Protein AF-A0A9X2CGX6-F1 (afdb_monomer_lite)

Foldseek 3Di:
DDQLAAFAEDVVLPPQAAQQLLLLLLQEDAFQAQNPLQHWYWATGVAWIFTDDLNHGAWTWGADPVSWIKIKGQLVLFDVPDDDRDIWMDTGHAQWIARPVDRPDIDGDPPNVSSSSSSVSRCVPHDPQSVLLSLLRNRDLFWLDQWDDDRPPRDTFGTWGFDDDPQATETATEHEDELPDQQLDDDPDHRVVLVSQVVLLVQCVPPSSQVSVQVNLLNSLLVVQSSQVVSVHGGDPSSVCSVVVVHHYGYDSAHAYEYEYEPVPCLAADSLVSVVSCVVVVHQYDYDYPPGRSYDDDPVVSVVVSVVSVVVQVVQFWWKFFQDFLQAFFQGWIWIGTRLAIEIEFGAFGQADSVRHGDDPVCLLPPDVVSVRDDPQDPPDSRRYLAYEFQAQDRSGHVCVLVDDLPHAYEAAPFRLLVLVLCQLAPDPNRHRPSSVVYHHDYAPDWDDRHQWIKHWFDAAFQTTRGTWIWIAGPNATEIEGGFHALQFPPVCSLVVVLVPFAAGQEYADEDACVPVLFDCPPVHLVSLLVVLLVVLQVDQAEEEEEDDLRRQRNVVSNLVSLQVSVAAEEEEPSSVSSQVSCCVVVVPGDDDPPGRYAYEYPPSSVVSCCVVPNCVSCVCVVRYDDLVPDDTHRYYYHYPLVCVVVSQVSCVVVVTHYAYEYEYRVVVVVVDCSQVVVCVVRVYDYDYRYHDSGYDLVRSLVSCVSSVYCAYEYGSYNCLVVCVVRHPRYDRDDNRGMDTD

Secondary structure (DSSP, 8-state):
---SS--B--GGGGSS--HHHHHHHHTB--TTS--TTT-BEEEE-BSEEEEEETTEEEEEEEE-TTS-EEEEEEHHHH-TT--SS-EEEEETTB-EEE-SS-TT-EEE--SHHHHHHHHHHHGGG--HHHHHHHHHHHH-TTEEES-EEPTTT--EESEEEEEEETTEEEEEEEEEEETT-GGG--SSS--HHHHHHHHHHHHHHSHHHHHHHHHHHHHHHHHHHHHHHHTT----HHHHHHHTTSS-EEE--S-EEEEEE-GGG-SS--SHHHHHHHHHTT--EEEEETTS--PPPPHHHHHHHHHHHHHHHHT--EEEEEEE-SSSSB--EEEEEETTEEEEE--PPB-B-TTSPBPPHHHHHS--TTTTSS--SSSS-SS--SEEE-S-SSHHHHTTGGGS-TT--EEEEHHHHHHHHHHHHHS-GGG--TTGGGSEEE-TT-EEEETTEEEEEEE---SSTT-EEEEEEETTEEEEE--S--SSSTTTTHHHHHHHH--S-SEEEEE-TTTTS-S--SS-SHHHHHHHHHHHHHH--S-EEEE--SS-HHHHHHHHHHHHHTTPEEEE-HHHHHHHHHHTTT-TTSSP-TT-SEEE---HHHHHHHHHHHTTGGGGGGGGB--GGG--SS-EEEE--TTTHHHHHHHHHTTT---EEEE-S-HHHHHT-HHHHHHHHHHT--EEE----SS--HHHHHHHHHHH--SSEEEES-S-GGGGTTT-SSB----TT-EEE-

InterPro domains:
  IPR001279 Metallo-beta-lactamase [PF12706] (380-520)
  IPR001279 Metallo-beta-lactamase [SM00849] (330-526)
  IPR036866 Ribonuclease Z/Hydroxyacylglutathione hydrolase-like [G3DSA:3.60.15.10] (318-725)
  IPR036866 Ribonuclease Z/Hydroxyacylglutathione hydrolase-like [SSF56281] (320-730)
  IPR042173 Ribonuclease J, domain 2 [G3DSA:3.40.50.10710] (520-694)

Radius of gyration: 38.52 Å; chains: 1; bounding box: 76×58×115 Å

Sequence (742 aa):
MTTKFARKFATEKLQQAPAWWEELLIRLKPSGEELGGTGLRLAVRDGYLNFYHQGQAIAKVGVTQNNLLRSEQHVKYVFESATSQKYTKLIGDDNCIKNPENDEEFARYLGSETLDLWIARSKKHKGEEKTFVEQVVAANENIIDMEMGLPGSGYRIDLVTIEEDQGQANVVLWEAKLTSDTRCRSSIDQPEVIYQISKYREFLTEEKNQLEVINAYITACKVQTYICQLAGKQVSKTIEAVANGTLQLGLDTEPRLLFLHNPKNTQKDSWLPHQQKLIDNQIKLQVMTTDSHRTLLSAAELEQYQANQQLINTQVHTSVTILRGADTIGGSCIKINHGNDAIVLDYGAPIMDNAGASIDPEYIAEPSISNGILLDIQQQDPNPPLAYILSHAHPDHYGLLDTLPDDANIYLSNGSYSMMHIGNVFYPQALRFNQLERCSQYSPGKPFQIGPFKITAYMMDHSAFGACGLLVEVNNKQIFYSGDFRGHGRKAKVNDYLYANVNQPDVMLLEGTTLDDRHSQQFPTESSVEEEFIRLLSQEKRPAFVSASGSNIDRLVSLYNATKRTGKKLIIDLYQLYLLVELKKHAPGLPPHKGDHLKVIFPHSQSQAIEQRFGTDFFKYSHRHVNIDKLTGCDYVFRISTSQMPKFIDHFIKQDIQPQLIYSMWLGYKENQPSFNLMEEKYQLKWQYAHTSGHAYYAHLQKFANSINAKCLVPVHTLHPEKFTDHFANVKILNNNQKLDI

pLDDT: mean 89.81, std 8.88, range [44.06, 98.69]

Organism: NCBI:txid314092

Structure (mmCIF, N/CA/C/O backbone):
data_AF-A0A9X2CGX6-F1
#
_entry.id   AF-A0A9X2CGX6-F1
#
loop_
_atom_site.group_PDB
_atom_site.id
_atom_site.type_symbol
_atom_site.label_atom_id
_atom_site.label_alt_id
_atom_site.label_comp_id
_atom_site.label_asym_id
_atom_site.label_entity_id
_atom_site.label_seq_id
_atom_site.pdbx_PDB_ins_code
_atom_site.Cartn_x
_atom_site.Cartn_y
_atom_site.Cartn_z
_atom_site.occupancy
_atom_site.B_iso_or_equiv
_atom_site.auth_seq_id
_atom_site.auth_comp_id
_atom_site.auth_asym_id
_atom_site.auth_atom_id
_atom_site.pdbx_PDB_model_num
ATOM 1 N N . MET A 1 1 ? 8.891 -10.772 -60.358 1.00 44.06 1 MET 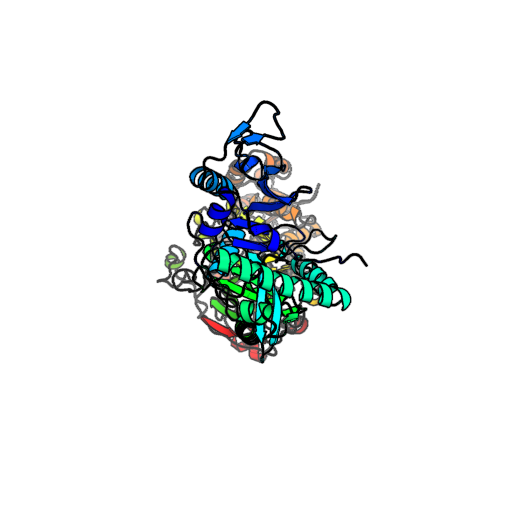A N 1
ATOM 2 C CA . MET A 1 1 ? 8.172 -10.602 -59.077 1.00 44.06 1 MET A CA 1
ATOM 3 C C . MET A 1 1 ? 8.596 -9.267 -58.490 1.00 44.06 1 MET A C 1
ATOM 5 O O . MET A 1 1 ? 9.789 -9.002 -58.472 1.00 44.06 1 MET A O 1
ATOM 9 N N . THR A 1 2 ? 7.664 -8.407 -58.093 1.00 54.38 2 THR A N 1
ATOM 10 C CA . THR A 1 2 ? 7.971 -7.147 -57.396 1.00 54.38 2 THR A CA 1
ATOM 11 C C . THR A 1 2 ? 8.478 -7.459 -55.987 1.00 54.38 2 THR A C 1
ATOM 13 O O . THR A 1 2 ? 7.745 -8.058 -55.199 1.00 54.38 2 THR A O 1
ATOM 16 N N . THR A 1 3 ? 9.733 -7.106 -55.698 1.00 61.47 3 THR A N 1
ATOM 17 C CA . THR A 1 3 ? 10.342 -7.176 -54.357 1.00 61.47 3 THR A CA 1
ATOM 18 C C . THR A 1 3 ? 9.576 -6.262 -53.404 1.00 61.47 3 THR A C 1
ATOM 20 O O . THR A 1 3 ? 9.319 -5.109 -53.760 1.00 61.47 3 THR A O 1
ATOM 23 N N . LYS A 1 4 ? 9.192 -6.754 -52.222 1.00 75.62 4 LYS A N 1
ATOM 24 C CA . LYS A 1 4 ? 8.447 -5.967 -51.223 1.00 75.62 4 LYS A CA 1
ATOM 25 C C . LYS A 1 4 ? 9.380 -5.113 -50.360 1.00 75.62 4 LYS A C 1
ATOM 27 O O . LYS A 1 4 ? 8.940 -4.076 -49.867 1.00 75.62 4 LYS A O 1
ATOM 32 N N . PHE A 1 5 ? 10.647 -5.506 -50.217 1.00 87.88 5 PHE A N 1
ATOM 33 C CA . PHE A 1 5 ? 11.671 -4.758 -49.487 1.00 87.88 5 PHE A CA 1
ATOM 34 C C . PHE A 1 5 ? 12.947 -4.577 -50.327 1.00 87.88 5 PHE A C 1
ATOM 36 O O . PHE A 1 5 ? 13.509 -5.539 -50.842 1.00 87.88 5 PHE A O 1
ATOM 43 N N . ALA A 1 6 ? 13.407 -3.332 -50.479 1.00 90.38 6 ALA A N 1
ATOM 44 C CA . ALA A 1 6 ? 14.617 -3.004 -51.230 1.00 90.38 6 ALA A CA 1
ATOM 45 C C . ALA A 1 6 ? 15.344 -1.779 -50.651 1.00 90.38 6 ALA A C 1
ATOM 47 O O . ALA A 1 6 ? 14.755 -0.886 -50.029 1.00 90.38 6 ALA A O 1
ATOM 48 N N . ARG A 1 7 ? 16.658 -1.744 -50.879 1.00 93.06 7 ARG A N 1
ATOM 49 C CA . ARG A 1 7 ? 17.580 -0.667 -50.504 1.00 93.06 7 ARG A CA 1
ATOM 50 C C . ARG A 1 7 ? 18.557 -0.496 -51.665 1.00 93.06 7 ARG A C 1
ATOM 52 O O . ARG A 1 7 ? 19.536 -1.224 -51.751 1.00 93.06 7 ARG A O 1
ATOM 59 N N . LYS A 1 8 ? 18.251 0.386 -52.615 1.00 92.06 8 LYS A N 1
ATOM 60 C CA . LYS A 1 8 ? 19.046 0.536 -53.842 1.00 92.06 8 LYS A CA 1
ATOM 61 C C . LYS A 1 8 ? 19.102 1.983 -54.293 1.00 92.06 8 LYS A C 1
ATOM 63 O O . LYS A 1 8 ? 18.108 2.702 -54.250 1.00 92.06 8 LYS A O 1
ATOM 68 N N . PHE A 1 9 ? 20.263 2.381 -54.785 1.00 93.75 9 PHE A N 1
ATOM 69 C CA . PHE A 1 9 ? 20.485 3.691 -55.369 1.00 93.75 9 PHE A CA 1
ATOM 70 C C . PHE A 1 9 ? 21.487 3.561 -56.517 1.00 93.75 9 PHE A C 1
ATOM 72 O O . PHE A 1 9 ? 22.463 2.826 -56.395 1.00 93.75 9 PHE A O 1
ATOM 79 N N . ALA A 1 10 ? 21.224 4.248 -57.627 1.00 87.88 10 ALA A N 1
ATOM 80 C CA . ALA A 1 10 ? 22.063 4.229 -58.822 1.00 87.88 10 ALA A CA 1
ATOM 81 C C . ALA A 1 10 ? 23.292 5.130 -58.612 1.00 87.88 10 ALA A C 1
ATOM 83 O O . ALA A 1 10 ? 23.247 6.332 -58.887 1.00 87.88 10 ALA A O 1
ATOM 84 N N . THR A 1 11 ? 24.373 4.574 -58.062 1.00 86.81 11 THR A N 1
ATOM 85 C CA . THR A 1 11 ? 25.586 5.325 -57.699 1.00 86.81 11 THR A CA 1
ATOM 86 C C . THR A 1 11 ? 26.326 5.882 -58.913 1.00 86.81 11 THR A C 1
ATOM 88 O O . THR A 1 11 ? 26.943 6.940 -58.817 1.00 86.81 11 THR A O 1
ATOM 91 N N . GLU A 1 12 ? 26.190 5.260 -60.084 1.00 81.81 12 GLU A N 1
ATOM 92 C CA . GLU A 1 12 ? 26.743 5.740 -61.352 1.00 81.81 12 GLU A CA 1
ATOM 93 C C . GLU A 1 12 ? 26.220 7.129 -61.758 1.00 81.81 12 GLU A C 1
ATOM 95 O O . GLU A 1 12 ? 26.853 7.830 -62.545 1.00 81.81 12 GLU A O 1
ATOM 100 N N . LYS A 1 13 ? 25.082 7.561 -61.199 1.00 76.94 13 LYS A N 1
ATOM 101 C CA . LYS A 1 13 ? 24.470 8.873 -61.462 1.00 76.94 13 LYS A CA 1
ATOM 102 C C . LYS A 1 13 ? 25.087 10.015 -60.649 1.00 76.94 13 LYS A C 1
ATOM 104 O O . LYS A 1 13 ? 24.672 11.155 -60.817 1.00 76.94 13 LYS A O 1
ATOM 109 N N . LEU A 1 14 ? 26.071 9.731 -59.795 1.00 82.00 14 LEU A N 1
ATOM 110 C CA . LEU A 1 14 ? 26.731 10.718 -58.931 1.00 82.00 14 LEU A CA 1
ATOM 111 C C . LEU A 1 14 ? 27.971 11.374 -59.564 1.00 82.00 14 LEU A C 1
ATOM 113 O O . LEU A 1 14 ? 28.607 12.205 -58.928 1.00 82.00 14 LEU A O 1
ATOM 117 N N . GLN A 1 15 ? 28.316 11.028 -60.810 1.00 67.44 15 GLN A N 1
ATOM 118 C CA . GLN A 1 15 ? 29.516 11.532 -61.501 1.00 67.44 15 GLN A CA 1
ATOM 119 C C . GLN A 1 15 ? 29.410 12.996 -61.977 1.00 67.44 15 GLN A C 1
ATOM 121 O O . GLN A 1 15 ? 30.431 13.624 -62.234 1.00 67.44 15 GLN A O 1
ATOM 126 N N . GLN A 1 16 ? 28.194 13.538 -62.105 1.00 69.19 16 GLN A N 1
ATOM 127 C CA . GLN A 1 16 ? 27.926 14.950 -62.412 1.00 69.19 16 GLN A CA 1
ATOM 128 C C . GLN A 1 16 ? 26.969 15.489 -61.352 1.00 69.19 16 GLN A C 1
ATOM 130 O O . GLN A 1 16 ? 25.748 15.410 -61.506 1.00 69.19 16 GLN A O 1
ATOM 135 N N . ALA A 1 17 ? 27.530 15.942 -60.232 1.00 81.19 17 ALA A N 1
ATOM 136 C CA . ALA A 1 17 ? 26.755 16.332 -59.070 1.00 81.19 17 ALA A CA 1
ATOM 137 C C . ALA A 1 17 ? 26.710 17.859 -58.888 1.00 81.19 17 ALA A C 1
ATOM 139 O O . ALA A 1 17 ? 27.726 18.523 -59.077 1.00 81.19 17 ALA A O 1
ATOM 140 N N . PRO A 1 18 ? 25.548 18.418 -58.515 1.00 86.56 18 PRO A N 1
ATOM 141 C CA . PRO A 1 18 ? 25.403 19.842 -58.235 1.00 86.56 18 PRO A CA 1
ATOM 142 C C . PRO A 1 18 ? 26.071 20.221 -56.908 1.00 86.56 18 PRO A C 1
ATOM 144 O O . PRO A 1 18 ? 26.219 19.383 -56.021 1.00 86.56 18 PRO A O 1
ATOM 147 N N . ALA A 1 19 ? 26.393 21.501 -56.717 1.00 86.88 19 ALA A N 1
ATOM 148 C CA . ALA A 1 19 ? 27.124 21.980 -55.534 1.00 86.88 19 ALA A CA 1
ATOM 149 C C . ALA A 1 19 ? 26.471 21.596 -54.186 1.00 86.88 19 ALA A C 1
ATOM 151 O O . ALA A 1 19 ? 27.157 21.301 -53.210 1.00 86.88 19 ALA A O 1
ATOM 152 N N . TRP A 1 20 ? 25.135 21.535 -54.116 1.00 91.12 20 TRP A N 1
ATOM 153 C CA . TRP A 1 20 ? 24.435 21.128 -52.891 1.00 91.12 20 TRP A CA 1
ATOM 154 C C . TRP A 1 20 ? 24.688 19.664 -52.495 1.00 91.12 20 TRP A C 1
ATOM 156 O O . TRP A 1 20 ? 24.500 19.313 -51.332 1.00 91.12 20 TRP A O 1
ATOM 166 N N . TRP A 1 21 ? 25.103 18.800 -53.426 1.00 93.12 21 TRP A N 1
ATOM 167 C CA . TRP A 1 21 ? 25.468 17.413 -53.129 1.00 93.12 21 TRP A CA 1
ATOM 168 C C . TRP A 1 21 ? 26.777 17.336 -52.343 1.00 93.12 21 TRP A C 1
ATOM 170 O O . TRP A 1 21 ? 26.850 16.621 -51.344 1.00 93.12 21 TRP A O 1
ATOM 180 N N . GLU A 1 22 ? 27.785 18.111 -52.746 1.00 90.94 22 GLU A N 1
ATOM 181 C CA . GLU A 1 22 ? 29.075 18.175 -52.051 1.00 90.94 22 GLU A CA 1
ATOM 182 C C . GLU A 1 22 ? 28.898 18.653 -50.602 1.00 90.94 22 GLU A C 1
ATOM 184 O O . GLU A 1 22 ? 29.473 18.081 -49.678 1.00 90.94 22 GLU A O 1
ATOM 189 N N . GLU A 1 23 ? 28.003 19.617 -50.372 1.00 92.56 23 GLU A N 1
ATOM 190 C CA . GLU A 1 23 ? 27.659 20.117 -49.032 1.00 92.56 23 GLU A CA 1
ATOM 191 C C . GLU A 1 23 ? 27.033 19.052 -48.114 1.00 92.56 23 GLU A C 1
ATOM 193 O O . GLU A 1 23 ? 27.260 19.068 -46.896 1.00 92.56 23 GLU A O 1
ATOM 198 N N . LEU A 1 24 ? 26.253 18.119 -48.679 1.00 95.25 24 LEU A N 1
ATOM 199 C CA . LEU A 1 24 ? 25.714 16.969 -47.945 1.00 95.25 24 LEU A CA 1
ATOM 200 C C . LEU A 1 24 ? 26.820 15.964 -47.602 1.00 95.25 24 LEU A C 1
ATOM 202 O O . LEU A 1 24 ? 26.827 15.436 -46.489 1.00 95.25 24 LEU A O 1
ATOM 206 N N . LEU A 1 25 ? 27.763 15.727 -48.521 1.00 94.88 25 LEU A N 1
ATOM 207 C CA . LEU A 1 25 ? 28.907 14.838 -48.292 1.00 94.88 25 LEU A CA 1
ATOM 208 C C . LEU A 1 25 ? 29.854 15.379 -47.217 1.00 94.88 25 LEU A C 1
ATOM 210 O O . LEU A 1 25 ? 30.259 14.624 -46.340 1.00 94.88 25 LEU A O 1
ATOM 214 N N . ILE A 1 26 ? 30.147 16.682 -47.220 1.00 94.56 26 ILE A N 1
ATOM 215 C CA . ILE A 1 26 ? 30.994 17.329 -46.199 1.00 94.56 26 ILE A CA 1
ATOM 216 C C . ILE A 1 26 ? 30.419 17.134 -44.788 1.00 94.56 26 ILE A C 1
ATOM 218 O O . ILE A 1 26 ? 31.158 16.970 -43.814 1.00 94.56 26 ILE A O 1
ATOM 222 N N . ARG A 1 27 ? 29.088 17.133 -44.667 1.00 96.00 27 ARG A N 1
ATOM 223 C CA . ARG A 1 27 ? 28.381 16.934 -43.396 1.00 96.00 27 ARG A CA 1
ATOM 224 C C . ARG A 1 27 ? 28.169 15.470 -43.043 1.00 96.00 27 ARG A C 1
ATOM 226 O O . ARG A 1 27 ? 27.726 15.202 -41.928 1.00 96.00 27 ARG A O 1
ATOM 233 N N . LEU A 1 28 ? 28.464 14.533 -43.940 1.00 97.25 28 LEU A N 1
ATOM 234 C CA . LEU A 1 28 ? 28.264 13.116 -43.683 1.00 97.25 28 LEU A CA 1
ATOM 235 C C . LEU A 1 28 ? 29.138 12.654 -42.511 1.00 97.25 28 LEU A C 1
ATOM 237 O O . LEU A 1 28 ? 30.364 12.779 -42.517 1.00 97.25 28 LEU A O 1
ATOM 241 N N . LYS A 1 29 ? 28.476 12.087 -41.508 1.00 97.56 29 LYS A N 1
ATOM 242 C CA . LYS A 1 29 ? 29.072 11.438 -40.347 1.00 97.56 29 LYS A CA 1
ATOM 243 C C . LYS A 1 29 ? 28.683 9.961 -40.371 1.00 97.56 29 LYS A C 1
ATOM 245 O O . LYS A 1 29 ? 27.537 9.646 -40.035 1.00 97.56 29 LYS A O 1
ATOM 250 N N . PRO A 1 30 ? 29.587 9.050 -40.770 1.00 96.12 30 PRO A N 1
ATOM 251 C CA . PRO A 1 30 ? 29.362 7.614 -40.620 1.00 96.12 30 PRO A CA 1
ATOM 252 C C . PRO A 1 30 ? 29.079 7.252 -39.156 1.00 96.12 30 PRO A C 1
ATOM 254 O O . PRO A 1 30 ? 29.520 7.959 -38.246 1.00 96.12 30 PRO A O 1
ATOM 257 N N . SER A 1 31 ? 28.327 6.178 -38.923 1.00 96.69 31 SER A N 1
ATOM 258 C CA . SER A 1 31 ? 28.110 5.633 -37.576 1.00 96.69 31 SER A CA 1
ATOM 259 C C . SER A 1 31 ? 29.453 5.399 -36.868 1.00 96.69 31 SER A C 1
ATOM 261 O O . SER A 1 31 ? 30.448 5.094 -37.523 1.00 96.69 31 SER A O 1
ATOM 263 N N . GLY A 1 32 ? 29.507 5.582 -35.548 1.00 95.94 32 GLY A N 1
ATOM 264 C CA . GLY A 1 32 ? 30.767 5.583 -34.786 1.00 95.94 32 GLY A CA 1
ATOM 265 C C . GLY A 1 32 ? 31.494 6.939 -34.719 1.00 95.94 32 GLY A C 1
ATOM 266 O O . GLY A 1 32 ? 32.434 7.090 -33.944 1.00 95.94 32 GLY A O 1
ATOM 267 N N . GLU A 1 33 ? 31.068 7.950 -35.489 1.00 96.00 33 GLU A N 1
ATOM 268 C CA . GLU A 1 33 ? 31.514 9.342 -35.313 1.00 96.00 33 GLU A CA 1
ATOM 269 C C . GLU A 1 33 ? 30.466 10.172 -34.556 1.00 96.00 33 GLU A C 1
ATOM 271 O O . GLU A 1 33 ? 29.266 10.026 -34.787 1.00 96.00 33 GLU A O 1
ATOM 276 N N . GLU A 1 34 ? 30.902 11.129 -33.736 1.00 95.06 34 GLU A N 1
ATOM 277 C CA . GLU A 1 34 ? 30.032 12.170 -33.173 1.00 95.06 34 GLU A CA 1
ATOM 278 C C . GLU A 1 34 ? 29.350 12.999 -34.279 1.00 95.06 34 GLU A C 1
ATOM 280 O O . GLU A 1 34 ? 30.002 13.495 -35.205 1.00 95.06 34 GLU A O 1
ATOM 285 N N . LEU A 1 35 ? 28.028 13.197 -34.174 1.00 94.50 35 LEU A N 1
ATOM 286 C CA . LEU A 1 35 ? 27.258 13.918 -35.199 1.00 94.50 35 LEU A CA 1
ATOM 287 C C . LEU A 1 35 ? 27.600 15.417 -35.240 1.00 94.50 35 LEU A C 1
ATOM 289 O O . LEU A 1 35 ? 27.631 16.036 -36.303 1.00 94.50 35 LEU A O 1
ATOM 293 N N . GLY A 1 36 ? 27.845 16.021 -34.075 1.00 91.81 36 GLY A N 1
ATOM 294 C CA . GLY A 1 36 ? 28.048 17.463 -33.948 1.00 91.81 36 GLY A CA 1
ATOM 295 C C . GLY A 1 36 ? 26.803 18.301 -34.282 1.00 91.81 36 GLY A C 1
ATOM 296 O O . GLY A 1 36 ? 25.677 17.811 -34.372 1.00 91.81 36 GLY A O 1
ATOM 297 N N . GLY A 1 37 ? 27.000 19.615 -34.434 1.00 90.62 37 GLY A N 1
ATOM 298 C CA . GLY A 1 37 ? 25.902 20.581 -34.576 1.00 90.62 37 GLY A CA 1
ATOM 299 C C . GLY A 1 37 ? 25.185 20.575 -35.931 1.00 90.62 37 GLY A C 1
ATOM 300 O O . GLY A 1 37 ? 24.009 20.950 -35.973 1.00 90.62 37 GLY A O 1
ATOM 301 N N . THR A 1 38 ? 25.876 20.159 -36.997 1.00 93.62 38 THR A N 1
ATOM 302 C CA . THR A 1 38 ? 25.435 20.232 -38.407 1.00 93.62 38 THR A CA 1
ATOM 303 C C . THR A 1 38 ? 25.689 18.941 -39.195 1.00 93.62 38 THR A C 1
ATOM 305 O O . THR A 1 38 ? 25.428 18.898 -40.396 1.00 93.62 38 THR A O 1
ATOM 308 N N . GLY A 1 39 ? 26.193 17.882 -38.552 1.00 96.00 39 GLY A N 1
ATOM 309 C CA . GLY A 1 39 ? 26.450 16.613 -39.231 1.00 96.00 39 GLY A CA 1
ATOM 310 C C . GLY A 1 39 ? 25.171 15.889 -39.640 1.00 96.00 39 GLY A C 1
ATOM 311 O O . GLY A 1 39 ? 24.089 16.140 -39.101 1.00 96.00 39 GLY A O 1
ATOM 312 N N . LEU A 1 40 ? 25.306 14.975 -40.594 1.00 96.88 40 LEU A N 1
ATOM 313 C CA . LEU A 1 40 ? 24.223 14.198 -41.178 1.00 96.88 40 LEU A CA 1
ATOM 314 C C . LEU A 1 40 ? 24.572 12.712 -41.194 1.00 96.88 40 LEU A C 1
ATOM 316 O O . LEU A 1 40 ? 25.690 12.327 -41.524 1.00 96.88 40 LEU A O 1
ATOM 320 N N . ARG A 1 41 ? 23.588 11.871 -40.897 1.00 96.69 41 ARG A N 1
ATOM 321 C CA . ARG A 1 41 ? 23.649 10.417 -41.071 1.00 96.69 41 ARG A CA 1
ATOM 322 C C . ARG A 1 41 ? 23.023 10.028 -42.397 1.00 96.69 41 ARG A C 1
ATOM 324 O O . ARG A 1 41 ? 22.093 10.691 -42.846 1.00 96.69 41 ARG A O 1
ATOM 331 N N . LEU A 1 42 ? 23.477 8.934 -42.987 1.00 96.38 42 LEU A N 1
ATOM 332 C CA . LEU A 1 42 ? 22.970 8.440 -44.262 1.00 96.38 42 LEU A CA 1
ATOM 333 C C . LEU A 1 42 ? 22.196 7.141 -44.064 1.00 96.38 42 LEU A C 1
ATOM 335 O O . LEU A 1 42 ? 22.666 6.234 -43.389 1.00 96.38 42 LEU A O 1
ATOM 339 N N . ALA A 1 43 ? 21.051 7.023 -44.729 1.00 95.12 43 ALA A N 1
ATOM 340 C CA . ALA A 1 43 ? 20.400 5.741 -44.936 1.00 95.12 43 ALA A CA 1
ATOM 341 C C . ALA A 1 43 ? 20.018 5.557 -46.405 1.00 95.12 43 ALA A C 1
ATOM 343 O O . ALA A 1 43 ? 19.615 6.495 -47.097 1.00 95.12 43 ALA A O 1
ATOM 344 N N . VAL A 1 44 ? 20.114 4.321 -46.882 1.00 95.75 44 VAL A N 1
ATOM 345 C CA . VAL A 1 44 ? 19.726 3.953 -48.247 1.00 95.75 44 VAL A CA 1
ATOM 346 C C . VAL A 1 44 ? 18.248 3.575 -48.235 1.00 95.75 44 VAL A C 1
ATOM 348 O O . VAL A 1 44 ? 17.767 2.945 -47.294 1.00 95.75 44 VAL A O 1
ATOM 351 N N . ARG A 1 45 ? 17.486 3.975 -49.246 1.00 94.06 45 ARG A N 1
ATOM 352 C CA . ARG A 1 45 ? 16.080 3.586 -49.435 1.00 94.06 45 ARG A CA 1
ATOM 353 C C . ARG A 1 45 ? 15.912 3.024 -50.844 1.00 94.06 45 ARG A C 1
ATOM 355 O O . ARG A 1 45 ? 16.892 2.870 -51.568 1.00 94.06 45 ARG A O 1
ATOM 362 N N . ASP A 1 46 ? 14.699 2.643 -51.228 1.00 92.56 46 ASP A N 1
ATOM 363 C CA . ASP A 1 46 ? 14.447 2.207 -52.602 1.00 92.56 46 ASP A CA 1
ATOM 364 C C . ASP A 1 46 ? 14.357 3.428 -53.533 1.00 92.56 46 ASP A C 1
ATOM 366 O O . ASP A 1 46 ? 13.363 4.154 -53.539 1.00 92.56 46 ASP A O 1
ATOM 370 N N . GLY A 1 47 ? 15.432 3.694 -54.278 1.00 92.12 47 GLY A N 1
ATOM 371 C CA . GLY A 1 47 ? 15.502 4.753 -55.287 1.00 92.12 47 GLY A CA 1
ATOM 372 C C . GLY A 1 47 ? 15.938 6.130 -54.778 1.00 92.12 47 GLY A C 1
ATOM 373 O O . GLY A 1 47 ? 16.014 7.067 -55.576 1.00 92.12 47 GLY A O 1
ATOM 374 N N . TYR A 1 48 ? 16.246 6.276 -53.487 1.00 94.56 48 TYR A N 1
ATOM 375 C CA . TYR A 1 48 ? 16.769 7.521 -52.921 1.00 94.56 48 TYR A CA 1
ATOM 376 C C . TYR A 1 48 ? 17.682 7.281 -51.709 1.00 94.56 48 TYR A C 1
ATOM 378 O O . TYR A 1 48 ? 17.584 6.266 -51.019 1.00 94.56 48 TYR A O 1
ATOM 386 N N . LEU A 1 49 ? 18.572 8.233 -51.452 1.00 96.50 49 LEU A N 1
ATOM 387 C CA . LEU A 1 49 ? 19.375 8.353 -50.238 1.00 96.50 49 LEU A CA 1
ATOM 388 C C . LEU A 1 49 ? 18.665 9.298 -49.273 1.00 96.50 49 LEU A C 1
ATOM 390 O O . LEU A 1 49 ? 18.086 10.289 -49.708 1.00 96.50 49 LEU A O 1
ATOM 394 N N . ASN A 1 50 ? 18.707 9.030 -47.975 1.00 96.12 50 ASN A N 1
ATOM 395 C CA . ASN A 1 50 ? 18.093 9.899 -46.980 1.00 96.12 50 ASN A CA 1
ATOM 396 C C . ASN A 1 50 ? 19.132 10.362 -45.961 1.00 96.12 50 ASN A C 1
ATOM 398 O O . ASN A 1 50 ? 19.769 9.534 -45.310 1.00 96.12 50 ASN A O 1
ATOM 402 N N . PHE A 1 51 ? 19.285 11.677 -45.839 1.00 96.75 51 PHE A N 1
ATOM 403 C CA . PHE A 1 51 ? 20.192 12.320 -44.902 1.00 96.75 51 PHE A CA 1
ATOM 404 C C . PHE A 1 51 ? 19.423 12.798 -43.677 1.00 96.75 51 PHE A C 1
ATOM 406 O O . PHE A 1 51 ? 18.472 13.575 -43.797 1.00 96.75 51 PHE A O 1
ATOM 413 N N . TYR A 1 52 ? 19.850 12.355 -42.501 1.00 93.88 52 TYR A N 1
ATOM 414 C CA . TYR A 1 52 ? 19.175 12.602 -41.235 1.00 93.88 52 TYR A CA 1
ATOM 415 C C . TYR A 1 52 ? 20.019 13.445 -40.285 1.00 93.88 52 TYR A C 1
ATOM 417 O O . TYR A 1 52 ? 21.226 13.256 -40.189 1.00 93.88 52 TYR A O 1
ATOM 425 N N . HIS A 1 53 ? 19.363 14.300 -39.505 1.00 93.25 53 HIS A N 1
ATOM 426 C CA . HIS A 1 53 ? 19.945 14.933 -38.325 1.00 93.25 53 HIS A CA 1
ATOM 427 C C . HIS A 1 53 ? 19.078 14.600 -37.109 1.00 93.25 53 HIS A C 1
ATOM 429 O O . HIS A 1 53 ? 17.925 15.028 -37.044 1.00 93.25 53 HIS A O 1
ATOM 435 N N . GLN A 1 54 ? 19.602 13.816 -36.159 1.00 89.25 54 GLN A N 1
ATOM 436 C CA . GLN A 1 54 ? 18.908 13.459 -34.908 1.00 89.25 54 GLN A CA 1
ATOM 437 C C . GLN A 1 54 ? 17.482 12.912 -35.134 1.00 89.25 54 GLN A C 1
ATOM 439 O O . GLN A 1 54 ? 16.512 13.345 -34.507 1.00 89.25 54 GLN A O 1
ATOM 444 N N . GLY A 1 55 ? 17.346 11.987 -36.090 1.00 87.12 55 GLY A N 1
ATOM 445 C CA . GLY A 1 55 ? 16.074 11.355 -36.459 1.00 87.12 55 GLY A CA 1
ATOM 446 C C . GLY A 1 55 ? 15.167 12.174 -37.389 1.00 87.12 55 GLY A C 1
ATOM 447 O O . GLY A 1 55 ? 14.088 11.705 -37.739 1.00 87.12 55 GLY A O 1
ATOM 448 N N . GLN A 1 56 ? 15.570 13.375 -37.815 1.00 89.88 56 GLN A N 1
ATOM 449 C CA . GLN A 1 56 ? 14.815 14.196 -38.770 1.00 89.88 56 GLN A CA 1
ATOM 450 C C . GLN A 1 56 ? 15.410 14.080 -40.177 1.00 89.88 56 GLN A C 1
ATOM 452 O O . GLN A 1 56 ? 16.602 14.307 -40.353 1.00 89.88 56 GLN A O 1
ATOM 457 N N . ALA A 1 57 ? 14.591 13.754 -41.183 1.00 92.12 57 ALA A N 1
ATOM 458 C CA . ALA A 1 57 ? 15.022 13.663 -42.582 1.00 92.12 57 ALA A CA 1
ATOM 459 C C . ALA A 1 57 ? 15.237 15.064 -43.185 1.00 92.12 57 ALA A C 1
ATOM 461 O O . ALA A 1 57 ? 14.271 15.750 -43.522 1.00 92.12 57 ALA A O 1
ATOM 462 N N . ILE A 1 58 ? 16.498 15.475 -43.321 1.00 94.62 58 ILE A N 1
ATOM 463 C CA . ILE A 1 58 ? 16.908 16.793 -43.821 1.00 94.62 58 ILE A CA 1
ATOM 464 C C . ILE A 1 58 ? 16.862 16.846 -45.349 1.00 94.62 58 ILE A C 1
ATOM 466 O O . ILE A 1 58 ? 16.360 17.817 -45.916 1.00 94.62 58 ILE A O 1
ATOM 470 N N . ALA A 1 59 ? 17.352 15.802 -46.019 1.00 95.38 59 ALA A N 1
ATOM 471 C CA . ALA A 1 59 ? 17.400 15.748 -47.476 1.00 95.38 59 ALA A CA 1
ATOM 472 C C . ALA A 1 59 ? 17.196 14.322 -47.993 1.00 95.38 59 ALA A C 1
ATOM 474 O O . ALA A 1 59 ? 17.938 13.411 -47.625 1.00 95.38 59 ALA A O 1
ATOM 475 N N . LYS A 1 60 ? 16.224 14.136 -48.892 1.00 96.25 60 LYS A N 1
ATOM 476 C CA . LYS A 1 60 ? 16.060 12.890 -49.655 1.00 96.25 60 LYS A CA 1
ATOM 477 C C . LYS A 1 60 ? 16.620 13.082 -51.059 1.00 96.25 60 LYS A C 1
ATOM 479 O O . LYS A 1 60 ? 16.033 13.799 -51.865 1.00 96.25 60 LYS A O 1
ATOM 484 N N . VAL A 1 61 ? 17.746 12.449 -51.356 1.00 95.69 61 VAL A N 1
ATOM 485 C CA . VAL A 1 61 ? 18.441 12.582 -52.637 1.00 95.69 61 VAL A CA 1
ATOM 486 C C . VAL A 1 61 ? 18.025 11.462 -53.581 1.00 95.69 61 VAL A C 1
ATOM 488 O O . VAL A 1 61 ? 18.263 10.290 -53.309 1.00 95.69 61 VAL A O 1
ATOM 491 N N . GLY A 1 62 ? 17.401 11.818 -54.699 1.00 94.31 62 GLY A N 1
ATOM 492 C CA . GLY A 1 62 ? 16.932 10.890 -55.729 1.00 94.31 62 GLY A CA 1
ATOM 493 C C . GLY A 1 62 ? 17.379 11.309 -57.127 1.00 94.31 62 GLY A C 1
ATOM 494 O O . GLY A 1 62 ? 18.035 12.331 -57.305 1.00 94.31 62 GLY A O 1
ATOM 495 N N . VAL A 1 63 ? 16.963 10.552 -58.144 1.00 91.25 63 VAL A N 1
ATOM 496 C CA . VAL A 1 63 ? 17.247 10.859 -59.559 1.00 91.25 63 VAL A CA 1
ATOM 497 C C . VAL A 1 63 ? 15.941 11.052 -60.327 1.00 91.25 63 VAL A C 1
ATOM 499 O O . VAL A 1 63 ? 15.023 10.235 -60.221 1.00 91.25 63 VAL A O 1
ATOM 502 N N . THR A 1 64 ? 15.803 12.175 -61.030 1.00 89.19 64 THR A N 1
ATOM 503 C CA . THR A 1 64 ? 14.632 12.490 -61.869 1.00 89.19 64 THR A CA 1
ATOM 504 C C . THR A 1 64 ? 14.569 11.595 -63.112 1.00 89.19 64 THR A C 1
ATOM 506 O O . THR A 1 64 ? 15.544 10.937 -63.465 1.00 89.19 64 THR A O 1
ATOM 509 N N . GLN A 1 65 ? 13.437 11.602 -63.826 1.00 85.44 65 GLN A N 1
ATOM 510 C CA . GLN A 1 65 ? 13.291 10.866 -65.094 1.00 85.44 65 GLN A CA 1
ATOM 511 C C . GLN A 1 65 ? 14.330 11.283 -66.151 1.00 85.44 65 GLN A C 1
ATOM 513 O O . GLN A 1 65 ? 14.766 10.454 -66.943 1.00 85.44 65 GLN A O 1
ATOM 518 N N . ASN A 1 66 ? 14.789 12.539 -66.107 1.00 84.50 66 ASN A N 1
ATOM 519 C CA . ASN A 1 66 ? 15.802 13.083 -67.013 1.00 84.50 66 ASN A CA 1
ATOM 520 C C . ASN A 1 66 ? 17.241 12.844 -66.520 1.00 84.50 66 ASN A C 1
ATOM 522 O O . ASN A 1 66 ? 18.160 13.513 -66.975 1.00 84.50 66 ASN A O 1
ATOM 526 N N . ASN A 1 67 ? 17.450 11.915 -65.581 1.00 85.38 67 ASN A N 1
ATOM 527 C CA . ASN A 1 67 ? 18.750 11.593 -64.982 1.00 85.38 67 ASN A CA 1
ATOM 528 C C . ASN A 1 67 ? 19.434 12.737 -64.203 1.00 85.38 67 ASN A C 1
ATOM 530 O O . ASN A 1 67 ? 20.614 12.624 -63.892 1.00 85.38 67 ASN A O 1
ATOM 534 N N . LEU A 1 68 ? 18.713 13.801 -63.831 1.00 88.75 68 LEU A N 1
ATOM 535 C CA . LEU A 1 68 ? 19.244 14.843 -62.940 1.00 88.75 68 LEU A CA 1
ATOM 536 C C . LEU A 1 68 ? 19.061 14.452 -61.474 1.00 88.75 68 LEU A C 1
ATOM 538 O O . LEU A 1 68 ? 17.992 13.943 -61.109 1.00 88.75 68 LEU A O 1
ATOM 542 N N . LEU A 1 69 ? 20.054 14.748 -60.634 1.00 92.12 69 LEU A N 1
ATOM 543 C CA . LEU A 1 69 ? 19.914 14.632 -59.185 1.00 92.12 69 LEU A CA 1
ATOM 544 C C . LEU A 1 69 ? 18.851 15.600 -58.669 1.00 92.12 69 LEU A C 1
ATOM 546 O O . LEU A 1 69 ? 18.741 16.738 -59.126 1.00 92.12 69 LEU A O 1
ATOM 550 N N . ARG A 1 70 ? 18.068 15.136 -57.699 1.00 93.00 70 ARG A N 1
ATOM 551 C CA . ARG A 1 70 ? 17.149 15.967 -56.928 1.00 93.00 70 ARG A CA 1
ATOM 552 C C . ARG A 1 70 ? 17.385 15.781 -55.443 1.00 93.00 70 ARG A C 1
ATOM 554 O O . ARG A 1 70 ? 17.719 14.678 -55.020 1.00 93.00 70 ARG A O 1
ATOM 561 N N . SER A 1 71 ? 17.122 16.821 -54.672 1.00 93.88 71 SER A N 1
ATOM 562 C CA . SER A 1 71 ? 17.097 16.775 -53.214 1.00 93.88 71 SER A CA 1
ATOM 563 C C . SER A 1 71 ? 15.722 17.222 -52.749 1.00 93.88 71 SER A C 1
ATOM 565 O O . SER A 1 71 ? 15.300 18.306 -53.127 1.00 93.88 71 SER A O 1
ATOM 567 N N . GLU A 1 72 ? 15.004 16.402 -51.986 1.00 95.06 72 GLU A N 1
ATOM 568 C CA . GLU A 1 72 ? 13.699 16.761 -51.427 1.00 95.06 72 GLU A CA 1
ATOM 569 C C . GLU A 1 72 ? 13.833 17.149 -49.951 1.00 95.06 72 GLU A C 1
ATOM 571 O O . GLU A 1 72 ? 14.386 16.398 -49.142 1.00 95.06 72 GLU A O 1
ATOM 576 N N . GLN A 1 73 ? 13.273 18.304 -49.598 1.00 94.00 73 GLN A N 1
ATOM 577 C CA . GLN A 1 73 ? 13.258 18.872 -48.253 1.00 94.00 73 GLN A CA 1
ATOM 578 C C . GLN A 1 73 ? 11.833 18.962 -47.745 1.00 94.00 73 GLN A C 1
ATOM 580 O O . GLN A 1 73 ? 10.915 19.310 -48.490 1.00 94.00 73 GLN A O 1
ATOM 585 N N . HIS A 1 74 ? 11.642 18.725 -46.453 1.00 93.12 74 HIS A N 1
ATOM 586 C CA . HIS A 1 74 ? 10.359 19.022 -45.839 1.00 93.12 74 HIS A CA 1
ATOM 587 C C . HIS A 1 74 ? 10.131 20.543 -45.827 1.00 93.12 74 HIS A C 1
ATOM 589 O O . HIS A 1 74 ? 10.989 21.303 -45.375 1.00 93.12 74 HIS A O 1
ATOM 595 N N . VAL A 1 75 ? 8.956 20.994 -46.272 1.00 91.69 75 VAL A N 1
ATOM 596 C CA . VAL A 1 75 ? 8.639 22.425 -46.466 1.00 91.69 75 VAL A CA 1
ATOM 597 C C . VAL A 1 75 ? 8.843 23.279 -45.215 1.00 91.69 75 VAL A C 1
ATOM 599 O O . VAL A 1 75 ? 9.433 24.346 -45.317 1.00 91.69 75 VAL A O 1
ATOM 602 N N . LYS A 1 76 ? 8.481 22.768 -44.028 1.00 90.62 76 LYS A N 1
ATOM 603 C CA . LYS A 1 76 ? 8.711 23.418 -42.719 1.00 90.62 76 LYS A CA 1
ATOM 604 C C . LYS A 1 76 ? 10.169 23.783 -42.403 1.00 90.62 76 LYS A C 1
ATOM 606 O O . LYS A 1 76 ? 10.422 24.605 -41.529 1.00 90.62 76 LYS A O 1
ATOM 611 N N . TYR A 1 77 ? 11.144 23.137 -43.048 1.00 91.81 77 TYR A N 1
ATOM 612 C CA . TYR A 1 77 ? 12.553 23.502 -42.882 1.00 91.81 77 TYR A CA 1
ATOM 613 C C . TYR A 1 77 ? 12.934 24.657 -43.806 1.00 91.81 77 TYR A C 1
ATOM 615 O O . TYR A 1 77 ? 13.791 25.461 -43.451 1.00 91.81 77 TYR A O 1
ATOM 623 N N . VAL A 1 78 ? 12.267 24.785 -44.951 1.00 90.81 78 VAL A N 1
ATOM 624 C CA . VAL A 1 78 ? 12.562 25.791 -45.975 1.00 90.81 78 VAL A CA 1
ATOM 625 C C . VAL A 1 78 ? 11.787 27.090 -45.731 1.00 90.81 78 VAL A C 1
ATOM 627 O O . VAL A 1 78 ? 12.384 28.165 -45.763 1.00 90.81 78 VAL A O 1
ATOM 630 N N . PHE A 1 79 ? 10.500 26.994 -45.395 1.00 90.12 79 PHE A N 1
ATOM 631 C CA . PHE A 1 79 ? 9.582 28.122 -45.225 1.00 90.12 79 PHE A CA 1
ATOM 632 C C . PHE A 1 79 ? 9.009 28.147 -43.805 1.00 90.12 79 PHE A C 1
ATOM 634 O O . PHE A 1 79 ? 8.518 27.131 -43.315 1.00 90.12 79 PHE A O 1
ATOM 641 N N . GLU A 1 80 ? 9.051 29.304 -43.141 1.00 84.12 80 GLU A N 1
ATOM 642 C CA . GLU A 1 80 ? 8.510 29.459 -41.775 1.00 84.12 80 GLU A CA 1
ATOM 643 C C . GLU A 1 80 ? 6.981 29.511 -41.746 1.00 84.12 80 GLU A C 1
ATOM 645 O O . GLU A 1 80 ? 6.369 29.160 -40.742 1.00 84.12 80 GLU A O 1
ATOM 650 N N . SER A 1 81 ? 6.379 29.921 -42.863 1.00 81.12 81 SER A N 1
ATOM 651 C CA . SER A 1 81 ? 4.935 29.966 -43.104 1.00 81.12 81 SER A CA 1
ATOM 652 C C . SER A 1 81 ? 4.305 28.577 -43.266 1.00 81.12 81 SER A C 1
ATOM 654 O O . SER A 1 81 ? 3.085 28.444 -43.165 1.00 81.12 81 SER A O 1
ATOM 656 N N . ALA A 1 82 ? 5.112 27.545 -43.542 1.00 83.12 82 ALA A N 1
ATOM 657 C CA . ALA A 1 82 ? 4.608 26.237 -43.931 1.00 83.12 82 ALA A CA 1
ATOM 658 C C . ALA A 1 82 ? 4.039 25.459 -42.742 1.00 83.12 82 ALA A C 1
ATOM 660 O O . ALA A 1 82 ? 4.666 25.332 -41.686 1.00 83.12 82 ALA A O 1
ATOM 661 N N . THR A 1 83 ? 2.862 24.870 -42.946 1.00 78.62 83 THR A N 1
ATOM 662 C CA . THR A 1 83 ? 2.136 24.129 -41.898 1.00 78.62 83 THR A CA 1
ATOM 663 C C . THR A 1 83 ? 1.862 22.672 -42.267 1.00 78.62 83 THR A C 1
ATOM 665 O O . THR A 1 83 ? 1.461 21.889 -41.402 1.00 78.62 83 THR A O 1
ATOM 668 N N . SER A 1 84 ? 2.102 22.265 -43.520 1.00 83.56 84 SER A N 1
ATOM 669 C CA . SER A 1 84 ? 1.816 20.903 -43.980 1.00 83.56 84 SER A CA 1
ATOM 670 C C . SER A 1 84 ? 3.017 19.952 -43.880 1.00 83.56 84 SER A C 1
ATOM 672 O O . SER A 1 84 ? 4.139 20.341 -43.563 1.00 83.56 84 SER A O 1
ATOM 674 N N . GLN A 1 85 ? 2.772 18.673 -44.191 1.00 82.88 85 GLN A N 1
ATOM 675 C CA . GLN A 1 85 ? 3.786 17.612 -44.293 1.00 82.88 85 GLN A CA 1
ATOM 676 C C . GLN A 1 85 ? 4.347 17.447 -45.724 1.00 82.88 85 GLN A C 1
ATOM 678 O O . GLN A 1 85 ? 4.881 16.391 -46.074 1.00 82.88 85 GLN A O 1
ATOM 683 N N . LYS A 1 86 ? 4.167 18.448 -46.599 1.00 89.50 86 LYS A N 1
ATOM 684 C CA . LYS A 1 86 ? 4.639 18.399 -47.991 1.00 89.50 86 LYS A CA 1
ATOM 685 C C . LYS A 1 86 ? 6.169 18.476 -48.080 1.00 89.50 86 LYS A C 1
ATOM 687 O O . LYS A 1 86 ? 6.867 18.905 -47.162 1.00 89.50 86 LYS A O 1
ATOM 692 N N . TYR A 1 87 ? 6.686 18.088 -49.241 1.00 91.94 87 TYR A N 1
ATOM 693 C CA . TYR A 1 87 ? 8.094 18.230 -49.594 1.00 91.94 87 TYR A CA 1
ATOM 694 C C . TYR A 1 87 ? 8.247 19.192 -50.774 1.00 91.94 87 TYR A C 1
ATOM 696 O O . TYR A 1 87 ? 7.402 19.231 -51.669 1.00 91.94 87 TYR A O 1
ATOM 704 N N . THR A 1 88 ? 9.333 19.955 -50.768 1.00 92.56 88 THR A N 1
ATOM 705 C CA . THR A 1 88 ? 9.820 20.740 -51.909 1.00 92.56 88 THR A CA 1
ATOM 706 C C . THR A 1 88 ? 11.147 20.161 -52.394 1.00 92.56 88 THR A C 1
ATOM 708 O O . THR A 1 88 ? 11.678 19.253 -51.754 1.00 92.56 88 THR A O 1
ATOM 711 N N . LYS A 1 89 ? 11.654 20.604 -53.546 1.00 92.06 89 LYS A N 1
ATOM 712 C CA . LYS A 1 89 ? 12.801 19.967 -54.201 1.00 92.06 89 LYS A CA 1
ATOM 713 C C . LYS A 1 89 ? 13.764 20.950 -54.858 1.00 92.06 89 LYS A C 1
ATOM 715 O O . LYS A 1 89 ? 13.326 21.899 -55.498 1.00 92.06 89 LYS A O 1
ATOM 720 N N . LEU A 1 90 ? 15.048 20.623 -54.768 1.00 90.44 90 LEU A N 1
ATOM 721 C CA . LEU A 1 90 ? 16.131 21.114 -55.621 1.00 90.44 90 LEU A CA 1
ATOM 722 C C . LEU A 1 90 ? 16.356 20.121 -56.767 1.00 90.44 90 LEU A C 1
ATOM 724 O O . LEU A 1 90 ? 16.262 18.912 -56.540 1.00 90.44 90 LEU A O 1
ATOM 728 N N . ILE A 1 91 ? 16.639 20.595 -57.983 1.00 89.44 91 ILE A N 1
ATOM 729 C CA . ILE A 1 91 ? 16.890 19.741 -59.159 1.00 89.44 91 ILE A CA 1
ATOM 730 C C . ILE A 1 91 ? 18.119 20.252 -59.910 1.00 89.44 91 ILE A C 1
ATOM 732 O O . ILE A 1 91 ? 18.119 21.379 -60.392 1.00 89.44 91 ILE A O 1
ATOM 736 N N . GLY A 1 92 ? 19.136 19.401 -60.069 1.00 87.00 92 GLY A N 1
ATOM 737 C CA . GLY A 1 92 ? 20.398 19.792 -60.699 1.00 87.00 92 GLY A CA 1
ATOM 738 C C . GLY A 1 92 ? 20.983 21.034 -60.025 1.00 87.00 92 GLY A C 1
ATOM 739 O O . GLY A 1 92 ? 20.984 21.112 -58.797 1.00 87.00 92 GLY A O 1
ATOM 740 N N . ASP A 1 93 ? 21.416 22.003 -60.829 1.00 83.81 93 ASP A N 1
ATOM 741 C CA . ASP A 1 93 ? 21.970 23.284 -60.371 1.00 83.81 93 ASP A CA 1
ATOM 742 C C . ASP A 1 93 ? 20.907 24.382 -60.150 1.00 83.81 93 ASP A C 1
ATOM 744 O O . ASP A 1 93 ? 21.251 25.546 -59.930 1.00 83.81 93 ASP A O 1
ATOM 748 N N . ASP A 1 94 ? 19.610 24.049 -60.221 1.00 85.19 94 ASP A N 1
ATOM 749 C CA . ASP A 1 94 ? 18.549 25.007 -59.905 1.00 85.19 94 ASP A CA 1
ATOM 750 C C . ASP A 1 94 ? 18.487 25.254 -58.395 1.00 85.19 94 ASP A C 1
ATOM 752 O O . ASP A 1 94 ? 18.083 24.396 -57.606 1.00 85.19 94 ASP A O 1
ATOM 756 N N . ASN A 1 95 ? 18.882 26.466 -58.012 1.00 85.69 95 ASN A N 1
ATOM 757 C CA . ASN A 1 95 ? 18.891 26.926 -56.631 1.00 85.69 95 ASN A CA 1
ATOM 758 C C . ASN A 1 95 ? 17.554 27.544 -56.199 1.00 85.69 95 ASN A C 1
ATOM 760 O O . ASN A 1 95 ? 17.446 27.990 -55.056 1.00 85.69 95 ASN A O 1
ATOM 764 N N . CYS A 1 96 ? 16.546 27.630 -57.071 1.00 88.81 96 CYS A N 1
ATOM 765 C CA . CYS A 1 96 ? 15.227 28.145 -56.722 1.00 88.81 96 CYS A CA 1
ATOM 766 C C . CYS A 1 96 ? 14.353 27.043 -56.112 1.00 88.81 96 CYS A C 1
ATOM 768 O O . CYS A 1 96 ? 14.186 25.966 -56.678 1.00 88.81 96 CYS A O 1
ATOM 770 N N . ILE A 1 97 ? 13.747 27.326 -54.961 1.00 89.81 97 ILE A N 1
ATOM 771 C CA . ILE A 1 97 ? 12.856 26.402 -54.263 1.00 89.81 97 ILE A CA 1
ATOM 772 C C . ILE A 1 97 ? 11.484 27.050 -54.167 1.00 89.81 97 ILE A C 1
ATOM 774 O O . ILE A 1 97 ? 11.329 28.107 -53.561 1.00 89.81 97 ILE A O 1
ATOM 778 N N . LYS A 1 98 ? 10.472 26.405 -54.738 1.00 89.69 98 LYS A N 1
ATOM 779 C CA . LYS A 1 98 ? 9.088 26.879 -54.678 1.00 89.69 98 LYS A CA 1
ATOM 780 C C . LYS A 1 98 ? 8.361 26.289 -53.470 1.00 89.69 98 LYS A C 1
ATOM 782 O O . LYS A 1 98 ? 8.521 25.096 -53.183 1.00 89.69 98 LYS A O 1
ATOM 787 N N . ASN A 1 99 ? 7.540 27.085 -52.787 1.00 89.81 99 ASN A N 1
ATOM 788 C CA . ASN A 1 99 ? 6.640 26.567 -51.763 1.00 89.81 99 ASN A CA 1
ATOM 789 C C . ASN A 1 99 ? 5.432 25.864 -52.431 1.00 89.81 99 ASN A C 1
ATOM 791 O O . ASN A 1 99 ? 4.674 26.505 -53.153 1.00 89.81 99 ASN A O 1
ATOM 795 N N . PRO A 1 100 ? 5.200 24.556 -52.207 1.00 88.19 100 PRO A N 1
ATOM 796 C CA . PRO A 1 100 ? 4.037 23.848 -52.754 1.00 88.19 100 PRO A CA 1
ATOM 797 C C . PRO A 1 100 ? 2.715 24.155 -52.016 1.00 88.19 100 PRO A C 1
ATOM 799 O O . PRO A 1 100 ? 1.687 23.524 -52.295 1.00 88.19 100 PRO A O 1
ATOM 802 N N . GLU A 1 101 ? 2.739 25.032 -51.011 1.00 88.38 101 GLU A N 1
ATOM 803 C CA . GLU A 1 101 ? 1.566 25.543 -50.288 1.00 88.38 101 GLU A CA 1
ATOM 804 C C . GLU A 1 101 ? 1.182 26.963 -50.716 1.00 88.38 101 GLU A C 1
ATOM 806 O O . GLU A 1 101 ? 0.019 27.332 -50.584 1.00 88.38 101 GLU A O 1
ATOM 811 N N . ASN A 1 102 ? 2.136 27.735 -51.242 1.00 87.06 102 ASN A N 1
ATOM 812 C CA . ASN A 1 102 ? 1.935 29.109 -51.673 1.00 87.06 102 ASN A CA 1
ATOM 813 C C . ASN A 1 102 ? 2.737 29.365 -52.952 1.00 87.06 102 ASN A C 1
ATOM 815 O O . ASN A 1 102 ? 3.959 29.489 -52.916 1.00 87.06 102 ASN A O 1
ATOM 819 N N . ASP A 1 103 ? 2.036 29.455 -54.080 1.00 82.38 103 ASP A N 1
ATOM 820 C CA . ASP A 1 103 ? 2.659 29.601 -55.395 1.00 82.38 103 ASP A CA 1
ATOM 821 C C . ASP A 1 103 ? 3.431 30.920 -55.582 1.00 82.38 103 ASP A C 1
ATOM 823 O O . ASP A 1 103 ? 4.231 31.010 -56.516 1.00 82.38 103 ASP A O 1
ATOM 827 N N . GLU A 1 104 ? 3.225 31.904 -54.700 1.00 87.19 104 GLU A N 1
ATOM 828 C CA . GLU A 1 104 ? 3.921 33.197 -54.697 1.00 87.19 104 GLU A CA 1
ATOM 829 C C . GLU A 1 104 ? 5.174 33.210 -53.800 1.00 87.19 104 GLU A C 1
ATOM 831 O O . GLU A 1 104 ? 5.951 34.165 -53.838 1.00 87.19 104 GLU A O 1
ATOM 836 N N . GLU A 1 105 ? 5.410 32.160 -53.006 1.00 90.75 105 GLU A N 1
ATOM 837 C CA . GLU A 1 105 ? 6.525 32.094 -52.061 1.00 90.75 105 GLU A CA 1
ATOM 838 C C . GLU A 1 105 ? 7.675 31.224 -52.593 1.00 90.75 105 GLU A C 1
ATOM 840 O O . GLU A 1 105 ? 7.522 30.037 -52.902 1.00 90.75 105 GLU A O 1
ATOM 845 N N . PHE A 1 106 ? 8.865 31.824 -52.663 1.00 90.31 106 PHE A N 1
ATOM 846 C CA . PHE A 1 106 ? 10.083 31.190 -53.160 1.00 90.31 106 PHE A CA 1
ATOM 847 C C . PHE A 1 106 ? 11.233 31.389 -52.178 1.00 90.31 106 PHE A C 1
ATOM 849 O O . PHE A 1 106 ? 11.388 32.451 -51.578 1.00 90.31 106 PHE A O 1
ATOM 856 N N . ALA A 1 107 ? 12.073 30.371 -52.055 1.00 90.12 107 ALA A N 1
ATOM 857 C CA . ALA A 1 107 ? 13.346 30.424 -51.355 1.00 90.12 107 ALA A CA 1
ATOM 858 C C . ALA A 1 107 ? 14.484 30.167 -52.347 1.00 90.12 107 ALA A C 1
ATOM 860 O O . ALA A 1 107 ? 14.273 29.658 -53.450 1.00 90.12 107 ALA A O 1
ATOM 861 N N . ARG A 1 108 ? 15.709 30.516 -51.954 1.00 90.00 108 ARG A N 1
ATOM 862 C CA . ARG A 1 108 ? 16.915 30.172 -52.708 1.00 90.00 108 ARG A CA 1
ATOM 863 C C . ARG A 1 108 ? 17.857 29.353 -51.848 1.00 90.00 108 ARG A C 1
ATOM 865 O O . ARG A 1 108 ? 18.034 29.659 -50.673 1.00 90.00 108 ARG A O 1
ATOM 872 N N . TYR A 1 109 ? 18.475 28.349 -52.452 1.00 91.38 109 TYR A N 1
ATOM 873 C CA . TYR A 1 109 ? 19.598 27.647 -51.858 1.00 91.38 109 TYR A CA 1
ATOM 874 C C . TYR A 1 109 ? 20.872 28.466 -52.064 1.00 91.38 109 TYR A C 1
ATOM 876 O O . TYR A 1 109 ? 21.305 28.682 -53.194 1.00 91.38 109 TYR A O 1
ATOM 884 N N . LEU A 1 110 ? 21.447 28.950 -50.966 1.00 89.62 110 LEU A N 1
ATOM 885 C CA . LEU A 1 110 ? 22.634 29.812 -50.957 1.00 89.62 110 LEU A CA 1
ATOM 886 C C . LEU A 1 110 ? 23.886 29.066 -50.463 1.00 89.62 110 LEU A C 1
ATOM 888 O O . LEU A 1 110 ? 24.841 29.685 -50.008 1.00 89.62 110 LEU A O 1
ATOM 892 N N . GLY A 1 111 ? 23.881 27.731 -50.539 1.00 87.62 111 GLY A N 1
ATOM 893 C CA . GLY A 1 111 ? 24.976 26.886 -50.064 1.00 87.62 111 GLY A CA 1
ATOM 894 C C . GLY A 1 111 ? 24.852 26.506 -48.587 1.00 87.62 111 GLY A C 1
ATOM 895 O O . GLY A 1 111 ? 23.751 26.434 -48.036 1.00 87.62 111 GLY A O 1
ATOM 896 N N . SER A 1 112 ? 26.003 26.253 -47.964 1.00 88.00 112 SER A N 1
ATOM 897 C CA . SER A 1 112 ? 26.190 25.777 -46.585 1.00 88.00 112 SER A CA 1
ATOM 898 C C . SER A 1 112 ? 25.262 26.429 -45.537 1.00 88.00 112 SER A C 1
ATOM 900 O O . SER A 1 112 ? 24.614 25.723 -44.762 1.00 88.00 112 SER A O 1
ATOM 902 N N . GLU A 1 113 ? 25.093 27.758 -45.569 1.00 90.12 113 GLU A N 1
ATOM 903 C CA . GLU A 1 113 ? 24.242 28.495 -44.615 1.00 90.12 113 GLU A CA 1
ATOM 904 C C . GLU A 1 113 ? 22.763 28.079 -44.676 1.00 90.12 113 GLU A C 1
ATOM 906 O O . GLU A 1 113 ? 22.068 28.038 -43.658 1.00 90.12 113 GLU A O 1
ATOM 911 N N . THR A 1 114 ? 22.268 27.727 -45.868 1.00 92.56 114 THR A N 1
ATOM 912 C CA . THR A 1 114 ? 20.879 27.277 -46.044 1.00 92.56 114 THR A CA 1
ATOM 913 C C . THR A 1 114 ? 20.656 25.926 -45.369 1.00 92.56 114 THR A C 1
ATOM 915 O O . THR A 1 114 ? 19.629 25.709 -44.723 1.00 92.56 114 THR A O 1
ATOM 918 N N . LEU A 1 115 ? 21.631 25.024 -45.477 1.00 92.12 115 LEU A N 1
ATOM 919 C CA . LEU A 1 115 ? 21.555 23.699 -44.876 1.00 92.12 115 LEU A CA 1
ATOM 920 C C . LEU A 1 115 ? 21.655 23.765 -43.345 1.00 92.12 115 LEU A C 1
ATOM 922 O O . LEU A 1 115 ? 20.897 23.082 -42.653 1.00 92.12 115 LEU A O 1
ATOM 926 N N . ASP A 1 116 ? 22.510 24.639 -42.812 1.00 93.44 116 ASP A N 1
ATOM 927 C CA . ASP A 1 116 ? 22.610 24.884 -41.370 1.00 93.44 116 ASP A CA 1
ATOM 928 C C . ASP A 1 116 ? 21.293 25.430 -40.799 1.00 93.44 116 ASP A C 1
ATOM 930 O O . ASP A 1 116 ? 20.838 24.981 -39.741 1.00 93.44 116 ASP A O 1
ATOM 934 N N . LEU A 1 117 ? 20.622 26.327 -41.531 1.00 92.19 117 LEU A N 1
ATOM 935 C CA . LEU A 1 117 ? 19.296 26.830 -41.171 1.00 92.19 117 LEU A CA 1
ATOM 936 C C . LEU A 1 117 ? 18.238 25.716 -41.166 1.00 92.19 117 LEU A C 1
ATOM 938 O O . LEU A 1 117 ? 17.443 25.625 -40.225 1.00 92.19 117 LEU A O 1
ATOM 942 N N . TRP A 1 118 ? 18.221 24.849 -42.182 1.00 92.75 118 TRP A N 1
ATOM 943 C CA . TRP A 1 118 ? 17.284 23.719 -42.245 1.00 92.75 118 TRP A CA 1
ATOM 944 C C . TRP A 1 118 ? 17.494 22.743 -41.086 1.00 92.75 118 TRP A C 1
ATOM 946 O O . TRP A 1 118 ? 16.530 22.335 -40.429 1.00 92.75 118 TRP A O 1
ATOM 956 N N . ILE A 1 119 ? 18.753 22.431 -40.773 1.00 92.75 119 ILE A N 1
ATOM 957 C CA . ILE A 1 119 ? 19.122 21.604 -39.622 1.00 92.75 119 ILE A CA 1
ATOM 958 C C . ILE A 1 119 ? 18.680 22.279 -38.320 1.00 92.75 119 ILE A C 1
ATOM 960 O O . ILE A 1 119 ? 18.036 21.636 -37.489 1.00 92.75 119 ILE A O 1
ATOM 964 N N . ALA A 1 120 ? 18.949 23.573 -38.141 1.00 91.00 120 ALA A N 1
ATOM 965 C CA . ALA A 1 120 ? 18.536 24.317 -36.953 1.00 91.00 120 ALA A CA 1
ATOM 966 C C . ALA A 1 120 ? 17.010 24.308 -36.763 1.00 91.00 120 ALA A C 1
ATOM 968 O O . ALA A 1 120 ? 16.529 24.073 -35.653 1.00 91.00 120 ALA A O 1
ATOM 969 N N . ARG A 1 121 ? 16.235 24.478 -37.841 1.00 90.31 121 ARG A N 1
ATOM 970 C CA . ARG A 1 121 ? 14.764 24.398 -37.805 1.00 90.31 121 ARG A CA 1
ATOM 971 C C . ARG A 1 121 ? 14.265 23.000 -37.438 1.00 90.31 121 ARG A C 1
ATOM 973 O O . ARG A 1 121 ? 13.272 22.887 -36.720 1.00 90.31 121 ARG A O 1
ATOM 980 N N . SER A 1 122 ? 14.969 21.941 -37.842 1.00 86.38 122 SER A N 1
ATOM 981 C CA . SER A 1 122 ? 14.605 20.562 -37.487 1.00 86.38 122 SER A CA 1
ATOM 982 C C . SER A 1 122 ? 14.700 20.261 -35.982 1.00 86.38 122 SER A C 1
ATOM 984 O O . SER A 1 122 ? 13.897 19.480 -35.464 1.00 86.38 122 SER A O 1
ATOM 986 N N . LYS A 1 123 ? 15.599 20.943 -35.251 1.00 80.75 123 LYS A N 1
ATOM 987 C CA . LYS A 1 123 ? 15.847 20.726 -33.810 1.00 80.75 123 LYS A CA 1
ATOM 988 C C . LYS A 1 123 ? 14.644 21.043 -32.918 1.00 80.75 123 LYS A C 1
ATOM 990 O O . LYS A 1 123 ? 14.541 20.479 -31.833 1.00 80.75 123 LYS A O 1
ATOM 995 N N . LYS A 1 124 ? 13.704 21.883 -33.373 1.00 71.06 124 LYS A N 1
ATOM 996 C CA . LYS A 1 124 ? 12.472 22.227 -32.630 1.00 71.06 124 LYS A CA 1
ATOM 997 C C . LYS A 1 124 ? 11.550 21.024 -32.374 1.00 71.06 124 LYS A C 1
ATOM 999 O O . LYS A 1 124 ? 10.644 21.121 -31.557 1.00 71.06 124 LYS A O 1
ATOM 1004 N N . HIS A 1 125 ? 11.776 19.901 -33.054 1.00 61.81 125 HIS A N 1
ATOM 1005 C CA . HIS A 1 125 ? 10.954 18.691 -32.966 1.00 61.81 125 HIS A CA 1
ATOM 1006 C C . HIS A 1 125 ? 11.689 17.507 -32.314 1.00 61.81 125 HIS A C 1
ATOM 1008 O O . HIS A 1 125 ? 11.360 16.350 -32.578 1.00 61.81 125 HIS A O 1
ATOM 1014 N N . LYS A 1 126 ? 12.716 17.776 -31.498 1.00 68.19 126 LYS A N 1
ATOM 1015 C CA . LYS A 1 126 ? 13.566 16.743 -30.897 1.00 68.19 126 LYS A CA 1
ATOM 1016 C C . LYS A 1 126 ? 12.951 16.156 -29.620 1.00 68.19 126 LYS A C 1
ATOM 1018 O O . LYS A 1 126 ? 12.658 16.890 -28.683 1.00 68.19 126 LYS A O 1
ATOM 1023 N N . GLY A 1 127 ? 12.817 14.830 -29.575 1.00 79.12 127 GLY A N 1
ATOM 1024 C CA . GLY A 1 127 ? 12.471 14.073 -28.366 1.00 79.12 127 GLY A CA 1
ATOM 1025 C C . GLY A 1 127 ? 13.697 13.475 -27.665 1.00 79.12 127 GLY A C 1
ATOM 1026 O O . GLY A 1 127 ? 14.760 13.306 -28.273 1.00 79.12 127 GLY A O 1
ATOM 1027 N N . GLU A 1 128 ? 13.545 13.119 -26.389 1.00 85.75 128 GLU A N 1
ATOM 1028 C CA . GLU A 1 128 ? 14.577 12.437 -25.589 1.00 85.75 128 GLU A CA 1
ATOM 1029 C C . GLU A 1 128 ? 14.989 11.099 -26.230 1.00 85.75 128 GLU A C 1
ATOM 1031 O O . GLU A 1 128 ? 16.176 10.858 -26.430 1.00 85.75 128 GLU A O 1
ATOM 1036 N N . GLU A 1 129 ? 14.021 10.302 -26.696 1.00 88.12 129 GLU A N 1
ATOM 1037 C CA . GLU A 1 129 ? 14.262 9.030 -27.399 1.00 88.12 129 GLU A CA 1
ATOM 1038 C C . GLU A 1 129 ? 15.142 9.204 -28.650 1.00 88.12 129 GLU A C 1
ATOM 1040 O O . GLU A 1 129 ? 16.111 8.478 -28.844 1.00 88.12 129 GLU A O 1
ATOM 1045 N N . LYS A 1 130 ? 14.882 10.224 -29.478 1.00 88.88 130 LYS A N 1
ATOM 1046 C CA . LYS A 1 130 ? 15.697 10.482 -30.681 1.00 88.88 130 LYS A CA 1
ATOM 1047 C C . LYS A 1 130 ? 17.095 10.995 -30.349 1.00 88.88 130 LYS A C 1
ATOM 1049 O O . LYS A 1 130 ? 18.034 10.743 -31.098 1.00 88.88 130 LYS A O 1
ATOM 1054 N N . THR A 1 131 ? 17.251 11.684 -29.219 1.00 89.75 131 THR A N 1
ATOM 1055 C CA . THR A 1 131 ? 18.580 12.034 -28.697 1.00 89.75 131 THR A CA 1
ATOM 1056 C C . THR A 1 131 ? 19.343 10.781 -28.287 1.00 89.75 131 THR A C 1
ATOM 1058 O O . THR A 1 131 ? 20.517 10.655 -28.616 1.00 89.75 131 THR A O 1
ATOM 1061 N N . PHE A 1 132 ? 18.669 9.862 -27.599 1.00 92.12 132 PHE A N 1
ATOM 1062 C CA . PHE A 1 132 ? 19.242 8.598 -27.159 1.00 92.12 132 PHE A CA 1
ATOM 1063 C C . PHE A 1 132 ? 19.691 7.727 -28.336 1.00 92.12 132 PHE A C 1
ATOM 1065 O O . PHE A 1 132 ? 20.845 7.308 -28.362 1.00 92.12 132 PHE A O 1
ATOM 1072 N N . VAL A 1 133 ? 18.836 7.541 -29.347 1.00 94.56 133 VAL A N 1
ATOM 1073 C CA . VAL A 1 133 ? 19.184 6.797 -30.569 1.00 94.56 133 VAL A CA 1
ATOM 1074 C C . VAL A 1 133 ? 20.431 7.383 -31.233 1.00 94.56 133 VAL A C 1
ATOM 1076 O O . VAL A 1 133 ? 21.346 6.641 -31.563 1.00 94.56 133 VAL A O 1
ATOM 1079 N N . GLU A 1 134 ? 20.529 8.708 -31.369 1.00 94.25 134 GLU A N 1
ATOM 1080 C CA . GLU A 1 134 ? 21.720 9.328 -31.963 1.00 94.25 134 GLU A CA 1
ATOM 1081 C C . GLU A 1 134 ? 22.994 9.089 -31.137 1.00 94.25 134 GLU A C 1
ATOM 1083 O O . GLU A 1 134 ? 24.052 8.831 -31.705 1.00 94.25 134 GLU A O 1
ATOM 1088 N N . GLN A 1 135 ? 22.912 9.147 -29.805 1.00 93.88 135 GLN A N 1
ATOM 1089 C CA . GLN A 1 135 ? 24.057 8.841 -28.938 1.00 93.88 135 GLN A CA 1
ATOM 1090 C C . GLN A 1 135 ? 24.530 7.393 -29.113 1.00 93.88 135 GLN A C 1
ATOM 1092 O O . GLN A 1 135 ? 25.728 7.124 -29.080 1.00 93.88 135 GLN A O 1
ATOM 1097 N N . VAL A 1 136 ? 23.594 6.467 -29.323 1.00 96.62 136 VAL A N 1
ATOM 1098 C CA . VAL A 1 136 ? 23.903 5.071 -29.650 1.00 96.62 136 VAL A CA 1
ATOM 1099 C C . VAL A 1 136 ? 24.554 4.988 -31.033 1.00 96.62 136 VAL A C 1
ATOM 1101 O O . VAL A 1 136 ? 25.575 4.327 -31.179 1.00 96.62 136 VAL A O 1
ATOM 1104 N N . VAL A 1 137 ? 24.067 5.723 -32.035 1.00 96.81 137 VAL A N 1
ATOM 1105 C CA . VAL A 1 137 ? 24.690 5.768 -33.375 1.00 96.81 137 VAL A CA 1
ATOM 1106 C C . VAL A 1 137 ? 26.129 6.282 -33.331 1.00 96.81 137 VAL A C 1
ATOM 1108 O O . VAL A 1 137 ? 27.010 5.722 -33.982 1.00 96.81 137 VAL A O 1
ATOM 1111 N N . ALA A 1 138 ? 26.392 7.318 -32.537 1.00 96.06 138 ALA A N 1
ATOM 1112 C CA . ALA A 1 138 ? 27.737 7.859 -32.363 1.00 96.06 138 ALA A CA 1
ATOM 1113 C C . ALA A 1 138 ? 28.696 6.868 -31.681 1.00 96.06 138 ALA A C 1
ATOM 1115 O O . ALA A 1 138 ? 29.885 6.881 -31.974 1.00 96.06 138 ALA A O 1
ATOM 1116 N N . ALA A 1 139 ? 28.192 5.989 -30.812 1.00 96.56 139 ALA A N 1
ATOM 1117 C CA . ALA A 1 139 ? 29.007 5.032 -30.066 1.00 96.56 139 ALA A CA 1
ATOM 1118 C C . ALA A 1 139 ? 29.218 3.678 -30.770 1.00 96.56 139 ALA A C 1
ATOM 1120 O O . ALA A 1 139 ? 29.983 2.858 -30.263 1.00 96.56 139 ALA A O 1
ATOM 1121 N N . ASN A 1 140 ? 28.546 3.415 -31.898 1.00 97.19 140 ASN A N 1
ATOM 1122 C CA . ASN A 1 140 ? 28.573 2.109 -32.564 1.00 97.19 140 ASN A CA 1
ATOM 1123 C C . ASN A 1 140 ? 28.786 2.256 -34.078 1.00 97.19 140 ASN A C 1
ATOM 1125 O O . ASN A 1 140 ? 27.909 2.723 -34.801 1.00 97.19 140 ASN A O 1
ATOM 1129 N N . GLU A 1 141 ? 29.938 1.800 -34.574 1.00 96.56 141 GLU A N 1
ATOM 1130 C CA . GLU A 1 141 ? 30.344 1.955 -35.981 1.00 96.56 141 GLU A CA 1
ATOM 1131 C C . GLU A 1 141 ? 29.576 1.067 -36.976 1.00 96.56 141 GLU A C 1
ATOM 1133 O O . GLU A 1 141 ? 29.518 1.366 -38.167 1.00 96.56 141 GLU A O 1
ATOM 1138 N N . ASN A 1 142 ? 28.938 -0.000 -36.489 1.00 96.81 142 ASN A N 1
ATOM 1139 C CA . ASN A 1 142 ? 28.272 -1.014 -37.312 1.00 96.81 142 ASN A CA 1
ATOM 1140 C C . ASN A 1 142 ? 26.780 -0.745 -37.583 1.00 96.81 142 ASN A C 1
ATOM 1142 O O . ASN A 1 142 ? 26.090 -1.601 -38.139 1.00 96.81 142 ASN A O 1
ATOM 1146 N N . ILE A 1 143 ? 26.253 0.422 -37.199 1.00 97.44 143 ILE A N 1
ATOM 1147 C CA . ILE A 1 143 ? 24.865 0.802 -37.503 1.00 97.44 143 ILE A CA 1
ATOM 1148 C C . ILE A 1 143 ? 24.756 1.226 -38.972 1.00 97.44 143 ILE A C 1
ATOM 1150 O O . ILE A 1 143 ? 25.424 2.167 -39.399 1.00 97.44 143 ILE A O 1
ATOM 1154 N N . ILE A 1 144 ? 23.882 0.562 -39.732 1.00 96.56 144 ILE A N 1
ATOM 1155 C CA . ILE A 1 144 ? 23.691 0.767 -41.179 1.00 96.56 144 ILE A CA 1
ATOM 1156 C C . ILE A 1 144 ? 22.369 1.480 -41.514 1.00 96.56 144 ILE A C 1
ATOM 1158 O O . ILE A 1 144 ? 22.216 2.038 -42.601 1.00 96.56 144 ILE A O 1
ATOM 1162 N N . ASP A 1 145 ? 21.383 1.474 -40.617 1.00 95.62 145 ASP A N 1
ATOM 1163 C CA . ASP A 1 145 ? 20.098 2.157 -40.811 1.00 95.62 145 ASP A CA 1
ATOM 1164 C C . ASP A 1 145 ? 19.553 2.634 -39.466 1.00 95.62 145 ASP A C 1
ATOM 1166 O O . ASP A 1 145 ? 19.800 2.019 -38.433 1.00 95.62 145 ASP A O 1
ATOM 1170 N N . MET A 1 146 ? 18.789 3.722 -39.490 1.00 91.38 146 MET A N 1
ATOM 1171 C CA . MET A 1 146 ? 18.221 4.354 -38.292 1.00 91.38 146 MET A CA 1
ATOM 1172 C C . MET A 1 146 ? 16.701 4.543 -38.386 1.00 91.38 146 MET A C 1
ATOM 1174 O O . MET A 1 146 ? 16.104 5.314 -37.635 1.00 91.38 146 MET A O 1
ATOM 1178 N N . GLU A 1 147 ? 16.078 3.946 -39.406 1.00 87.44 147 GLU A N 1
ATOM 1179 C CA . GLU A 1 147 ? 14.629 3.985 -39.592 1.00 87.44 147 GLU A CA 1
ATOM 1180 C C . GLU A 1 147 ? 14.194 2.941 -40.636 1.00 87.44 147 GLU A C 1
ATOM 1182 O O . GLU A 1 147 ? 13.910 3.265 -41.798 1.00 87.44 147 GLU A O 1
ATOM 1187 N N . MET A 1 148 ? 14.142 1.665 -40.255 1.00 90.62 148 MET A N 1
ATOM 1188 C CA . MET A 1 148 ? 13.682 0.617 -41.168 1.00 90.62 148 MET A CA 1
ATOM 1189 C C . MET A 1 148 ? 12.163 0.444 -41.069 1.00 90.62 148 MET A C 1
ATOM 1191 O O . MET A 1 148 ? 11.639 -0.058 -40.083 1.00 90.62 148 MET A O 1
ATOM 1195 N N . GLY A 1 149 ? 11.441 0.839 -42.120 1.00 87.19 149 GLY A N 1
ATOM 1196 C CA . GLY A 1 149 ? 10.004 0.580 -42.243 1.00 87.19 149 GLY A CA 1
ATOM 1197 C C . GLY A 1 149 ? 9.690 -0.826 -42.759 1.00 87.19 149 GLY A C 1
ATOM 1198 O O . GLY A 1 149 ? 10.297 -1.269 -43.738 1.00 87.19 149 GLY A O 1
ATOM 1199 N N . LEU A 1 150 ? 8.705 -1.485 -42.147 1.00 83.56 150 LEU A N 1
ATOM 1200 C CA . LEU A 1 150 ? 8.142 -2.740 -42.644 1.00 83.56 150 LEU A CA 1
ATOM 1201 C C . LEU A 1 150 ? 7.161 -2.485 -43.807 1.00 83.56 150 LEU A C 1
ATOM 1203 O O . LEU A 1 150 ? 6.303 -1.597 -43.708 1.00 83.56 150 LEU A O 1
ATOM 1207 N N . PRO A 1 151 ? 7.231 -3.259 -44.908 1.00 83.19 151 PRO A N 1
ATOM 1208 C CA . PRO A 1 151 ? 6.320 -3.095 -46.037 1.00 83.19 151 PRO A CA 1
ATOM 1209 C C . PRO A 1 151 ? 4.847 -3.281 -45.637 1.00 83.19 151 PRO A C 1
ATOM 1211 O O . PRO A 1 151 ? 4.452 -4.331 -45.142 1.00 83.19 151 PRO A O 1
ATOM 1214 N N . GLY A 1 152 ? 4.015 -2.265 -45.887 1.00 75.25 152 GLY A N 1
ATOM 1215 C CA . GLY A 1 152 ? 2.553 -2.352 -45.759 1.00 75.25 152 GLY A CA 1
ATOM 1216 C C . GLY A 1 152 ? 1.976 -2.321 -44.337 1.00 75.25 152 GLY A C 1
ATOM 1217 O O . GLY A 1 152 ? 0.756 -2.329 -44.209 1.00 75.25 152 GLY A O 1
ATOM 1218 N N . SER A 1 153 ? 2.798 -2.251 -43.285 1.00 74.56 153 SER A N 1
ATOM 1219 C CA . SER A 1 153 ? 2.319 -2.284 -41.891 1.00 74.56 153 SER A CA 1
ATOM 1220 C C . SER A 1 153 ? 2.378 -0.936 -41.163 1.00 74.56 153 SER A C 1
ATOM 1222 O O . SER A 1 153 ? 1.740 -0.766 -40.130 1.00 74.56 153 SER A O 1
ATOM 1224 N N . GLY A 1 154 ? 3.151 0.026 -41.680 1.00 76.25 154 GLY A N 1
ATOM 1225 C CA . GLY A 1 154 ? 3.366 1.327 -41.037 1.00 76.25 154 GLY A CA 1
ATOM 1226 C C . GLY A 1 154 ? 4.335 1.303 -39.847 1.00 76.25 154 GLY A C 1
ATOM 1227 O O . GLY A 1 154 ? 4.747 2.372 -39.397 1.00 76.25 154 GLY A O 1
ATOM 1228 N N . TYR A 1 155 ? 4.755 0.122 -39.380 1.00 83.38 155 TYR A N 1
ATOM 1229 C CA . TYR A 1 155 ? 5.760 -0.024 -38.326 1.00 83.38 155 TYR A CA 1
ATOM 1230 C C . TYR A 1 155 ? 7.158 0.359 -38.825 1.00 83.38 155 TYR A C 1
ATOM 1232 O O . TYR A 1 155 ? 7.529 0.073 -39.969 1.00 83.38 155 TYR A O 1
ATOM 1240 N N . ARG A 1 156 ? 7.927 1.021 -37.957 1.00 88.00 156 ARG A N 1
ATOM 1241 C CA . ARG A 1 156 ? 9.316 1.430 -38.197 1.00 88.00 156 ARG A CA 1
ATOM 1242 C C . ARG A 1 156 ? 10.167 1.064 -36.996 1.00 88.00 156 ARG A C 1
ATOM 1244 O O . ARG A 1 156 ? 9.713 1.292 -35.879 1.00 88.00 156 ARG A O 1
ATOM 1251 N N . ILE A 1 157 ? 11.336 0.488 -37.252 1.00 91.69 157 ILE A N 1
ATOM 1252 C CA . ILE A 1 157 ? 12.316 0.158 -36.220 1.00 91.69 157 ILE A CA 1
ATOM 1253 C C . ILE A 1 157 ? 13.448 1.175 -36.230 1.00 91.69 157 ILE A C 1
ATOM 1255 O O . ILE A 1 157 ? 13.845 1.655 -37.301 1.00 91.69 157 ILE A O 1
ATOM 1259 N N . ASP A 1 158 ? 13.919 1.535 -35.041 1.00 94.19 158 ASP A N 1
ATOM 1260 C CA . ASP A 1 158 ? 14.829 2.666 -34.852 1.00 94.19 158 ASP A CA 1
ATOM 1261 C C . ASP A 1 158 ? 16.261 2.406 -35.318 1.00 94.19 158 ASP A C 1
ATOM 1263 O O . ASP A 1 158 ? 16.945 3.360 -35.671 1.00 94.19 158 ASP A O 1
ATOM 1267 N N . LEU A 1 159 ? 16.744 1.164 -35.310 1.00 96.31 159 LEU A N 1
ATOM 1268 C CA . LEU A 1 159 ? 18.147 0.858 -35.587 1.00 96.31 159 LEU A CA 1
ATOM 1269 C C . LEU A 1 159 ? 18.301 -0.491 -36.298 1.00 96.31 159 LEU A C 1
ATOM 1271 O O . LEU A 1 159 ? 17.648 -1.477 -35.950 1.00 96.31 159 LEU A O 1
ATOM 1275 N N . VAL A 1 160 ? 19.208 -0.533 -37.274 1.00 97.25 160 VAL A N 1
ATOM 1276 C CA . VAL A 1 160 ? 19.683 -1.766 -37.913 1.00 97.25 160 VAL A CA 1
ATOM 1277 C C . VAL A 1 160 ? 21.204 -1.785 -37.891 1.00 97.25 160 VAL A C 1
ATOM 1279 O O . VAL A 1 160 ? 21.844 -0.831 -38.341 1.00 97.25 160 VAL A O 1
ATOM 1282 N N . THR A 1 161 ? 21.775 -2.871 -37.388 1.00 97.56 161 THR A N 1
ATOM 1283 C CA . THR A 1 161 ? 23.217 -3.099 -37.254 1.00 97.56 161 THR A CA 1
ATOM 1284 C C . THR A 1 161 ? 23.677 -4.262 -38.128 1.00 97.56 161 THR A C 1
ATOM 1286 O O . THR A 1 161 ? 22.886 -5.128 -38.504 1.00 97.56 161 THR A O 1
ATOM 1289 N N . ILE A 1 162 ? 24.967 -4.264 -38.466 1.00 97.31 162 ILE A N 1
ATOM 1290 C CA . ILE A 1 162 ? 25.674 -5.395 -39.073 1.00 97.31 162 ILE A CA 1
ATOM 1291 C C . ILE A 1 162 ? 26.621 -5.963 -38.012 1.00 97.31 162 ILE A C 1
ATOM 1293 O O . ILE A 1 162 ? 27.723 -5.453 -37.819 1.00 97.31 162 ILE A O 1
ATOM 1297 N N . GLU A 1 163 ? 26.164 -6.970 -37.277 1.00 94.50 163 GLU A N 1
ATOM 1298 C CA . GLU A 1 163 ? 26.900 -7.550 -36.147 1.00 94.50 163 GLU A CA 1
ATOM 1299 C C . GLU A 1 163 ? 27.633 -8.816 -36.575 1.00 94.50 163 GLU A C 1
ATOM 1301 O O . GLU A 1 163 ? 27.057 -9.670 -37.245 1.00 94.50 163 GLU A O 1
ATOM 1306 N N . GLU A 1 164 ? 28.903 -8.938 -36.196 1.00 91.06 164 GLU A N 1
ATOM 1307 C CA . GLU A 1 164 ? 29.686 -10.145 -36.442 1.00 91.06 164 GLU A CA 1
ATOM 1308 C C . GLU A 1 164 ? 29.482 -11.148 -35.305 1.00 91.06 164 GLU A C 1
ATOM 1310 O O . GLU A 1 164 ? 29.602 -10.802 -34.131 1.00 91.06 164 GLU A O 1
ATOM 1315 N N . ASP A 1 165 ? 29.197 -12.394 -35.667 1.00 82.31 165 ASP A N 1
ATOM 1316 C CA . ASP A 1 165 ? 29.115 -13.526 -34.756 1.00 82.31 165 ASP A CA 1
ATOM 1317 C C . ASP A 1 165 ? 29.758 -14.754 -35.412 1.00 82.31 165 ASP A C 1
ATOM 1319 O O . ASP A 1 165 ? 29.427 -15.120 -36.540 1.00 82.31 165 ASP A O 1
ATOM 1323 N N . GLN A 1 166 ? 30.729 -15.362 -34.726 1.00 78.31 166 GLN A N 1
ATOM 1324 C CA . GLN A 1 166 ? 31.436 -16.582 -35.154 1.00 78.31 166 GLN A CA 1
ATOM 1325 C C . GLN A 1 166 ? 31.939 -16.580 -36.618 1.00 78.31 166 GLN A C 1
ATOM 1327 O O . GLN A 1 166 ? 31.951 -17.615 -37.284 1.00 78.31 166 GLN A O 1
ATOM 1332 N N . GLY A 1 167 ? 32.399 -15.429 -37.124 1.00 81.94 167 GLY A N 1
ATOM 1333 C CA . GLY A 1 167 ? 32.941 -15.292 -38.484 1.00 81.94 167 GLY A CA 1
ATOM 1334 C C . GLY A 1 167 ? 31.893 -15.080 -39.585 1.00 81.94 167 GLY A C 1
ATOM 1335 O O . GLY A 1 167 ? 32.225 -15.173 -40.768 1.00 81.94 167 GLY A O 1
ATOM 1336 N N . GLN A 1 168 ? 30.646 -14.776 -39.219 1.00 90.06 168 GLN A N 1
ATOM 1337 C CA . GLN A 1 168 ? 29.577 -14.351 -40.123 1.00 90.06 168 GLN A CA 1
ATOM 1338 C C . GLN A 1 168 ? 28.991 -13.013 -39.647 1.00 90.06 168 GLN A C 1
ATOM 1340 O O . GLN A 1 168 ? 28.895 -12.767 -38.450 1.00 90.06 168 GLN A O 1
ATOM 1345 N N . ALA A 1 169 ? 28.573 -12.140 -40.568 1.00 95.38 169 ALA A N 1
ATOM 1346 C CA . ALA A 1 169 ? 27.809 -10.945 -40.215 1.00 95.38 169 ALA A CA 1
ATOM 1347 C C . ALA A 1 169 ? 26.307 -11.232 -40.241 1.00 95.38 169 ALA A C 1
ATOM 1349 O O . ALA A 1 169 ? 25.829 -11.969 -41.100 1.00 95.38 169 ALA A O 1
ATOM 1350 N N . ASN A 1 170 ? 25.538 -10.582 -39.377 1.00 96.56 170 ASN A N 1
ATOM 1351 C CA . ASN A 1 170 ? 24.083 -10.646 -39.369 1.00 96.56 170 ASN A CA 1
ATOM 1352 C C . ASN A 1 170 ? 23.481 -9.244 -39.354 1.00 96.56 170 ASN A C 1
ATOM 1354 O O . ASN A 1 170 ? 23.960 -8.349 -38.657 1.00 96.56 170 ASN A O 1
ATOM 1358 N N . VAL A 1 171 ? 22.400 -9.064 -40.113 1.00 97.44 171 VAL A N 1
ATOM 1359 C CA . VAL A 1 171 ? 21.506 -7.919 -39.931 1.00 97.44 171 VAL A CA 1
ATOM 1360 C C . VAL A 1 171 ? 20.787 -8.103 -38.597 1.00 97.44 171 VAL A C 1
ATOM 1362 O O . VAL A 1 171 ? 20.105 -9.109 -38.414 1.00 97.44 171 VAL A O 1
ATOM 1365 N N . VAL A 1 172 ? 20.921 -7.146 -37.685 1.00 96.50 172 VAL A N 1
ATOM 1366 C CA . VAL A 1 172 ? 20.273 -7.174 -36.367 1.00 96.50 172 VAL A CA 1
ATOM 1367 C C . VAL A 1 172 ? 19.432 -5.915 -36.189 1.00 96.50 172 VAL A C 1
ATOM 1369 O O . VAL A 1 172 ? 19.827 -4.817 -36.579 1.00 96.50 172 VAL A O 1
ATOM 1372 N N . LEU A 1 173 ? 18.230 -6.079 -35.639 1.00 96.25 173 LEU A N 1
ATOM 1373 C CA . LEU A 1 173 ? 17.251 -5.008 -35.480 1.00 96.25 173 LEU A CA 1
ATOM 1374 C C . LEU A 1 173 ? 17.123 -4.609 -34.009 1.00 96.25 173 LEU A C 1
ATOM 1376 O O . LEU A 1 173 ? 16.932 -5.468 -33.147 1.00 96.25 173 LEU A O 1
ATOM 1380 N N . TRP A 1 174 ? 17.135 -3.304 -33.746 1.00 96.50 174 TRP A N 1
ATOM 1381 C CA . TRP A 1 174 ? 16.988 -2.736 -32.408 1.00 96.50 174 TRP A CA 1
ATOM 1382 C C . TRP A 1 174 ? 15.890 -1.666 -32.387 1.00 96.50 174 TRP A C 1
ATOM 1384 O O . TRP A 1 174 ? 15.919 -0.704 -33.156 1.00 96.50 174 TRP A O 1
ATOM 1394 N N . GLU A 1 175 ? 14.924 -1.821 -31.487 1.00 95.50 175 GLU A N 1
ATOM 1395 C CA . GLU A 1 175 ? 13.871 -0.835 -31.226 1.00 95.50 175 GLU A CA 1
ATOM 1396 C C . GLU A 1 175 ? 14.194 -0.077 -29.936 1.00 95.50 175 GLU A C 1
ATOM 1398 O O . GLU A 1 175 ? 14.388 -0.692 -28.882 1.00 95.50 175 GLU A O 1
ATOM 1403 N N . ALA A 1 176 ? 14.248 1.255 -30.004 1.00 94.44 176 ALA A N 1
ATOM 1404 C CA . ALA A 1 176 ? 14.618 2.083 -28.867 1.00 94.44 176 ALA A CA 1
ATOM 1405 C C . ALA A 1 176 ? 13.376 2.623 -28.150 1.00 94.44 176 ALA A C 1
ATOM 1407 O O . ALA A 1 176 ? 12.395 3.045 -28.772 1.00 94.44 176 ALA A O 1
ATOM 1408 N N . LYS A 1 177 ? 13.410 2.613 -26.816 1.00 92.94 177 LYS A N 1
ATOM 1409 C CA . LYS A 1 177 ? 12.329 3.117 -25.963 1.00 92.94 177 LYS A CA 1
ATOM 1410 C C . LYS A 1 177 ? 12.876 3.788 -24.712 1.00 92.94 177 LYS A C 1
ATOM 1412 O O . LYS A 1 177 ? 13.954 3.470 -24.210 1.00 92.94 177 LYS A O 1
ATOM 1417 N N . LEU A 1 178 ? 12.097 4.705 -24.155 1.00 90.81 178 LEU A N 1
ATOM 1418 C CA . LEU A 1 178 ? 12.324 5.192 -22.796 1.00 90.81 178 LEU A CA 1
ATOM 1419 C C . LEU A 1 178 ? 11.647 4.244 -21.806 1.00 90.81 178 LEU A C 1
ATOM 1421 O O . LEU A 1 178 ? 10.555 3.745 -22.067 1.00 90.81 178 LEU A O 1
ATOM 1425 N N . THR A 1 179 ? 12.235 4.043 -20.627 1.00 87.50 179 THR A N 1
ATOM 1426 C CA . THR A 1 179 ? 11.565 3.259 -19.565 1.00 87.50 179 THR A CA 1
ATOM 1427 C C . THR A 1 179 ? 10.255 3.895 -19.084 1.00 87.50 179 THR A C 1
ATOM 1429 O O . THR A 1 179 ? 9.448 3.224 -18.450 1.00 87.50 179 THR A O 1
ATOM 1432 N N . SER A 1 180 ? 10.009 5.174 -19.373 1.00 84.69 180 SER A N 1
ATOM 1433 C CA . SER A 1 180 ? 8.743 5.870 -19.113 1.00 84.69 180 SER A CA 1
ATOM 1434 C C . SER A 1 180 ? 7.660 5.613 -20.170 1.00 84.69 180 SER A C 1
ATOM 1436 O O . SER A 1 180 ? 6.523 6.036 -19.971 1.00 84.69 180 SER A O 1
ATOM 1438 N N . ASP A 1 181 ? 7.973 4.929 -21.275 1.00 86.38 181 ASP A N 1
ATOM 1439 C CA . ASP A 1 181 ? 7.008 4.648 -22.337 1.00 86.38 181 ASP A CA 1
ATOM 1440 C C . ASP A 1 181 ? 5.923 3.677 -21.848 1.00 86.38 181 ASP A C 1
ATOM 1442 O O . ASP A 1 181 ? 6.202 2.544 -21.441 1.00 86.38 181 ASP A O 1
ATOM 1446 N N . THR A 1 182 ? 4.665 4.118 -21.899 1.00 86.56 182 THR A N 1
ATOM 1447 C CA . THR A 1 182 ? 3.513 3.347 -21.419 1.00 86.56 182 THR A CA 1
ATOM 1448 C C . THR A 1 182 ? 3.286 2.069 -22.218 1.00 86.56 182 THR A C 1
ATOM 1450 O O . THR A 1 182 ? 2.782 1.101 -21.660 1.00 86.56 182 THR A O 1
ATOM 1453 N N . ARG A 1 183 ? 3.722 2.003 -23.482 1.00 88.06 183 ARG A N 1
ATOM 1454 C CA . ARG A 1 183 ? 3.604 0.806 -24.336 1.00 88.06 183 ARG A CA 1
ATOM 1455 C C . ARG A 1 183 ? 4.498 -0.338 -23.865 1.00 88.06 183 ARG A C 1
ATOM 1457 O O . ARG A 1 183 ? 4.260 -1.496 -24.202 1.00 88.06 183 ARG A O 1
ATOM 1464 N N . CYS A 1 184 ? 5.523 -0.025 -23.075 1.00 86.31 184 CYS A N 1
ATOM 1465 C CA . CYS A 1 184 ? 6.434 -1.000 -22.477 1.00 86.31 184 CYS A CA 1
ATOM 1466 C C . CYS A 1 184 ? 5.986 -1.445 -21.076 1.00 86.31 184 CYS A C 1
ATOM 1468 O O . CYS A 1 184 ? 6.662 -2.255 -20.443 1.00 86.31 184 CYS A O 1
ATOM 1470 N N . ARG A 1 185 ? 4.858 -0.923 -20.577 1.00 84.12 185 ARG A N 1
ATOM 1471 C CA . ARG A 1 185 ? 4.366 -1.140 -19.214 1.00 84.12 185 ARG A CA 1
ATOM 1472 C C . ARG A 1 185 ? 2.974 -1.759 -19.229 1.00 84.12 185 ARG A C 1
ATOM 1474 O O . ARG A 1 185 ? 2.146 -1.454 -20.076 1.00 84.12 185 ARG A O 1
ATOM 1481 N N . SER A 1 186 ? 2.715 -2.627 -18.258 1.00 76.81 186 SER A N 1
ATOM 1482 C CA . SER A 1 186 ? 1.383 -3.177 -18.001 1.00 76.81 186 SER A CA 1
ATOM 1483 C C . SER A 1 186 ? 1.307 -3.768 -16.594 1.00 76.81 186 SER A C 1
ATOM 1485 O O . SER A 1 186 ? 2.254 -4.425 -16.143 1.00 76.81 186 SER A O 1
ATOM 1487 N N . SER A 1 187 ? 0.190 -3.545 -15.899 1.00 65.00 187 SER A N 1
ATOM 1488 C CA . SER A 1 187 ? -0.095 -4.095 -14.568 1.00 65.00 187 SER A CA 1
ATOM 1489 C C . SER A 1 187 ? -0.764 -5.473 -14.632 1.00 65.00 187 SER A C 1
ATOM 1491 O O . SER A 1 187 ? -0.412 -6.334 -13.830 1.00 65.00 187 SER A O 1
ATOM 1493 N N . ILE A 1 188 ? -1.635 -5.713 -15.620 1.00 60.88 188 ILE A N 1
ATOM 1494 C CA . ILE A 1 188 ? -2.490 -6.913 -15.712 1.00 60.88 188 ILE A CA 1
ATOM 1495 C C . ILE A 1 188 ? -2.166 -7.757 -16.959 1.00 60.88 188 ILE A C 1
ATOM 1497 O O . ILE A 1 188 ? -1.982 -8.963 -16.834 1.00 60.88 188 ILE A O 1
ATOM 1501 N N . ASP A 1 189 ? -2.005 -7.126 -18.126 1.00 68.19 189 ASP A N 1
ATOM 1502 C CA . ASP A 1 189 ? -1.839 -7.807 -19.425 1.00 68.19 189 ASP A CA 1
ATOM 1503 C C . ASP A 1 189 ? -0.391 -7.759 -19.961 1.00 68.19 189 ASP A C 1
ATOM 1505 O O . ASP A 1 189 ? 0.513 -7.228 -19.306 1.00 68.19 189 ASP A O 1
ATOM 1509 N N . GLN A 1 190 ? -0.138 -8.292 -21.160 1.00 79.38 190 GLN A N 1
ATOM 1510 C CA . GLN A 1 190 ? 1.154 -8.145 -21.845 1.00 79.38 190 GLN A CA 1
ATOM 1511 C C . GLN A 1 190 ? 1.350 -6.706 -22.379 1.00 79.38 190 GLN A C 1
ATOM 1513 O O . GLN A 1 190 ? 0.416 -6.149 -22.955 1.00 79.38 190 GLN A O 1
ATOM 1518 N N . PRO A 1 191 ? 2.545 -6.094 -22.229 1.00 86.00 191 PRO A N 1
ATOM 1519 C CA . PRO A 1 191 ? 2.854 -4.787 -22.818 1.00 86.00 191 PRO A CA 1
ATOM 1520 C C . PRO A 1 191 ? 2.683 -4.741 -24.347 1.00 86.00 191 PRO A C 1
ATOM 1522 O O . PRO A 1 191 ? 3.079 -5.675 -25.046 1.00 86.00 191 PRO A O 1
ATOM 1525 N N . GLU A 1 192 ? 2.186 -3.620 -24.883 1.00 89.75 192 GLU A N 1
ATOM 1526 C CA . GLU A 1 192 ? 1.986 -3.399 -26.330 1.00 89.75 192 GLU A CA 1
ATOM 1527 C C . GLU A 1 192 ? 3.276 -3.599 -27.143 1.00 89.75 192 GLU A C 1
ATOM 1529 O O . GLU A 1 192 ? 3.242 -4.122 -28.259 1.00 89.75 192 GLU A O 1
ATOM 1534 N N . VAL A 1 193 ? 4.434 -3.252 -26.573 1.00 90.12 193 VAL A N 1
ATOM 1535 C CA . VAL A 1 193 ? 5.735 -3.425 -27.238 1.00 90.12 193 VAL A CA 1
ATOM 1536 C C . VAL A 1 193 ? 6.019 -4.888 -27.610 1.00 90.12 193 VAL A C 1
ATOM 1538 O O . VAL A 1 193 ? 6.650 -5.147 -28.631 1.00 90.12 193 VAL A O 1
ATOM 1541 N N . ILE A 1 194 ? 5.499 -5.863 -26.853 1.00 90.38 194 ILE A N 1
ATOM 1542 C CA . ILE A 1 194 ? 5.643 -7.290 -27.185 1.00 90.38 194 ILE A CA 1
ATOM 1543 C C . ILE A 1 194 ? 4.901 -7.599 -28.488 1.00 90.38 194 ILE A C 1
ATOM 1545 O O . ILE A 1 194 ? 5.437 -8.276 -29.367 1.00 90.38 194 ILE A O 1
ATOM 1549 N N . TYR A 1 195 ? 3.692 -7.056 -28.648 1.00 88.88 195 TYR A N 1
ATOM 1550 C CA . TYR A 1 195 ? 2.927 -7.199 -29.882 1.00 88.88 195 TYR A CA 1
ATOM 1551 C C . TYR A 1 195 ? 3.647 -6.539 -31.064 1.00 88.88 195 TYR A C 1
ATOM 1553 O O . TYR A 1 195 ? 3.756 -7.152 -32.128 1.00 88.88 195 TYR A O 1
ATOM 1561 N N . GLN A 1 196 ? 4.212 -5.342 -30.871 1.00 88.62 196 GLN A N 1
ATOM 1562 C CA . GLN A 1 196 ? 5.022 -4.667 -31.891 1.00 88.62 196 GLN A CA 1
ATOM 1563 C C . GLN A 1 196 ? 6.205 -5.545 -32.336 1.00 88.62 196 GLN A C 1
ATOM 1565 O O . GLN A 1 196 ? 6.375 -5.774 -33.533 1.00 88.62 196 GLN A O 1
ATOM 1570 N N . ILE A 1 197 ? 6.982 -6.091 -31.394 1.00 91.19 197 ILE A N 1
ATOM 1571 C CA . ILE A 1 197 ? 8.123 -6.975 -31.690 1.00 91.19 197 ILE A CA 1
ATOM 1572 C C . ILE A 1 197 ? 7.669 -8.259 -32.398 1.00 91.19 197 ILE A C 1
ATOM 1574 O O . ILE A 1 197 ? 8.313 -8.690 -33.357 1.00 91.19 197 ILE A O 1
ATOM 1578 N N . SER A 1 198 ? 6.518 -8.824 -32.017 1.00 89.88 198 SER A N 1
ATOM 1579 C CA . SER A 1 198 ? 5.969 -10.019 -32.673 1.00 89.88 198 SER A CA 1
ATOM 1580 C C . SER A 1 198 ? 5.728 -9.823 -34.176 1.00 89.88 198 SER A C 1
ATOM 1582 O O . SER A 1 198 ? 5.943 -10.748 -34.956 1.00 89.88 198 SER A O 1
ATOM 1584 N N . LYS A 1 199 ? 5.361 -8.607 -34.606 1.00 90.00 199 LYS A N 1
ATOM 1585 C CA . LYS A 1 199 ? 5.116 -8.285 -36.021 1.00 90.00 199 LYS A CA 1
ATOM 1586 C C . LYS A 1 199 ? 6.395 -8.243 -36.848 1.00 90.00 199 LYS A C 1
ATOM 1588 O O . LYS A 1 199 ? 6.390 -8.670 -38.001 1.00 90.00 199 LYS A O 1
ATOM 1593 N N . TYR A 1 200 ? 7.491 -7.769 -36.261 1.00 91.19 200 TYR A N 1
ATOM 1594 C CA . TYR A 1 200 ? 8.810 -7.871 -36.882 1.00 91.19 200 TYR A CA 1
ATOM 1595 C C . TYR A 1 200 ? 9.256 -9.327 -36.976 1.00 91.19 200 TYR A C 1
ATOM 1597 O O . TYR A 1 200 ? 9.657 -9.755 -38.052 1.00 91.19 200 TYR A O 1
ATOM 1605 N N . ARG A 1 201 ? 9.117 -10.105 -35.897 1.00 92.31 201 ARG A N 1
ATOM 1606 C CA . ARG A 1 201 ? 9.457 -11.536 -35.896 1.00 92.31 201 ARG A CA 1
ATOM 1607 C C . ARG A 1 201 ? 8.680 -12.307 -36.972 1.00 92.31 201 ARG A C 1
ATOM 1609 O O . ARG A 1 201 ? 9.269 -13.077 -37.723 1.00 92.31 201 ARG A O 1
ATOM 1616 N N . GLU A 1 202 ? 7.377 -12.056 -37.110 1.00 91.44 202 GLU A N 1
ATOM 1617 C CA . GLU A 1 202 ? 6.530 -12.641 -38.164 1.00 91.44 202 GLU A CA 1
ATOM 1618 C C . GLU A 1 202 ? 7.060 -12.310 -39.571 1.00 91.44 202 GLU A C 1
ATOM 1620 O O . GLU A 1 202 ? 7.199 -13.197 -40.408 1.00 91.44 202 GLU A O 1
ATOM 1625 N N . PHE A 1 203 ? 7.437 -11.053 -39.826 1.00 91.44 203 PHE A N 1
ATOM 1626 C CA . PHE A 1 203 ? 8.011 -10.651 -41.112 1.00 91.44 203 PHE A CA 1
ATOM 1627 C C . PHE A 1 203 ? 9.383 -11.287 -41.384 1.00 91.44 203 PHE A C 1
ATOM 1629 O O . PHE A 1 203 ? 9.631 -11.731 -42.504 1.00 91.44 203 PHE A O 1
ATOM 1636 N N . LEU A 1 204 ? 10.268 -11.326 -40.382 1.00 92.00 204 LEU A N 1
ATOM 1637 C CA . LEU A 1 204 ? 11.645 -11.816 -40.513 1.00 92.00 204 LEU A CA 1
ATOM 1638 C C . LEU A 1 204 ? 11.744 -13.344 -40.537 1.00 92.00 204 LEU A C 1
ATOM 1640 O O . LEU A 1 204 ? 12.763 -13.870 -40.958 1.00 92.00 204 LEU A O 1
ATOM 1644 N N . THR A 1 205 ? 10.725 -14.081 -40.107 1.00 91.50 205 THR A N 1
ATOM 1645 C CA . THR A 1 205 ? 10.743 -15.556 -40.148 1.00 91.50 205 THR A CA 1
ATOM 1646 C C . THR A 1 205 ? 10.311 -16.127 -41.500 1.00 91.50 205 THR A C 1
ATOM 1648 O O . THR A 1 205 ? 10.632 -17.273 -41.807 1.00 91.50 205 THR A O 1
ATOM 1651 N N . GLU A 1 206 ? 9.648 -15.342 -42.355 1.00 91.50 206 GLU A N 1
ATOM 1652 C CA . GLU A 1 206 ? 9.314 -15.757 -43.721 1.00 91.50 206 GLU A CA 1
ATOM 1653 C C . GLU A 1 206 ? 10.574 -15.772 -44.611 1.00 91.50 206 GLU A C 1
ATOM 1655 O O . GLU A 1 206 ? 11.145 -14.722 -44.908 1.00 91.50 206 GLU A O 1
ATOM 1660 N N . GLU A 1 207 ? 10.981 -16.950 -45.098 1.00 89.88 207 GLU A N 1
ATOM 1661 C CA . GLU A 1 207 ? 12.221 -17.177 -45.874 1.00 89.88 207 GLU A CA 1
ATOM 1662 C C . GLU A 1 207 ? 12.406 -16.192 -47.042 1.00 89.88 207 GLU A C 1
ATOM 1664 O O . GLU A 1 207 ? 13.489 -15.649 -47.270 1.00 89.88 207 GLU A O 1
ATOM 1669 N N . LYS A 1 208 ? 11.321 -15.889 -47.764 1.00 90.38 208 LYS A N 1
ATOM 1670 C CA . LYS A 1 208 ? 11.355 -14.912 -48.855 1.00 90.38 208 LYS A CA 1
ATOM 1671 C C . LYS A 1 208 ? 11.744 -13.515 -48.362 1.00 90.38 208 LYS A C 1
ATOM 1673 O O . LYS A 1 208 ? 12.553 -12.847 -49.005 1.00 90.38 208 LYS A O 1
ATOM 1678 N N . ASN A 1 209 ? 11.174 -13.070 -47.243 1.00 92.31 209 ASN A N 1
ATOM 1679 C CA . ASN A 1 209 ? 11.474 -11.760 -46.672 1.00 92.31 209 ASN A CA 1
ATOM 1680 C C . ASN A 1 209 ? 12.906 -11.721 -46.129 1.00 92.31 209 ASN A C 1
ATOM 1682 O O . ASN A 1 209 ? 13.568 -10.700 -46.293 1.00 92.31 209 ASN A O 1
ATOM 1686 N N . GLN A 1 210 ? 13.416 -12.825 -45.569 1.00 94.06 210 GLN A N 1
ATOM 1687 C CA . GLN A 1 210 ? 14.817 -12.923 -45.137 1.00 94.06 210 GLN A CA 1
ATOM 1688 C C . GLN A 1 210 ? 15.775 -12.634 -46.288 1.00 94.06 210 GLN A C 1
ATOM 1690 O O . GLN A 1 210 ? 16.634 -11.757 -46.183 1.00 94.06 210 GLN A O 1
ATOM 1695 N N . LEU A 1 211 ? 15.581 -13.315 -47.421 1.00 93.31 211 LEU A N 1
ATOM 1696 C CA . LEU A 1 211 ? 16.394 -13.104 -48.616 1.00 93.31 211 LEU A CA 1
ATOM 1697 C C . LEU A 1 211 ? 16.268 -11.670 -49.147 1.00 93.31 211 LEU A C 1
ATOM 1699 O O . LEU A 1 211 ? 17.267 -11.085 -49.567 1.00 93.31 211 LEU A O 1
ATOM 1703 N N . GLU A 1 212 ? 15.069 -11.080 -49.133 1.00 93.81 212 GLU A N 1
ATOM 1704 C CA . GLU A 1 212 ? 14.874 -9.681 -49.539 1.00 93.81 212 GLU A CA 1
ATOM 1705 C C . GLU A 1 212 ? 15.618 -8.703 -48.608 1.00 93.81 212 GLU A C 1
ATOM 1707 O O . GLU A 1 212 ? 16.298 -7.800 -49.099 1.00 93.81 212 GLU A O 1
ATOM 1712 N N . VAL A 1 213 ? 15.558 -8.902 -47.287 1.00 95.31 213 VAL A N 1
ATOM 1713 C CA . VAL A 1 213 ? 16.252 -8.071 -46.284 1.00 95.31 213 VAL A CA 1
ATOM 1714 C C . VAL A 1 213 ? 17.770 -8.197 -46.410 1.00 95.31 213 VAL A C 1
ATOM 1716 O O . VAL A 1 213 ? 18.452 -7.174 -46.483 1.00 95.31 213 VAL A O 1
ATOM 1719 N N . ILE A 1 214 ? 18.301 -9.418 -46.508 1.00 96.38 214 ILE A N 1
ATOM 1720 C CA . ILE A 1 214 ? 19.742 -9.672 -46.669 1.00 96.38 214 ILE A CA 1
ATOM 1721 C C . ILE A 1 214 ? 20.261 -8.988 -47.938 1.00 96.38 214 ILE A C 1
ATOM 1723 O O . ILE A 1 214 ? 21.204 -8.198 -47.884 1.00 96.38 214 ILE A O 1
ATOM 1727 N N . ASN A 1 215 ? 19.614 -9.217 -49.085 1.00 96.38 215 ASN A N 1
ATOM 1728 C CA . ASN A 1 215 ? 20.035 -8.616 -50.355 1.00 96.38 215 ASN A CA 1
ATOM 1729 C C . ASN A 1 215 ? 19.940 -7.086 -50.336 1.00 96.38 215 ASN A C 1
ATOM 1731 O O . ASN A 1 215 ? 20.802 -6.390 -50.891 1.00 96.38 215 ASN A O 1
ATOM 1735 N N . ALA A 1 216 ? 18.906 -6.549 -49.688 1.00 96.62 216 ALA A N 1
ATOM 1736 C CA . ALA A 1 216 ? 18.758 -5.120 -49.495 1.00 96.62 216 ALA A CA 1
ATOM 1737 C C . ALA A 1 216 ? 19.916 -4.556 -48.657 1.00 96.62 216 ALA A C 1
ATOM 1739 O O . ALA A 1 216 ? 20.532 -3.577 -49.074 1.00 96.62 216 ALA A O 1
ATOM 1740 N N . TYR A 1 217 ? 20.284 -5.177 -47.536 1.00 97.81 217 TYR A N 1
ATOM 1741 C CA . TYR A 1 217 ? 21.369 -4.665 -46.696 1.00 97.81 217 TYR A CA 1
ATOM 1742 C C . TYR A 1 217 ? 22.769 -4.896 -47.272 1.00 97.81 217 TYR A C 1
ATOM 1744 O O . TYR A 1 217 ? 23.592 -3.995 -47.151 1.00 97.81 217 TYR A O 1
ATOM 1752 N N . ILE A 1 218 ? 23.017 -5.963 -48.041 1.00 98.06 218 ILE A N 1
ATOM 1753 C CA . ILE A 1 218 ? 24.239 -6.078 -48.866 1.00 98.06 218 ILE A CA 1
ATOM 1754 C C . ILE A 1 218 ? 24.345 -4.885 -49.825 1.00 98.06 218 ILE A C 1
ATOM 1756 O O . ILE A 1 218 ? 25.404 -4.270 -49.974 1.00 98.06 218 ILE A O 1
ATOM 1760 N N . THR A 1 219 ? 23.237 -4.533 -50.482 1.00 97.38 219 THR A N 1
ATOM 1761 C CA . THR A 1 219 ? 23.195 -3.388 -51.402 1.00 97.38 219 THR A CA 1
ATOM 1762 C C . THR A 1 219 ? 23.373 -2.067 -50.654 1.00 97.38 219 THR A C 1
ATOM 1764 O O . THR A 1 219 ? 24.103 -1.193 -51.122 1.00 97.38 219 THR A O 1
ATOM 1767 N N . ALA A 1 220 ? 22.772 -1.923 -49.471 1.00 97.44 220 ALA A N 1
ATOM 1768 C CA . ALA A 1 220 ? 22.943 -0.751 -48.622 1.00 97.44 220 ALA A CA 1
ATOM 1769 C C . ALA A 1 220 ? 24.405 -0.572 -48.189 1.00 97.44 220 ALA A C 1
ATOM 1771 O O . ALA A 1 220 ? 24.909 0.543 -48.301 1.00 97.44 220 ALA A O 1
ATOM 1772 N N . CYS A 1 221 ? 25.097 -1.644 -47.783 1.00 98.19 221 CYS A N 1
ATOM 1773 C CA . CYS A 1 221 ? 26.529 -1.622 -47.474 1.00 98.19 221 CYS A CA 1
ATOM 1774 C C . CYS A 1 221 ? 27.335 -1.117 -48.677 1.00 98.19 221 CYS A C 1
ATOM 1776 O O . CYS A 1 221 ? 28.068 -0.144 -48.548 1.00 98.19 221 CYS A O 1
ATOM 1778 N N . LYS A 1 222 ? 27.120 -1.681 -49.876 1.00 97.88 222 LYS A N 1
ATOM 1779 C CA . LYS A 1 222 ? 27.801 -1.241 -51.113 1.00 97.88 222 LYS A CA 1
ATOM 1780 C C . LYS A 1 222 ? 27.609 0.245 -51.399 1.00 97.88 222 LYS A C 1
ATOM 1782 O O . LYS A 1 222 ? 28.572 0.953 -51.690 1.00 97.88 222 LYS A O 1
ATOM 1787 N N . VAL A 1 223 ? 26.366 0.718 -51.313 1.00 97.19 223 VAL A N 1
ATOM 1788 C CA . VAL A 1 223 ? 26.045 2.128 -51.548 1.00 97.19 223 VAL A CA 1
ATOM 1789 C C . VAL A 1 223 ? 26.694 3.002 -50.476 1.00 97.19 223 VAL A C 1
ATOM 1791 O O . VAL A 1 223 ? 27.365 3.964 -50.825 1.00 97.19 223 VAL A O 1
ATOM 1794 N N . GLN A 1 224 ? 26.560 2.682 -49.187 1.00 97.00 224 GLN A N 1
ATOM 1795 C CA . GLN A 1 224 ? 27.136 3.509 -48.121 1.00 97.00 224 GLN A CA 1
ATOM 1796 C C . GLN A 1 224 ? 28.662 3.546 -48.153 1.00 97.00 224 GLN A C 1
ATOM 1798 O O . GLN A 1 224 ? 29.222 4.628 -47.988 1.00 97.00 224 GLN A O 1
ATOM 1803 N N . THR A 1 225 ? 29.331 2.422 -48.430 1.00 97.56 225 THR A N 1
ATOM 1804 C CA . THR A 1 225 ? 30.786 2.383 -48.635 1.00 97.56 225 THR A CA 1
ATOM 1805 C C . THR A 1 225 ? 31.193 3.337 -49.756 1.00 97.56 225 THR A C 1
ATOM 1807 O O . THR A 1 225 ? 32.076 4.167 -49.555 1.00 97.56 225 THR A O 1
ATOM 1810 N N . TYR A 1 226 ? 30.502 3.293 -50.899 1.00 96.56 226 TYR A N 1
ATOM 1811 C CA . TYR A 1 226 ? 30.778 4.188 -52.024 1.00 96.56 226 TYR A CA 1
ATOM 1812 C C . TYR A 1 226 ? 30.561 5.670 -51.673 1.00 96.56 226 TYR A C 1
ATOM 1814 O O . TYR A 1 226 ? 31.406 6.512 -51.970 1.00 96.56 226 TYR A O 1
ATOM 1822 N N . ILE A 1 227 ? 29.454 6.010 -51.005 1.00 96.19 227 ILE A N 1
ATOM 1823 C CA . ILE A 1 227 ? 29.149 7.403 -50.637 1.00 96.19 227 ILE A CA 1
ATOM 1824 C C . ILE A 1 227 ? 30.124 7.932 -49.580 1.00 96.19 227 ILE A C 1
ATOM 1826 O O . ILE A 1 227 ? 30.562 9.077 -49.679 1.00 96.19 227 ILE A O 1
ATOM 1830 N N . CYS A 1 228 ? 30.510 7.109 -48.603 1.00 96.44 228 CYS A N 1
ATOM 1831 C CA . CYS A 1 228 ? 31.530 7.491 -47.630 1.00 96.44 228 CYS A CA 1
ATOM 1832 C C . CYS A 1 228 ? 32.874 7.740 -48.319 1.00 96.44 228 CYS A C 1
ATOM 1834 O O . CYS A 1 228 ? 33.495 8.763 -48.047 1.00 96.44 228 CYS A O 1
ATOM 1836 N N . GLN A 1 229 ? 33.280 6.892 -49.270 1.00 95.50 229 GLN A N 1
ATOM 1837 C CA . GLN A 1 229 ? 34.498 7.111 -50.058 1.00 95.50 229 GLN A CA 1
ATOM 1838 C C . GLN A 1 229 ? 34.456 8.442 -50.824 1.00 95.50 229 GLN A C 1
ATOM 1840 O O . GLN A 1 229 ? 35.436 9.185 -50.791 1.00 95.50 229 GLN A O 1
ATOM 1845 N N . LEU A 1 230 ? 33.319 8.789 -51.445 1.00 94.06 230 LEU A N 1
ATOM 1846 C CA . LEU A 1 230 ? 33.137 10.099 -52.089 1.00 94.06 230 LEU A CA 1
ATOM 1847 C C . LEU A 1 230 ? 33.258 11.271 -51.102 1.00 94.06 230 LEU A C 1
ATOM 1849 O O . LEU A 1 230 ? 33.759 12.328 -51.473 1.00 94.06 230 LEU A O 1
ATOM 1853 N N . ALA A 1 231 ? 32.834 11.088 -49.851 1.00 94.81 231 ALA A N 1
ATOM 1854 C CA . ALA A 1 231 ? 32.970 12.083 -48.788 1.00 94.81 231 ALA A CA 1
ATOM 1855 C C . ALA A 1 231 ? 34.373 12.124 -48.141 1.00 94.81 231 ALA A C 1
ATOM 1857 O O . ALA A 1 231 ? 34.580 12.875 -47.189 1.00 94.81 231 ALA A O 1
ATOM 1858 N N . GLY A 1 232 ? 35.332 11.305 -48.595 1.00 95.94 232 GLY A N 1
ATOM 1859 C CA . GLY A 1 232 ? 36.640 11.167 -47.939 1.00 95.94 232 GLY A CA 1
ATOM 1860 C C . GLY A 1 232 ? 36.560 10.491 -46.563 1.00 95.94 232 GLY A C 1
ATOM 1861 O O . GLY A 1 232 ? 37.376 10.754 -45.681 1.00 95.94 232 GLY A O 1
ATOM 1862 N N . LYS A 1 233 ? 35.547 9.646 -46.365 1.00 96.12 233 LYS A N 1
ATOM 1863 C CA . LYS A 1 233 ? 35.216 8.927 -45.132 1.00 96.12 233 LYS A CA 1
ATOM 1864 C C . LYS A 1 233 ? 35.244 7.417 -45.357 1.00 96.12 233 LYS A C 1
ATOM 1866 O O . LYS A 1 233 ? 35.289 6.937 -46.488 1.00 96.12 233 LYS A O 1
ATOM 1871 N N . GLN A 1 234 ? 35.189 6.657 -44.269 1.00 96.06 234 GLN A N 1
ATOM 1872 C CA . GLN A 1 234 ? 35.111 5.198 -44.304 1.00 96.06 234 GLN A CA 1
ATOM 1873 C C . GLN A 1 234 ? 33.956 4.719 -43.425 1.00 96.06 234 GLN A C 1
ATOM 1875 O O . GLN A 1 234 ? 33.624 5.351 -42.424 1.00 96.06 234 GLN A O 1
ATOM 1880 N N . VAL A 1 235 ? 33.328 3.624 -43.845 1.00 97.06 235 VAL A N 1
ATOM 1881 C CA . VAL A 1 235 ? 32.421 2.840 -42.997 1.00 97.06 235 VAL A CA 1
ATOM 1882 C C . VAL A 1 235 ? 33.248 1.904 -42.109 1.00 97.06 235 VAL A C 1
ATOM 1884 O O . VAL A 1 235 ? 34.461 1.795 -42.293 1.00 97.06 235 VAL A O 1
ATOM 1887 N N . SER A 1 236 ? 32.612 1.203 -41.170 1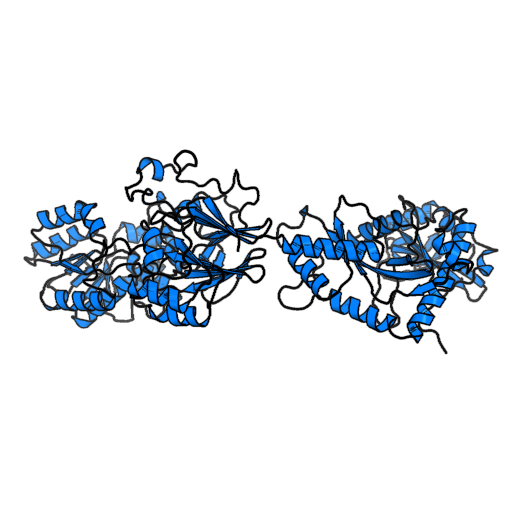.00 96.75 236 SER A N 1
ATOM 1888 C CA . SER A 1 236 ? 33.305 0.183 -40.381 1.00 96.75 236 SER A CA 1
ATOM 1889 C C . SER A 1 236 ? 33.868 -0.943 -41.256 1.00 96.75 236 SER A C 1
ATOM 1891 O O . SER A 1 236 ? 33.360 -1.234 -42.348 1.00 96.75 236 SER A O 1
ATOM 1893 N N . LYS A 1 237 ? 34.889 -1.639 -40.742 1.00 96.44 237 LYS A N 1
ATOM 1894 C CA . LYS A 1 237 ? 35.503 -2.784 -41.434 1.00 96.44 237 LYS A CA 1
ATOM 1895 C C . LYS A 1 237 ? 34.488 -3.885 -41.740 1.00 96.44 237 LYS A C 1
ATOM 1897 O O . LYS A 1 237 ? 34.551 -4.483 -42.808 1.00 96.44 237 LYS A O 1
ATOM 1902 N N . THR A 1 238 ? 33.536 -4.126 -40.840 1.00 96.56 238 THR A N 1
ATOM 1903 C CA . THR A 1 238 ? 32.484 -5.133 -41.027 1.00 96.56 238 THR A CA 1
ATOM 1904 C C . THR A 1 238 ? 31.546 -4.752 -42.175 1.00 96.56 238 THR A C 1
ATOM 1906 O O . THR A 1 238 ? 31.270 -5.580 -43.043 1.00 96.56 238 THR A O 1
ATOM 1909 N N . ILE A 1 239 ? 31.101 -3.491 -42.248 1.00 97.69 239 ILE A N 1
ATOM 1910 C CA . ILE A 1 239 ? 30.251 -3.011 -43.352 1.00 97.69 239 ILE A CA 1
ATOM 1911 C C . ILE A 1 239 ? 31.008 -3.085 -44.684 1.00 97.69 239 ILE A C 1
ATOM 1913 O O . ILE A 1 239 ? 30.439 -3.516 -45.690 1.00 97.69 239 ILE A O 1
ATOM 1917 N N . GLU A 1 240 ? 32.287 -2.705 -44.703 1.00 97.62 240 GLU A N 1
ATOM 1918 C CA . GLU A 1 240 ? 33.139 -2.810 -45.892 1.00 97.62 240 GLU A CA 1
ATOM 1919 C C . GLU A 1 240 ? 33.331 -4.270 -46.341 1.00 97.62 240 GLU A C 1
ATOM 1921 O O . GLU A 1 240 ? 33.218 -4.568 -47.534 1.00 97.62 240 GLU A O 1
ATOM 1926 N N . ALA A 1 241 ? 33.540 -5.191 -45.396 1.00 96.94 241 ALA A N 1
ATOM 1927 C CA . ALA A 1 241 ? 33.685 -6.622 -45.658 1.00 96.94 241 ALA A CA 1
ATOM 1928 C C . ALA A 1 241 ? 32.395 -7.271 -46.202 1.00 96.94 241 ALA A C 1
ATOM 1930 O O . ALA A 1 241 ? 32.437 -8.187 -47.025 1.00 96.94 241 ALA A O 1
ATOM 1931 N N . VAL A 1 242 ? 31.223 -6.775 -45.808 1.00 97.75 242 VAL A N 1
ATOM 1932 C CA . VAL A 1 242 ? 29.950 -7.197 -46.413 1.00 97.75 242 VAL A CA 1
ATOM 1933 C C . VAL A 1 242 ? 29.778 -6.580 -47.804 1.00 97.75 242 VAL A C 1
ATOM 1935 O O . VAL A 1 242 ? 29.358 -7.256 -48.746 1.00 97.75 242 VAL A O 1
ATOM 1938 N N . ALA A 1 243 ? 30.136 -5.303 -47.972 1.00 97.19 243 ALA A N 1
ATOM 1939 C CA . ALA A 1 243 ? 30.028 -4.603 -49.250 1.00 97.19 243 ALA A CA 1
ATOM 1940 C C . ALA A 1 243 ? 30.873 -5.261 -50.356 1.00 97.19 243 ALA A C 1
ATOM 1942 O O . ALA A 1 243 ? 30.404 -5.409 -51.490 1.00 97.19 243 ALA A O 1
ATOM 1943 N N . ASN A 1 244 ? 32.099 -5.676 -50.029 1.00 96.62 244 ASN A N 1
ATOM 1944 C CA . ASN A 1 244 ? 33.025 -6.327 -50.960 1.00 96.62 244 ASN A CA 1
ATOM 1945 C C . ASN A 1 244 ? 32.779 -7.849 -51.117 1.00 96.62 244 ASN A C 1
ATOM 1947 O O . ASN A 1 244 ? 33.367 -8.466 -52.003 1.00 96.62 244 ASN A O 1
ATOM 1951 N N . GLY A 1 245 ? 31.900 -8.441 -50.297 1.00 95.25 245 GLY A N 1
ATOM 1952 C CA . GLY A 1 245 ? 31.547 -9.864 -50.328 1.00 95.25 245 GLY A CA 1
ATOM 1953 C C . GLY A 1 245 ? 32.543 -10.807 -49.641 1.00 95.25 245 GLY A C 1
ATOM 1954 O O . GLY A 1 245 ? 32.443 -12.017 -49.829 1.00 95.25 245 GLY A O 1
ATOM 1955 N N . THR A 1 246 ? 33.496 -10.281 -48.867 1.00 95.31 246 THR A N 1
ATOM 1956 C CA . THR A 1 246 ? 34.451 -11.077 -48.069 1.00 95.31 246 THR A CA 1
ATOM 1957 C C . THR A 1 246 ? 33.845 -11.637 -46.783 1.00 95.31 246 THR A C 1
ATOM 1959 O O . THR A 1 246 ? 34.337 -12.643 -46.279 1.00 95.31 246 THR A O 1
ATOM 1962 N N . LEU A 1 247 ? 32.763 -11.033 -46.287 1.00 95.25 247 LEU A N 1
ATOM 1963 C CA . LEU A 1 247 ? 31.990 -11.505 -45.142 1.00 95.25 247 LEU A CA 1
ATOM 1964 C C . LEU A 1 247 ? 30.546 -11.768 -45.575 1.00 95.25 247 LEU A C 1
ATOM 1966 O O . LEU A 1 247 ? 29.893 -10.898 -46.157 1.00 95.25 247 LEU A O 1
ATOM 1970 N N . GLN A 1 248 ? 30.046 -12.980 -45.321 1.00 95.69 248 GLN A N 1
ATOM 1971 C CA . GLN A 1 248 ? 28.659 -13.317 -45.639 1.00 95.69 248 GLN A CA 1
ATOM 1972 C C . GLN A 1 248 ? 27.700 -12.636 -44.662 1.00 95.69 248 GLN A C 1
ATOM 1974 O O . GLN A 1 248 ? 27.990 -12.542 -43.470 1.00 95.69 248 GLN A O 1
ATOM 1979 N N . LEU A 1 249 ? 26.557 -12.184 -45.185 1.00 97.50 249 LEU A N 1
ATOM 1980 C CA . LEU A 1 249 ? 25.511 -11.531 -44.408 1.00 97.50 249 LEU A CA 1
ATOM 1981 C C . LEU A 1 249 ? 24.311 -12.468 -44.236 1.00 97.50 249 LEU A C 1
ATOM 1983 O O . LEU A 1 249 ? 23.673 -12.849 -45.216 1.00 97.50 249 LEU A O 1
ATOM 1987 N N . GLY A 1 250 ? 24.010 -12.814 -42.990 1.00 95.75 250 GLY A N 1
ATOM 1988 C CA . GLY A 1 250 ? 22.766 -13.436 -42.555 1.00 95.75 250 GLY A CA 1
ATOM 1989 C C . GLY A 1 250 ? 21.799 -12.421 -41.945 1.00 95.75 250 GLY A C 1
ATOM 1990 O O . GLY A 1 250 ? 21.947 -11.204 -42.095 1.00 95.75 250 GLY A O 1
ATOM 1991 N N . LEU A 1 251 ? 20.794 -12.930 -41.243 1.00 95.31 251 LEU A N 1
ATOM 1992 C CA . LEU A 1 251 ? 19.758 -12.142 -40.588 1.00 95.31 251 LEU A CA 1
ATOM 1993 C C . LEU A 1 251 ? 19.441 -12.759 -39.227 1.00 95.31 251 LEU A C 1
ATOM 1995 O O . LEU A 1 251 ? 19.095 -13.936 -39.152 1.00 95.31 251 LEU A O 1
ATOM 1999 N N . ASP A 1 252 ? 19.511 -11.947 -38.176 1.00 94.25 252 ASP A N 1
ATOM 2000 C CA . ASP A 1 252 ? 18.943 -12.284 -36.873 1.00 94.25 252 ASP A CA 1
ATOM 2001 C C . ASP A 1 252 ? 17.431 -12.025 -36.931 1.00 94.25 252 ASP A C 1
ATOM 2003 O O . ASP A 1 252 ? 16.977 -10.903 -37.180 1.00 94.25 252 ASP A O 1
ATOM 2007 N N . THR A 1 253 ? 16.635 -13.080 -36.757 1.00 93.94 253 THR A N 1
ATOM 2008 C CA . THR A 1 253 ? 15.170 -13.001 -36.825 1.00 93.94 253 THR A CA 1
ATOM 2009 C C . THR A 1 253 ? 14.536 -12.505 -35.528 1.00 93.94 253 THR A C 1
ATOM 2011 O O . THR A 1 253 ? 13.312 -12.382 -35.477 1.00 93.94 253 THR A O 1
ATOM 2014 N N . GLU A 1 254 ? 15.338 -12.226 -34.496 1.00 93.19 254 GLU A N 1
ATOM 2015 C CA . GLU A 1 254 ? 14.896 -11.785 -33.174 1.00 93.19 254 GLU A CA 1
ATOM 2016 C C . GLU A 1 254 ? 15.246 -10.307 -32.923 1.00 93.19 254 GLU A C 1
ATOM 2018 O O . GLU A 1 254 ? 16.354 -9.986 -32.480 1.00 93.19 254 GLU A O 1
ATOM 2023 N N . PRO A 1 255 ? 14.300 -9.375 -33.159 1.00 94.50 255 PRO A N 1
ATOM 2024 C CA . PRO A 1 255 ? 14.490 -7.970 -32.828 1.00 94.50 255 PRO A CA 1
ATOM 2025 C C . PRO A 1 255 ? 14.708 -7.764 -31.329 1.00 94.50 255 PRO A C 1
ATOM 2027 O O . PRO A 1 255 ? 14.068 -8.406 -30.490 1.00 94.50 255 PRO A O 1
ATOM 2030 N N . ARG A 1 256 ? 15.576 -6.811 -30.997 1.00 95.00 256 ARG A N 1
ATOM 2031 C CA . ARG A 1 256 ? 15.995 -6.505 -29.628 1.00 95.00 256 ARG A CA 1
ATOM 2032 C C . ARG A 1 256 ? 15.409 -5.171 -29.168 1.00 95.00 256 ARG A C 1
ATOM 2034 O O . ARG A 1 256 ? 15.183 -4.270 -29.975 1.00 95.00 256 ARG A O 1
ATOM 2041 N N . LEU A 1 257 ? 15.183 -5.029 -27.865 1.00 95.62 257 LEU A N 1
ATOM 2042 C CA . LEU A 1 257 ? 14.773 -3.767 -27.248 1.00 95.62 257 LEU A CA 1
ATOM 2043 C C . LEU A 1 257 ? 15.957 -3.055 -26.599 1.00 95.62 257 LEU A C 1
ATOM 2045 O O . LEU A 1 257 ? 16.734 -3.651 -25.854 1.00 95.62 257 LEU A O 1
ATOM 2049 N N . LEU A 1 258 ? 16.048 -1.752 -26.826 1.00 95.69 258 LEU A N 1
ATOM 2050 C CA . LEU A 1 258 ? 17.044 -0.889 -26.214 1.00 95.69 258 LEU A CA 1
ATOM 2051 C C . LEU A 1 258 ? 16.354 0.183 -25.370 1.00 95.69 258 LEU A C 1
ATOM 2053 O O . LEU A 1 258 ? 15.597 1.004 -25.887 1.00 95.69 258 LEU A O 1
ATOM 2057 N N . PHE A 1 259 ? 16.631 0.199 -24.070 1.00 93.56 259 PHE A N 1
ATOM 2058 C CA . PHE A 1 259 ? 15.986 1.113 -23.134 1.00 93.56 259 PHE A CA 1
ATOM 2059 C C . PHE A 1 259 ? 16.933 2.181 -22.607 1.00 93.56 259 PHE A C 1
ATOM 2061 O O . PHE A 1 259 ? 18.035 1.865 -22.165 1.00 93.56 259 PHE A O 1
ATOM 2068 N N . LEU A 1 260 ? 16.456 3.427 -22.540 1.00 91.19 260 LEU A N 1
ATOM 2069 C CA . LEU A 1 260 ? 17.050 4.456 -21.686 1.00 91.19 260 LEU A CA 1
ATOM 2070 C C . LEU A 1 260 ? 16.275 4.561 -20.367 1.00 91.19 260 LEU A C 1
ATOM 2072 O O . LEU A 1 260 ? 15.082 4.894 -20.332 1.00 91.19 260 LEU A O 1
ATOM 2076 N N . HIS A 1 261 ? 16.971 4.293 -19.268 1.00 85.50 261 HIS A N 1
ATOM 2077 C CA . HIS A 1 261 ? 16.485 4.460 -17.910 1.00 85.50 261 HIS A CA 1
ATOM 2078 C C . HIS A 1 261 ? 16.961 5.785 -17.311 1.00 85.50 261 HIS A C 1
ATOM 2080 O O . HIS A 1 261 ? 18.162 6.051 -17.237 1.00 85.50 261 HIS A O 1
ATOM 2086 N N . ASN A 1 262 ? 16.009 6.604 -16.857 1.00 78.38 262 ASN A N 1
ATOM 2087 C CA . ASN A 1 262 ? 16.276 7.855 -16.155 1.00 78.38 262 ASN A CA 1
ATOM 2088 C C . ASN A 1 262 ? 15.854 7.715 -14.678 1.00 78.38 262 ASN A C 1
ATOM 2090 O O . ASN A 1 262 ? 14.658 7.822 -14.383 1.00 78.38 262 ASN A O 1
ATOM 2094 N N . PRO A 1 263 ? 16.808 7.512 -13.748 1.00 64.62 263 PRO A N 1
ATOM 2095 C CA . PRO A 1 263 ? 16.517 7.292 -12.328 1.00 64.62 263 PRO A CA 1
ATOM 2096 C C . PRO A 1 263 ? 15.830 8.479 -11.639 1.00 64.62 263 PRO A C 1
ATOM 2098 O O . PRO A 1 263 ? 15.252 8.328 -10.572 1.00 64.62 263 PRO A O 1
ATOM 2101 N N . LYS A 1 264 ? 15.880 9.685 -12.221 1.00 61.25 264 LYS A N 1
ATOM 2102 C CA . LYS A 1 264 ? 15.263 10.879 -11.619 1.00 61.25 264 LYS A CA 1
ATOM 2103 C C . LYS A 1 264 ? 13.747 10.945 -11.833 1.00 61.25 264 LYS A C 1
ATOM 2105 O O . LYS A 1 264 ? 13.070 11.671 -11.114 1.00 61.25 264 LYS A O 1
ATOM 2110 N N . ASN A 1 265 ? 13.209 10.178 -12.784 1.00 57.94 265 ASN A N 1
ATOM 2111 C CA . ASN A 1 265 ? 11.782 10.167 -13.122 1.00 57.94 265 ASN A CA 1
ATOM 2112 C C . ASN A 1 265 ? 10.988 9.039 -12.424 1.00 57.94 265 ASN A C 1
ATOM 2114 O O . ASN A 1 265 ? 9.799 8.883 -12.693 1.00 57.94 265 ASN A O 1
ATOM 2118 N N . THR A 1 266 ? 11.599 8.247 -11.533 1.00 53.12 266 THR A N 1
ATOM 2119 C CA . THR A 1 266 ? 10.983 7.040 -10.936 1.00 53.12 266 THR A CA 1
ATOM 2120 C C . THR A 1 266 ? 10.225 7.261 -9.626 1.00 53.12 266 THR A C 1
ATOM 2122 O O . THR A 1 266 ? 9.914 6.293 -8.944 1.00 53.12 266 THR A O 1
ATOM 2125 N N . GLN A 1 267 ? 9.837 8.491 -9.279 1.00 48.44 267 GLN A N 1
ATOM 2126 C CA . GLN A 1 267 ? 9.092 8.762 -8.034 1.00 48.44 267 GLN A CA 1
ATOM 2127 C C . GLN A 1 267 ? 7.682 8.134 -7.964 1.00 48.44 267 GLN A C 1
ATOM 2129 O O . GLN A 1 267 ? 7.003 8.308 -6.956 1.00 48.44 267 GLN A O 1
ATOM 2134 N N . LYS A 1 268 ? 7.203 7.436 -9.008 1.00 47.09 268 LYS A N 1
ATOM 2135 C CA . LYS A 1 268 ? 5.829 6.904 -9.042 1.00 47.09 268 LYS A CA 1
ATOM 2136 C C . LYS A 1 268 ? 5.659 5.420 -9.365 1.00 47.09 268 LYS A C 1
ATOM 2138 O O . LYS A 1 268 ? 4.636 4.898 -8.962 1.00 47.09 268 LYS A O 1
ATOM 2143 N N . ASP A 1 269 ? 6.606 4.737 -10.013 1.00 55.44 269 ASP A N 1
ATOM 2144 C CA . ASP A 1 269 ? 6.444 3.315 -10.373 1.00 55.44 269 ASP A CA 1
ATOM 2145 C C . ASP A 1 269 ? 7.793 2.639 -10.663 1.00 55.44 269 ASP A C 1
ATOM 2147 O O . ASP A 1 269 ? 8.567 3.115 -11.506 1.00 55.44 269 ASP A O 1
ATOM 2151 N N . SER A 1 270 ? 8.063 1.494 -10.025 1.00 69.44 270 SER A N 1
ATOM 2152 C CA . SER A 1 270 ? 9.303 0.741 -10.241 1.00 69.44 270 SER A CA 1
ATOM 2153 C C . SER A 1 270 ? 9.348 0.141 -11.658 1.00 69.44 270 SER A C 1
ATOM 2155 O O . SER A 1 270 ? 8.381 -0.422 -12.167 1.00 69.44 270 SER A O 1
ATOM 2157 N N . TRP A 1 271 ? 10.475 0.317 -12.361 1.00 77.19 271 TRP A N 1
ATOM 2158 C CA . TRP A 1 271 ? 10.686 -0.211 -13.722 1.00 77.19 271 TRP A CA 1
ATOM 2159 C C . TRP A 1 271 ? 10.947 -1.729 -13.728 1.00 77.19 271 TRP A C 1
ATOM 2161 O O . TRP A 1 271 ? 10.560 -2.422 -14.669 1.00 77.19 271 TRP A O 1
ATOM 2171 N N . LEU A 1 272 ? 11.555 -2.251 -12.658 1.00 76.69 272 LEU A N 1
ATOM 2172 C CA . LEU A 1 272 ? 12.017 -3.639 -12.560 1.00 76.69 272 LEU A CA 1
ATOM 2173 C C . LEU A 1 272 ? 10.921 -4.692 -12.819 1.00 76.69 272 LEU A C 1
ATOM 2175 O O . LEU A 1 272 ? 11.181 -5.603 -13.608 1.00 76.69 272 LEU A O 1
ATOM 2179 N N . PRO A 1 273 ? 9.686 -4.579 -12.281 1.00 75.69 273 PRO A N 1
ATOM 2180 C CA . PRO A 1 273 ? 8.628 -5.546 -12.578 1.00 75.69 273 PRO A CA 1
ATOM 2181 C C . PRO A 1 273 ? 8.261 -5.598 -14.065 1.00 75.69 273 PRO A C 1
ATOM 2183 O O . PRO A 1 273 ? 7.938 -6.659 -14.595 1.00 75.69 273 PRO A O 1
ATOM 2186 N N . HIS A 1 274 ? 8.320 -4.463 -14.766 1.00 81.94 274 HIS A N 1
ATOM 2187 C CA . HIS A 1 274 ? 8.040 -4.411 -16.201 1.00 81.94 274 HIS A CA 1
ATOM 2188 C C . HIS A 1 274 ? 9.183 -5.007 -17.021 1.00 81.94 274 HIS A C 1
ATOM 2190 O O . HIS A 1 274 ? 8.927 -5.771 -17.950 1.00 81.94 274 HIS A O 1
ATOM 2196 N N . GLN A 1 275 ? 10.433 -4.726 -16.641 1.00 84.38 275 GLN A N 1
ATOM 2197 C CA . GLN A 1 275 ? 11.603 -5.364 -17.241 1.00 84.38 275 GLN A CA 1
ATOM 2198 C C . GLN A 1 275 ? 11.533 -6.890 -17.103 1.00 84.38 275 GLN A C 1
ATOM 2200 O O . GLN A 1 275 ? 11.769 -7.595 -18.082 1.00 84.38 275 GLN A O 1
ATOM 2205 N N . GLN A 1 276 ? 11.146 -7.399 -15.928 1.00 78.56 276 GLN A N 1
ATOM 2206 C CA . GLN A 1 276 ? 11.008 -8.838 -15.708 1.00 78.56 276 GLN A CA 1
ATOM 2207 C C . GLN A 1 276 ? 9.948 -9.452 -16.627 1.00 78.56 276 GLN A C 1
ATOM 2209 O O . GLN A 1 276 ? 10.228 -10.450 -17.281 1.00 78.56 276 GLN A O 1
ATOM 2214 N N . LYS A 1 277 ? 8.783 -8.810 -16.790 1.00 83.31 277 LYS A N 1
ATOM 2215 C CA . LYS A 1 277 ? 7.757 -9.283 -17.737 1.00 83.31 277 LYS A CA 1
ATOM 2216 C C . LYS A 1 277 ? 8.287 -9.398 -19.170 1.00 83.31 277 LYS A C 1
ATOM 2218 O O . LYS A 1 277 ? 7.925 -10.340 -19.870 1.00 83.31 277 LYS A O 1
ATOM 2223 N N . LEU A 1 278 ? 9.125 -8.464 -19.627 1.00 87.88 278 LEU A N 1
ATOM 2224 C CA . LEU A 1 278 ? 9.732 -8.538 -20.963 1.00 87.88 278 LEU A CA 1
ATOM 2225 C C . LEU A 1 278 ? 10.705 -9.721 -21.069 1.00 87.88 278 LEU A C 1
ATOM 2227 O O . LEU A 1 278 ? 10.661 -10.461 -22.051 1.00 87.88 278 LEU A O 1
ATOM 2231 N N . ILE A 1 279 ? 11.528 -9.932 -20.040 1.00 84.50 279 ILE A N 1
ATOM 2232 C CA . ILE A 1 279 ? 12.460 -11.063 -19.953 1.00 84.50 279 ILE A CA 1
ATOM 2233 C C . ILE A 1 279 ? 11.704 -12.403 -19.941 1.00 84.50 279 ILE A C 1
ATOM 2235 O O . ILE A 1 279 ? 12.069 -13.310 -20.686 1.00 84.50 279 ILE A O 1
ATOM 2239 N N . ASP A 1 280 ? 10.624 -12.519 -19.164 1.00 82.44 280 ASP A N 1
ATOM 2240 C CA . ASP A 1 280 ? 9.797 -13.734 -19.068 1.00 82.44 280 ASP A CA 1
ATOM 2241 C C . ASP A 1 280 ? 9.132 -14.093 -20.407 1.00 82.44 280 ASP A C 1
ATOM 2243 O O . ASP A 1 280 ? 8.905 -15.263 -20.708 1.00 82.44 280 ASP A O 1
ATOM 2247 N N . ASN A 1 281 ? 8.862 -13.088 -21.247 1.00 85.00 281 ASN A N 1
ATOM 2248 C CA . ASN A 1 281 ? 8.361 -13.263 -22.614 1.00 85.00 281 ASN A CA 1
ATOM 2249 C C . ASN A 1 281 ? 9.490 -13.437 -23.649 1.00 85.00 281 ASN A C 1
ATOM 2251 O O . ASN A 1 281 ? 9.260 -13.261 -24.846 1.00 85.00 281 ASN A O 1
ATOM 2255 N N . GLN A 1 282 ? 10.701 -13.783 -23.198 1.00 86.75 282 GLN A N 1
ATOM 2256 C CA . GLN A 1 282 ? 11.873 -14.063 -24.034 1.00 86.75 282 GLN A CA 1
ATOM 2257 C C . GLN A 1 282 ? 12.277 -12.885 -24.935 1.00 86.75 282 GLN A C 1
ATOM 2259 O O . GLN A 1 282 ? 12.837 -13.073 -26.015 1.00 86.75 282 GLN A O 1
ATOM 2264 N N . ILE A 1 283 ? 11.994 -11.650 -24.512 1.00 90.50 283 ILE A N 1
ATOM 2265 C CA . ILE A 1 283 ? 12.433 -10.468 -25.249 1.00 90.50 283 ILE A CA 1
ATOM 2266 C C . ILE A 1 283 ? 13.895 -10.180 -24.913 1.00 90.50 283 ILE A C 1
ATOM 2268 O O . ILE A 1 283 ? 14.248 -9.931 -23.759 1.00 90.50 283 ILE A O 1
ATOM 2272 N N . LYS A 1 284 ? 14.744 -10.174 -25.943 1.00 92.00 284 LYS A N 1
ATOM 2273 C CA . LYS A 1 284 ? 16.136 -9.720 -25.875 1.00 92.00 284 LYS A CA 1
ATOM 2274 C C . LYS A 1 284 ? 16.168 -8.211 -25.622 1.00 92.00 284 LYS A C 1
ATOM 2276 O O . LYS A 1 284 ? 15.637 -7.449 -26.428 1.00 92.00 284 LYS A O 1
ATOM 2281 N N . LEU A 1 285 ? 16.754 -7.770 -24.506 1.00 93.31 285 LEU A N 1
ATOM 2282 C CA . LEU A 1 285 ? 16.796 -6.349 -24.150 1.00 93.31 285 LEU A CA 1
ATOM 2283 C C . LEU A 1 285 ? 18.102 -5.907 -23.488 1.00 93.31 285 LEU A C 1
ATOM 2285 O O . LEU A 1 285 ? 18.703 -6.658 -22.722 1.00 93.31 285 LEU A O 1
ATOM 2289 N N . GLN A 1 286 ? 18.475 -4.651 -23.730 1.00 94.00 286 GLN A N 1
ATOM 2290 C CA . GLN A 1 286 ? 19.560 -3.938 -23.054 1.00 94.00 286 GLN A CA 1
ATOM 2291 C C . GLN A 1 286 ? 19.006 -2.657 -22.418 1.00 94.00 286 GLN A C 1
ATOM 2293 O O . GLN A 1 286 ? 18.353 -1.859 -23.092 1.00 94.00 286 GLN A O 1
ATOM 2298 N N . VAL A 1 287 ? 19.273 -2.433 -21.128 1.00 90.69 287 VAL A N 1
ATOM 2299 C CA . VAL A 1 287 ? 18.906 -1.190 -20.428 1.00 90.69 287 VAL A CA 1
ATOM 2300 C C . VAL A 1 287 ? 20.160 -0.362 -20.166 1.00 90.69 287 VAL A C 1
ATOM 2302 O O . VAL A 1 287 ? 21.104 -0.838 -19.539 1.00 90.69 287 VAL A O 1
ATOM 2305 N N . MET A 1 288 ? 20.156 0.888 -20.622 1.00 91.44 288 MET A N 1
ATOM 2306 C CA . MET A 1 288 ? 21.207 1.880 -20.402 1.00 91.44 288 MET A CA 1
ATOM 2307 C C . MET A 1 288 ? 20.707 2.971 -19.452 1.00 91.44 288 MET A C 1
ATOM 2309 O O . MET A 1 288 ? 19.585 3.449 -19.591 1.00 91.44 288 MET A O 1
ATOM 2313 N N . THR A 1 289 ? 21.535 3.412 -18.508 1.00 85.75 289 THR A N 1
ATOM 2314 C CA . THR A 1 289 ? 21.258 4.600 -17.679 1.00 85.75 289 THR A CA 1
ATOM 2315 C C . THR A 1 289 ? 21.834 5.862 -18.315 1.00 85.75 289 THR A C 1
ATOM 2317 O O . THR A 1 289 ? 22.646 5.785 -19.240 1.00 85.75 289 THR A O 1
ATOM 2320 N N . THR A 1 290 ? 21.475 7.043 -17.802 1.00 75.88 290 THR A N 1
ATOM 2321 C CA . THR A 1 290 ? 22.062 8.320 -18.250 1.00 75.88 290 THR A CA 1
ATOM 2322 C C . THR A 1 290 ? 23.590 8.317 -18.230 1.00 75.88 290 THR A C 1
ATOM 2324 O O . THR A 1 290 ? 24.183 8.871 -19.151 1.00 75.88 290 THR A O 1
ATOM 2327 N N . ASP A 1 291 ? 24.201 7.604 -17.281 1.00 75.69 291 ASP A N 1
ATOM 2328 C CA . ASP A 1 291 ? 25.656 7.555 -17.076 1.00 75.69 291 ASP A CA 1
ATOM 2329 C C . ASP A 1 291 ? 26.332 6.343 -17.743 1.00 75.69 291 ASP A C 1
ATOM 2331 O O . ASP A 1 291 ? 27.552 6.206 -17.707 1.00 75.69 291 ASP A O 1
ATOM 2335 N N . SER A 1 292 ? 25.553 5.444 -18.354 1.00 80.81 292 SER A N 1
ATOM 2336 C CA . SER A 1 292 ? 26.087 4.263 -19.042 1.00 80.81 292 SER A CA 1
ATOM 2337 C C . SER A 1 292 ? 26.787 4.624 -20.354 1.00 80.81 292 SER A C 1
ATOM 2339 O O . SER A 1 292 ? 26.371 5.541 -21.066 1.00 80.81 292 SER A O 1
ATOM 2341 N N . HIS A 1 293 ? 27.777 3.822 -20.749 1.00 85.50 293 HIS A N 1
ATOM 2342 C CA . HIS A 1 293 ? 28.272 3.826 -22.127 1.00 85.50 293 HIS A CA 1
ATOM 2343 C C . HIS A 1 293 ? 27.145 3.463 -23.110 1.00 85.50 293 HIS A C 1
ATOM 2345 O O . HIS A 1 293 ? 26.218 2.725 -22.775 1.00 85.50 293 HIS A O 1
ATOM 2351 N N . ARG A 1 294 ? 27.208 4.009 -24.329 1.00 93.56 294 ARG A N 1
ATOM 2352 C CA . ARG A 1 294 ? 26.156 3.881 -25.358 1.00 93.56 294 ARG A CA 1
ATOM 2353 C C . ARG A 1 294 ? 26.428 2.759 -26.367 1.00 93.56 294 ARG A C 1
ATOM 2355 O O . ARG A 1 294 ? 25.842 2.742 -27.444 1.00 93.56 294 ARG A O 1
ATOM 2362 N N . THR A 1 295 ? 27.310 1.829 -26.021 1.00 94.31 295 THR A N 1
ATOM 2363 C CA . THR A 1 295 ? 27.705 0.696 -26.867 1.00 94.31 295 THR A CA 1
ATOM 2364 C C . THR A 1 295 ? 26.671 -0.427 -26.782 1.00 94.31 295 THR A C 1
ATOM 2366 O O . THR A 1 295 ? 26.215 -0.782 -25.690 1.00 94.31 295 THR A O 1
ATOM 2369 N N . LEU A 1 296 ? 26.275 -0.963 -27.934 1.00 94.88 296 LEU A N 1
ATOM 2370 C CA . LEU A 1 296 ? 25.370 -2.105 -28.036 1.00 94.88 296 LEU A CA 1
ATOM 2371 C C . LEU A 1 296 ? 26.112 -3.386 -27.658 1.00 94.88 296 LEU A C 1
ATOM 2373 O O . LEU A 1 296 ? 27.251 -3.587 -28.073 1.00 94.88 296 LEU A O 1
ATOM 2377 N N . LEU A 1 297 ? 25.462 -4.241 -26.872 1.00 92.06 297 LEU A N 1
ATOM 2378 C CA . LEU A 1 297 ? 26.005 -5.556 -26.535 1.00 92.06 297 LEU A CA 1
ATOM 2379 C C . LEU A 1 297 ? 25.859 -6.515 -27.721 1.00 92.06 297 LEU A C 1
ATOM 2381 O O . LEU A 1 297 ? 24.817 -6.536 -28.386 1.00 92.06 297 LEU A O 1
ATOM 2385 N N . SER A 1 298 ? 26.877 -7.346 -27.941 1.00 87.38 298 SER A N 1
ATOM 2386 C CA . SER A 1 298 ? 26.788 -8.503 -28.839 1.00 87.38 298 SER A CA 1
ATOM 2387 C C . SER A 1 298 ? 25.748 -9.512 -28.341 1.00 87.38 298 SER A C 1
ATOM 2389 O O . SER A 1 298 ? 25.320 -9.468 -27.186 1.00 87.38 298 SER A O 1
ATOM 2391 N N . ALA A 1 299 ? 25.348 -10.463 -29.190 1.00 85.19 299 ALA A N 1
ATOM 2392 C CA . ALA A 1 299 ? 24.371 -11.488 -28.813 1.00 85.19 299 ALA A CA 1
ATOM 2393 C C . ALA A 1 299 ? 24.787 -12.271 -27.549 1.00 85.19 299 ALA A C 1
ATOM 2395 O O . ALA A 1 299 ? 23.982 -12.414 -26.630 1.00 85.19 299 ALA A O 1
ATOM 2396 N N . ALA A 1 300 ? 26.051 -12.701 -27.468 1.00 84.69 300 ALA A N 1
ATOM 2397 C CA . ALA A 1 300 ? 26.582 -13.439 -26.321 1.00 84.69 300 ALA A CA 1
ATOM 2398 C C . ALA A 1 300 ? 26.638 -12.584 -25.040 1.00 84.69 300 ALA A C 1
ATOM 2400 O O . ALA A 1 300 ? 26.276 -13.045 -23.956 1.00 84.69 300 ALA A O 1
ATOM 2401 N N . GLU A 1 301 ? 27.048 -11.318 -25.154 1.00 88.19 301 GLU A N 1
ATOM 2402 C CA . GLU A 1 301 ? 27.051 -10.387 -24.020 1.00 88.19 301 GLU A CA 1
ATOM 2403 C C . GLU A 1 301 ? 25.634 -10.067 -23.547 1.00 88.19 301 GLU A C 1
ATOM 2405 O O . GLU A 1 301 ? 25.410 -9.906 -22.349 1.00 88.19 301 GLU A O 1
ATOM 2410 N N . LEU A 1 302 ? 24.667 -9.994 -24.466 1.00 87.19 302 LEU A N 1
ATOM 2411 C CA . LEU A 1 302 ? 23.266 -9.778 -24.134 1.00 87.19 302 LEU A CA 1
ATOM 2412 C C . LEU A 1 302 ? 22.691 -10.972 -23.365 1.00 87.19 302 LEU A C 1
ATOM 2414 O O . LEU A 1 302 ? 22.004 -10.774 -22.367 1.00 87.19 302 LEU A O 1
ATOM 2418 N N . GLU A 1 303 ? 23.002 -12.202 -23.777 1.00 85.25 303 GLU A N 1
ATOM 2419 C CA . GLU A 1 303 ? 22.602 -13.412 -23.049 1.00 85.25 303 GLU A CA 1
ATOM 2420 C C . GLU A 1 303 ? 23.174 -13.419 -21.626 1.00 85.25 303 GLU A C 1
ATOM 2422 O O . GLU A 1 303 ? 22.434 -13.616 -20.657 1.00 85.25 303 GLU A O 1
ATOM 2427 N N . GLN A 1 304 ? 24.465 -13.108 -21.475 1.00 83.50 304 GLN A N 1
ATOM 2428 C CA . GLN A 1 304 ? 25.096 -12.982 -20.161 1.00 83.50 304 GLN A CA 1
ATOM 2429 C C . GLN A 1 304 ? 24.485 -11.840 -19.335 1.00 83.50 304 GLN A C 1
ATOM 2431 O O . GLN A 1 304 ? 24.233 -11.996 -18.138 1.00 83.50 304 GLN A O 1
ATOM 2436 N N . TYR A 1 305 ? 24.217 -10.693 -19.960 1.00 82.81 305 TYR A N 1
ATOM 2437 C CA . TYR A 1 305 ? 23.566 -9.550 -19.326 1.00 82.81 305 TYR A CA 1
ATOM 2438 C C . TYR A 1 305 ? 22.181 -9.930 -18.802 1.00 82.81 305 TYR A C 1
ATOM 2440 O O . TYR A 1 305 ? 21.871 -9.655 -17.645 1.00 82.81 305 TYR A O 1
ATOM 2448 N N . GLN A 1 306 ? 21.363 -10.607 -19.606 1.00 80.75 306 GLN A N 1
ATOM 2449 C CA . GLN A 1 306 ? 20.020 -11.023 -19.209 1.00 80.75 306 GLN A CA 1
ATOM 2450 C C . GLN A 1 306 ? 20.047 -12.091 -18.112 1.00 80.75 306 GLN A C 1
ATOM 2452 O O . GLN A 1 306 ? 19.262 -11.992 -17.168 1.00 80.75 306 GLN A O 1
ATOM 2457 N N . ALA A 1 307 ? 20.984 -13.041 -18.166 1.00 76.56 307 ALA A N 1
ATOM 2458 C CA . ALA A 1 307 ? 21.203 -14.001 -17.085 1.00 76.56 307 ALA A CA 1
ATOM 2459 C C . ALA A 1 307 ? 21.581 -13.296 -15.769 1.00 76.56 307 ALA A C 1
ATOM 2461 O O . ALA A 1 307 ? 21.029 -13.606 -14.714 1.00 76.56 307 ALA A O 1
ATOM 2462 N N . ASN A 1 308 ? 22.452 -12.284 -15.825 1.00 71.00 308 ASN A N 1
ATOM 2463 C CA . ASN A 1 308 ? 22.806 -11.471 -14.661 1.00 71.00 308 ASN A CA 1
ATOM 2464 C C . ASN A 1 308 ? 21.616 -10.655 -14.133 1.00 71.00 308 ASN A C 1
ATOM 2466 O O . ASN A 1 308 ? 21.436 -10.565 -12.922 1.00 71.00 308 ASN A O 1
ATOM 2470 N N . GLN A 1 309 ? 20.779 -10.087 -15.006 1.00 68.50 309 GLN A N 1
ATOM 2471 C CA . GLN A 1 309 ? 19.563 -9.372 -14.593 1.00 68.50 309 GLN A CA 1
ATOM 2472 C C . GLN A 1 309 ? 18.547 -10.311 -13.925 1.00 68.50 309 GLN A C 1
ATOM 2474 O O . GLN A 1 309 ? 17.958 -9.950 -12.908 1.00 68.50 309 GLN A O 1
ATOM 2479 N N . GLN A 1 310 ? 18.387 -11.536 -14.436 1.00 64.81 310 GLN A N 1
ATOM 2480 C CA . GLN A 1 310 ? 17.580 -12.569 -13.780 1.00 64.81 310 GLN A CA 1
ATOM 2481 C C . GLN A 1 310 ? 18.158 -12.950 -12.407 1.00 64.81 310 GLN A C 1
ATOM 2483 O O . GLN A 1 310 ? 17.405 -13.041 -11.439 1.00 64.81 310 GLN A O 1
ATOM 2488 N N . LEU A 1 311 ? 19.484 -13.089 -12.286 1.00 56.56 311 LEU A N 1
ATOM 2489 C CA . LEU A 1 311 ? 20.166 -13.379 -11.017 1.00 56.56 311 LEU A CA 1
ATOM 2490 C C . LEU A 1 311 ? 20.004 -12.249 -9.985 1.00 56.56 311 LEU A C 1
ATOM 2492 O O . LEU A 1 311 ? 19.694 -12.519 -8.824 1.00 56.56 311 LEU A O 1
ATOM 2496 N N . ILE A 1 312 ? 20.150 -10.987 -10.397 1.00 55.09 312 ILE A N 1
ATOM 2497 C CA . ILE A 1 312 ? 19.933 -9.808 -9.540 1.00 55.09 312 ILE A CA 1
ATOM 2498 C C . ILE A 1 312 ? 18.479 -9.760 -9.051 1.00 55.09 312 ILE A C 1
ATOM 2500 O O . ILE A 1 312 ? 18.236 -9.518 -7.870 1.00 55.09 312 ILE A O 1
ATOM 2504 N N . ASN A 1 313 ? 17.510 -10.081 -9.912 1.00 51.62 313 ASN A N 1
ATOM 2505 C CA . ASN A 1 313 ? 16.100 -10.136 -9.522 1.00 51.62 313 ASN A CA 1
ATOM 2506 C C . ASN A 1 313 ? 15.785 -11.314 -8.582 1.00 51.62 313 ASN A C 1
ATOM 2508 O O . ASN A 1 313 ? 14.944 -11.175 -7.695 1.00 51.62 313 ASN A O 1
ATOM 2512 N N . THR A 1 314 ? 16.507 -12.437 -8.679 1.00 50.78 314 THR A N 1
ATOM 2513 C CA . THR A 1 314 ? 16.432 -13.517 -7.673 1.00 50.78 314 THR A CA 1
ATOM 2514 C C . THR A 1 314 ? 17.101 -13.176 -6.334 1.00 50.78 314 THR A C 1
ATOM 2516 O O . THR A 1 314 ? 16.854 -13.868 -5.349 1.00 50.78 314 THR A O 1
ATOM 2519 N N . GLN A 1 315 ? 17.900 -12.103 -6.262 1.00 51.91 315 GLN A N 1
ATOM 2520 C CA . GLN A 1 315 ? 18.483 -11.563 -5.023 1.00 51.91 315 GLN A CA 1
ATOM 2521 C C . GLN A 1 315 ? 17.652 -10.422 -4.406 1.00 51.91 315 GLN A C 1
ATOM 2523 O O . GLN A 1 315 ? 18.058 -9.832 -3.403 1.00 51.91 315 GLN A O 1
ATOM 2528 N N . VAL A 1 316 ? 16.476 -10.094 -4.957 1.00 63.66 316 VAL A N 1
ATOM 2529 C CA . VAL A 1 316 ? 15.564 -9.132 -4.325 1.00 63.66 316 VAL A CA 1
ATOM 2530 C C . VAL A 1 316 ? 14.897 -9.806 -3.128 1.00 63.66 316 VAL A C 1
ATOM 2532 O O . VAL A 1 316 ? 13.882 -10.496 -3.241 1.00 63.66 316 VAL A O 1
ATOM 2535 N N . HIS A 1 317 ? 15.511 -9.620 -1.964 1.00 79.12 317 HIS A N 1
ATOM 2536 C CA . HIS A 1 317 ? 15.054 -10.205 -0.714 1.00 79.12 317 HIS A CA 1
ATOM 2537 C C . HIS A 1 317 ? 13.781 -9.514 -0.222 1.00 79.12 317 HIS A C 1
ATOM 2539 O O . HIS A 1 317 ? 13.759 -8.299 -0.001 1.00 79.12 317 HIS A O 1
ATOM 2545 N N . THR A 1 318 ? 12.733 -10.309 -0.011 1.00 90.12 318 THR A N 1
ATOM 2546 C CA . THR A 1 318 ? 11.575 -9.901 0.783 1.00 90.12 318 THR A CA 1
ATOM 2547 C C . THR A 1 318 ? 11.855 -10.208 2.245 1.00 90.12 318 THR A C 1
ATOM 2549 O O . THR A 1 318 ? 12.363 -11.280 2.573 1.00 90.12 318 THR A O 1
ATOM 2552 N N . SER A 1 319 ? 11.520 -9.281 3.137 1.00 93.06 319 SER A N 1
ATOM 2553 C CA . SER A 1 319 ? 11.666 -9.514 4.570 1.00 93.06 319 SER A CA 1
ATOM 2554 C C . SER A 1 319 ? 10.653 -8.756 5.407 1.00 93.06 319 SER A C 1
ATOM 2556 O O . SER A 1 319 ? 10.144 -7.716 4.989 1.00 93.06 319 SER A O 1
ATOM 2558 N N . VAL A 1 320 ? 10.411 -9.268 6.608 1.00 96.50 320 VAL A N 1
ATOM 2559 C CA . VAL A 1 320 ? 9.615 -8.631 7.658 1.00 96.50 320 VAL A CA 1
ATOM 2560 C C . VAL A 1 320 ? 10.531 -8.288 8.827 1.00 96.50 320 VAL A C 1
ATOM 2562 O O . VAL A 1 320 ? 11.307 -9.131 9.272 1.00 96.50 320 VAL A O 1
ATOM 2565 N N . THR A 1 321 ? 10.409 -7.074 9.350 1.00 95.25 321 THR A N 1
ATOM 2566 C CA . THR A 1 321 ? 11.080 -6.631 10.576 1.00 95.25 321 THR A CA 1
ATOM 2567 C C . THR A 1 321 ? 10.033 -6.065 11.524 1.00 95.25 321 THR A C 1
ATOM 2569 O O . THR A 1 321 ? 9.320 -5.126 11.170 1.00 95.25 321 THR A O 1
ATOM 2572 N N . ILE A 1 322 ? 9.944 -6.603 12.739 1.00 95.31 322 ILE A N 1
ATOM 2573 C CA . ILE A 1 322 ? 9.114 -6.004 13.790 1.00 95.31 322 ILE A CA 1
ATOM 2574 C C . ILE A 1 322 ? 9.922 -4.860 14.387 1.00 95.31 322 ILE A C 1
ATOM 2576 O O . ILE A 1 322 ? 10.919 -5.117 15.048 1.00 95.31 322 ILE A O 1
ATOM 2580 N N . LEU A 1 323 ? 9.550 -3.607 14.139 1.00 93.44 323 LEU A N 1
ATOM 2581 C CA . LEU A 1 323 ? 10.253 -2.465 14.732 1.00 93.44 323 LEU A CA 1
ATOM 2582 C C . LEU A 1 323 ? 9.801 -2.247 16.181 1.00 93.44 323 LEU A C 1
ATOM 2584 O O . LEU A 1 323 ? 10.613 -1.910 17.040 1.00 93.44 323 LEU A O 1
ATOM 2588 N N . ARG A 1 324 ? 8.514 -2.492 16.455 1.00 93.44 324 ARG A N 1
ATOM 2589 C CA . ARG A 1 324 ? 7.934 -2.530 17.801 1.00 93.44 324 ARG A CA 1
ATOM 2590 C C . ARG A 1 324 ? 6.687 -3.414 17.841 1.00 93.44 324 ARG A C 1
ATOM 2592 O O . ARG A 1 324 ? 5.958 -3.502 16.850 1.00 93.44 324 ARG A O 1
ATOM 2599 N N . GLY A 1 325 ? 6.433 -4.025 18.998 1.00 92.19 325 GLY A N 1
ATOM 2600 C CA . GLY A 1 325 ? 5.268 -4.878 19.245 1.00 92.19 325 GLY A CA 1
ATOM 2601 C C . GLY A 1 325 ? 5.574 -6.376 19.248 1.00 92.19 325 GLY A C 1
ATOM 2602 O O . GLY A 1 325 ? 4.643 -7.165 19.161 1.00 92.19 325 GLY A O 1
ATOM 2603 N N . ALA A 1 326 ? 6.842 -6.793 19.319 1.00 93.00 326 ALA A N 1
ATOM 2604 C CA . ALA A 1 326 ? 7.194 -8.211 19.463 1.00 93.00 326 ALA A CA 1
ATOM 2605 C C . ALA A 1 326 ? 6.903 -8.761 20.874 1.00 93.00 326 ALA A C 1
ATOM 2607 O O . ALA A 1 326 ? 6.513 -9.916 21.026 1.00 93.00 326 ALA A O 1
ATOM 2608 N N . ASP A 1 327 ? 7.110 -7.923 21.888 1.00 89.69 327 ASP A N 1
ATOM 2609 C CA . ASP A 1 327 ? 7.108 -8.248 23.320 1.00 89.69 327 ASP A CA 1
ATOM 2610 C C . ASP A 1 327 ? 6.291 -7.239 24.150 1.00 89.69 327 ASP A C 1
ATOM 2612 O O . ASP A 1 327 ? 6.430 -7.153 25.368 1.00 89.69 327 ASP A O 1
ATOM 2616 N N . THR A 1 328 ? 5.438 -6.452 23.490 1.00 89.44 328 THR A N 1
ATOM 2617 C CA . THR A 1 328 ? 4.557 -5.459 24.113 1.00 89.44 328 THR A CA 1
ATOM 2618 C C . THR A 1 328 ? 3.135 -5.596 23.588 1.00 89.44 328 THR A C 1
ATOM 2620 O O . THR A 1 328 ? 2.911 -6.002 22.446 1.00 89.44 328 THR A O 1
ATOM 2623 N N . ILE A 1 329 ? 2.160 -5.201 24.408 1.00 87.62 329 ILE A N 1
ATOM 2624 C CA . ILE A 1 329 ? 0.797 -4.913 23.946 1.00 87.62 329 ILE A CA 1
ATOM 2625 C C . ILE A 1 329 ? 0.758 -3.423 23.596 1.00 87.62 329 ILE A C 1
ATOM 2627 O O . ILE A 1 329 ? 1.094 -2.574 24.424 1.00 87.62 329 ILE A O 1
ATOM 2631 N N . GLY A 1 330 ? 0.368 -3.118 22.366 1.00 88.19 330 GLY A N 1
ATOM 2632 C CA . GLY A 1 330 ? 0.339 -1.782 21.791 1.00 88.19 330 GLY A CA 1
ATOM 2633 C C . GLY A 1 330 ? 1.682 -1.282 21.251 1.00 88.19 330 GLY A C 1
ATOM 2634 O O . GLY A 1 330 ? 2.751 -1.849 21.494 1.00 88.19 330 GLY A O 1
ATOM 2635 N N . GLY A 1 331 ? 1.619 -0.186 20.492 1.00 91.56 331 GLY A N 1
ATOM 2636 C CA . GLY A 1 331 ? 2.776 0.415 19.830 1.00 91.56 331 GLY A CA 1
ATOM 2637 C C . GLY A 1 331 ? 3.169 -0.274 18.522 1.00 91.56 331 GLY A C 1
ATOM 2638 O O . GLY A 1 331 ? 4.309 -0.114 18.086 1.00 91.56 331 GLY A O 1
ATOM 2639 N N . SER A 1 332 ? 2.266 -1.038 17.908 1.00 95.62 332 SER A N 1
ATOM 2640 C CA . SER A 1 332 ? 2.546 -1.856 16.724 1.00 95.62 332 SER A CA 1
ATOM 2641 C C . SER A 1 332 ? 3.217 -1.046 15.612 1.00 95.62 332 SER A C 1
ATOM 2643 O O . SER A 1 332 ? 2.733 0.021 15.218 1.00 95.62 332 SER A O 1
ATOM 2645 N N . CYS A 1 333 ? 4.352 -1.551 15.126 1.00 96.12 333 CYS A N 1
ATOM 2646 C CA . CYS A 1 333 ? 5.050 -1.004 13.970 1.00 96.12 333 CYS A CA 1
ATOM 2647 C C . CYS A 1 333 ? 5.885 -2.098 13.298 1.00 96.12 333 CYS A C 1
ATOM 2649 O O . CYS A 1 333 ? 6.877 -2.579 13.856 1.00 96.12 333 CYS A O 1
ATOM 2651 N N . ILE A 1 334 ? 5.476 -2.510 12.099 1.00 97.00 334 ILE A N 1
ATOM 2652 C CA . ILE A 1 334 ? 6.090 -3.635 11.383 1.00 97.00 334 ILE A CA 1
ATOM 2653 C C . ILE A 1 334 ? 6.484 -3.185 9.981 1.00 97.00 334 ILE A C 1
ATOM 2655 O O . ILE A 1 334 ? 5.648 -2.712 9.217 1.00 97.00 334 ILE A O 1
ATOM 2659 N N . LYS A 1 335 ? 7.755 -3.359 9.619 1.00 95.56 335 LYS A N 1
ATOM 2660 C CA . LYS A 1 335 ? 8.286 -3.003 8.300 1.00 95.56 335 LYS A CA 1
ATOM 2661 C C . LYS A 1 335 ? 8.335 -4.230 7.394 1.00 95.56 335 LYS A C 1
ATOM 2663 O O . LYS A 1 335 ? 8.854 -5.273 7.792 1.00 95.56 335 LYS A O 1
ATOM 2668 N N . ILE A 1 336 ? 7.856 -4.089 6.162 1.00 96.25 336 ILE A N 1
ATOM 2669 C CA . ILE A 1 336 ? 8.026 -5.081 5.095 1.00 96.25 336 ILE A CA 1
ATOM 2670 C C . ILE A 1 336 ? 8.924 -4.467 4.025 1.00 96.25 336 ILE A C 1
ATOM 2672 O O . ILE A 1 336 ? 8.591 -3.422 3.471 1.00 96.25 336 ILE A O 1
ATOM 2676 N N . ASN A 1 337 ? 10.052 -5.115 3.737 1.00 92.31 337 ASN A N 1
ATOM 2677 C CA . ASN A 1 337 ? 11.000 -4.688 2.706 1.00 92.31 337 ASN A CA 1
ATOM 2678 C C . ASN A 1 337 ? 10.948 -5.636 1.508 1.00 92.31 337 ASN A C 1
ATOM 2680 O O . ASN A 1 337 ? 10.821 -6.848 1.692 1.00 92.31 337 ASN A O 1
ATOM 2684 N N . HIS A 1 338 ? 11.123 -5.092 0.307 1.00 89.88 338 HIS A N 1
ATOM 2685 C CA . HIS A 1 338 ? 11.358 -5.838 -0.922 1.00 89.88 338 HIS A CA 1
ATOM 2686 C C . HIS A 1 338 ? 12.359 -5.072 -1.796 1.00 89.88 338 HIS A C 1
ATOM 2688 O O . HIS A 1 338 ? 12.022 -4.061 -2.414 1.00 89.88 338 HIS A O 1
ATOM 2694 N N . GLY A 1 339 ? 13.614 -5.529 -1.821 1.00 83.75 339 GLY A N 1
ATOM 2695 C CA . GLY A 1 339 ? 14.694 -4.787 -2.478 1.00 83.75 339 GLY A CA 1
ATOM 2696 C C . GLY A 1 339 ? 14.922 -3.423 -1.826 1.00 83.75 339 GLY A C 1
ATOM 2697 O O . GLY A 1 339 ? 15.197 -3.354 -0.630 1.00 83.75 339 GLY A O 1
ATOM 2698 N N . ASN A 1 340 ? 14.787 -2.356 -2.617 1.00 82.25 340 ASN A N 1
ATOM 2699 C CA . ASN A 1 340 ? 14.905 -0.973 -2.142 1.00 82.25 340 ASN A CA 1
ATOM 2700 C C . ASN A 1 340 ? 13.563 -0.355 -1.717 1.00 82.25 340 ASN A C 1
ATOM 2702 O O . ASN A 1 340 ? 13.539 0.776 -1.245 1.00 82.25 340 ASN A O 1
ATOM 2706 N N . ASP A 1 341 ? 12.452 -1.073 -1.883 1.00 87.62 341 ASP A N 1
ATOM 2707 C CA . ASP A 1 341 ? 11.124 -0.583 -1.527 1.00 87.62 341 ASP A CA 1
ATOM 2708 C C . ASP A 1 341 ? 10.699 -1.120 -0.158 1.00 87.62 341 ASP A C 1
ATOM 2710 O O . ASP A 1 341 ? 11.004 -2.258 0.216 1.00 87.62 341 ASP A O 1
ATOM 2714 N N . ALA A 1 342 ? 9.934 -0.320 0.582 1.00 92.44 342 ALA A N 1
ATOM 2715 C CA . ALA A 1 342 ? 9.365 -0.737 1.854 1.00 92.44 342 ALA A CA 1
ATOM 2716 C C . ALA A 1 342 ? 7.973 -0.162 2.104 1.00 92.44 342 ALA A C 1
ATOM 2718 O O . ALA A 1 342 ? 7.633 0.917 1.624 1.00 92.44 342 ALA A O 1
ATOM 2719 N N . ILE A 1 343 ? 7.194 -0.863 2.920 1.00 96.56 343 ILE A N 1
ATOM 2720 C CA . ILE A 1 343 ? 5.964 -0.358 3.536 1.00 96.56 343 ILE A CA 1
ATOM 2721 C C . ILE A 1 343 ? 5.991 -0.631 5.039 1.00 96.56 343 ILE A C 1
ATOM 2723 O O . ILE A 1 343 ? 6.687 -1.537 5.504 1.00 96.56 343 ILE A O 1
ATOM 2727 N N . VAL A 1 344 ? 5.218 0.143 5.795 1.00 97.44 344 VAL A N 1
ATOM 2728 C CA . VAL A 1 344 ? 5.056 -0.032 7.242 1.00 97.44 344 VAL A CA 1
ATOM 2729 C C . VAL A 1 344 ? 3.596 -0.336 7.561 1.00 97.44 344 VAL A C 1
ATOM 2731 O O . VAL A 1 344 ? 2.691 0.325 7.055 1.00 97.44 344 VAL A O 1
ATOM 2734 N N . LEU A 1 345 ? 3.363 -1.351 8.386 1.00 98.19 345 LEU A N 1
ATOM 2735 C CA . LEU A 1 345 ? 2.060 -1.697 8.939 1.00 98.19 345 LEU A CA 1
ATOM 2736 C C . LEU A 1 345 ? 1.957 -1.089 10.337 1.00 98.19 345 LEU A C 1
ATOM 2738 O O . LEU A 1 345 ? 2.766 -1.427 11.206 1.00 98.19 345 LEU A O 1
ATOM 2742 N N . ASP A 1 346 ? 0.957 -0.227 10.521 1.00 97.88 346 ASP A N 1
ATOM 2743 C CA . ASP A 1 346 ? 0.723 0.580 11.723 1.00 97.88 346 ASP A CA 1
ATOM 2744 C C . ASP A 1 346 ? 1.894 1.503 12.131 1.00 97.88 346 ASP A C 1
ATOM 2746 O O . ASP A 1 346 ? 3.059 1.314 11.782 1.00 97.88 346 ASP A O 1
ATOM 2750 N N . TYR A 1 347 ? 1.577 2.554 12.884 1.00 95.75 347 TYR A N 1
ATOM 2751 C CA . TYR A 1 347 ? 2.572 3.348 13.601 1.00 95.75 347 TYR A CA 1
ATOM 2752 C C . TYR A 1 347 ? 1.965 3.853 14.909 1.00 95.75 347 TYR A C 1
ATOM 2754 O O . TYR A 1 347 ? 1.533 5.001 15.063 1.00 95.75 347 TYR A O 1
ATOM 2762 N N . GLY A 1 348 ? 1.838 2.911 15.835 1.00 94.12 348 GLY A N 1
ATOM 2763 C CA . GLY A 1 348 ? 1.107 3.090 17.076 1.00 94.12 348 GLY A CA 1
ATOM 2764 C C . GLY A 1 348 ? 1.899 3.731 18.198 1.00 94.12 348 GLY A C 1
ATOM 2765 O O . GLY A 1 348 ? 3.107 3.534 18.281 1.00 94.12 348 GLY A O 1
ATOM 2766 N N . ALA A 1 349 ? 1.223 4.438 19.104 1.00 91.12 349 ALA A N 1
ATOM 2767 C CA . ALA A 1 349 ? 1.841 4.911 20.340 1.00 91.12 349 ALA A CA 1
ATOM 2768 C C . ALA A 1 349 ? 1.980 3.750 21.343 1.00 91.12 349 ALA A C 1
ATOM 2770 O O . ALA A 1 349 ? 1.019 3.005 21.543 1.00 91.12 349 ALA A O 1
ATOM 2771 N N . PRO A 1 350 ? 3.146 3.557 21.974 1.00 88.50 350 PRO A N 1
ATOM 2772 C CA . PRO A 1 350 ? 3.292 2.526 22.988 1.00 88.50 350 PRO A CA 1
ATOM 2773 C C . PRO A 1 350 ? 2.474 2.906 24.233 1.00 88.50 350 PRO A C 1
ATOM 2775 O O . PRO A 1 350 ? 2.378 4.078 24.597 1.00 88.50 350 PRO A O 1
ATOM 2778 N N . ILE A 1 351 ? 1.863 1.909 24.871 1.00 83.00 351 ILE A N 1
ATOM 2779 C CA . ILE A 1 351 ? 1.026 2.093 26.072 1.00 83.00 351 ILE A CA 1
ATOM 2780 C C . ILE A 1 351 ? 1.677 1.520 27.335 1.00 83.00 351 ILE A C 1
ATOM 2782 O O . ILE A 1 351 ? 1.300 1.886 28.447 1.00 83.00 351 ILE A O 1
ATOM 2786 N N . MET A 1 352 ? 2.649 0.629 27.156 1.00 79.75 352 MET A N 1
ATOM 2787 C CA . MET A 1 352 ? 3.402 -0.028 28.216 1.00 79.75 352 MET A CA 1
ATOM 2788 C C . MET A 1 352 ? 4.824 -0.339 27.744 1.00 79.75 352 MET A C 1
ATOM 2790 O O . MET A 1 352 ? 5.084 -0.373 26.538 1.00 79.75 352 MET A O 1
ATOM 2794 N N . ASP A 1 353 ? 5.724 -0.567 28.694 1.00 76.56 353 ASP A N 1
ATOM 2795 C CA . ASP A 1 353 ? 7.036 -1.153 28.427 1.00 76.56 353 ASP A CA 1
ATOM 2796 C C . ASP A 1 353 ? 6.957 -2.686 28.256 1.00 76.56 353 ASP A C 1
ATOM 2798 O O . ASP A 1 353 ? 5.892 -3.298 28.375 1.00 76.56 353 ASP A O 1
ATOM 2802 N N . ASN A 1 354 ? 8.093 -3.324 27.966 1.00 72.56 354 ASN A N 1
ATOM 2803 C CA . ASN A 1 354 ? 8.180 -4.777 27.769 1.00 72.56 354 ASN A CA 1
ATOM 2804 C C . ASN A 1 354 ? 8.018 -5.602 29.058 1.00 72.56 354 ASN A C 1
ATOM 2806 O O . ASN A 1 354 ? 7.812 -6.811 28.989 1.00 72.56 354 ASN A O 1
ATOM 2810 N N . ALA A 1 355 ? 8.067 -4.970 30.233 1.00 71.88 355 ALA A N 1
ATOM 2811 C CA . ALA A 1 355 ? 7.687 -5.593 31.498 1.00 71.88 355 ALA A CA 1
ATOM 2812 C C . ALA A 1 355 ? 6.172 -5.476 31.766 1.00 71.88 355 ALA A C 1
ATOM 2814 O O . ALA A 1 355 ? 5.671 -6.024 32.752 1.00 71.88 355 ALA A O 1
ATOM 2815 N N . GLY A 1 356 ? 5.432 -4.778 30.897 1.00 69.25 356 GLY A N 1
ATOM 2816 C CA . GLY A 1 356 ? 4.005 -4.510 31.034 1.00 69.25 356 GLY A CA 1
ATOM 2817 C C . GLY A 1 356 ? 3.677 -3.360 31.992 1.00 69.25 356 GLY A C 1
ATOM 2818 O O . GLY A 1 356 ? 2.522 -3.245 32.412 1.00 69.25 356 GLY A O 1
ATOM 2819 N N . ALA A 1 357 ? 4.657 -2.529 32.358 1.00 76.44 357 ALA A N 1
ATOM 2820 C CA . ALA A 1 357 ? 4.463 -1.354 33.200 1.00 76.44 357 ALA A CA 1
ATOM 2821 C C . ALA A 1 357 ? 4.073 -0.118 32.371 1.00 76.44 357 ALA A C 1
ATOM 2823 O O . ALA A 1 357 ? 4.409 0.008 31.195 1.00 76.44 357 ALA A O 1
ATOM 2824 N N . SER A 1 358 ? 3.339 0.806 32.993 1.00 78.25 358 SER A N 1
ATOM 2825 C CA . SER A 1 358 ? 2.906 2.060 32.370 1.00 78.25 358 SER A CA 1
ATOM 2826 C C . SER A 1 358 ? 4.101 2.929 31.969 1.00 78.25 358 SER A C 1
ATOM 2828 O O . SER A 1 358 ? 5.035 3.094 32.750 1.00 78.25 358 SER A O 1
ATOM 2830 N N . ILE A 1 359 ? 4.031 3.551 30.794 1.00 78.62 359 ILE A N 1
ATOM 2831 C CA . ILE A 1 359 ? 5.041 4.515 30.337 1.00 78.62 359 ILE A CA 1
ATOM 2832 C C . ILE A 1 359 ? 4.850 5.857 31.054 1.00 78.62 359 ILE A C 1
ATOM 2834 O O . ILE A 1 359 ? 3.718 6.256 31.341 1.00 78.62 359 ILE A O 1
ATOM 2838 N N . ASP A 1 360 ? 5.957 6.555 31.323 1.00 79.56 360 ASP A N 1
ATOM 2839 C CA . ASP A 1 360 ? 5.943 7.897 31.906 1.00 79.56 360 ASP A CA 1
ATOM 2840 C C . ASP A 1 360 ? 5.087 8.861 31.051 1.00 79.56 360 ASP A C 1
ATOM 2842 O O . ASP A 1 360 ? 5.361 9.032 29.855 1.00 79.56 360 ASP A O 1
ATOM 2846 N N . PRO A 1 361 ? 4.055 9.508 31.628 1.00 79.12 361 PRO A N 1
ATOM 2847 C CA . PRO A 1 361 ? 3.230 10.479 30.918 1.00 79.12 361 PRO A CA 1
ATOM 2848 C C . PRO A 1 361 ? 4.016 11.626 30.268 1.00 79.12 361 PRO A C 1
ATOM 2850 O O . PRO A 1 361 ? 3.578 12.125 29.230 1.00 79.12 361 PRO A O 1
ATOM 2853 N N . GLU A 1 362 ? 5.160 12.038 30.829 1.00 82.12 362 GLU A N 1
ATOM 2854 C CA . GLU A 1 362 ? 6.009 13.081 30.234 1.00 82.12 362 GLU A CA 1
ATOM 2855 C C . GLU A 1 362 ? 6.618 12.616 28.904 1.00 82.12 362 GLU A C 1
ATOM 2857 O O . GLU A 1 362 ? 6.670 13.383 27.942 1.00 82.12 362 GLU A O 1
ATOM 2862 N N . TYR A 1 363 ? 6.994 11.338 28.793 1.00 82.69 363 TYR A N 1
ATOM 2863 C CA . TYR A 1 363 ? 7.555 10.789 27.553 1.00 82.69 363 TYR A CA 1
ATOM 2864 C C . TYR A 1 363 ? 6.502 10.669 26.452 1.00 82.69 363 TYR A C 1
ATOM 2866 O O . TYR A 1 363 ? 6.811 10.878 25.279 1.00 82.69 363 TYR A O 1
ATOM 2874 N N . ILE A 1 364 ? 5.255 10.368 26.823 1.00 79.19 364 ILE A N 1
ATOM 2875 C CA . ILE A 1 364 ? 4.124 10.332 25.887 1.00 79.19 364 ILE A CA 1
ATOM 2876 C C . ILE A 1 364 ? 3.777 11.746 25.402 1.00 79.19 364 ILE A C 1
ATOM 2878 O O . ILE A 1 364 ? 3.418 11.919 24.238 1.00 79.19 364 ILE A O 1
ATOM 2882 N N . ALA A 1 365 ? 3.871 12.752 26.279 1.00 79.62 365 ALA A N 1
ATOM 2883 C CA . ALA A 1 365 ? 3.574 14.143 25.942 1.00 79.62 365 ALA A CA 1
ATOM 2884 C C . ALA A 1 365 ? 4.602 14.754 24.974 1.00 79.62 365 ALA A C 1
ATOM 2886 O O . ALA A 1 365 ? 4.228 15.555 24.117 1.00 79.62 365 ALA A O 1
ATOM 2887 N N . GLU A 1 366 ? 5.871 14.353 25.084 1.00 85.12 366 GLU A N 1
ATOM 2888 C CA . GLU A 1 366 ? 6.968 14.805 24.221 1.00 85.12 366 GLU A CA 1
ATOM 2889 C C . GLU A 1 366 ? 7.671 13.607 23.552 1.00 85.12 366 GLU A C 1
ATOM 2891 O O . GLU A 1 366 ? 8.786 13.227 23.931 1.00 85.12 366 GLU A O 1
ATOM 2896 N N . PRO A 1 367 ? 7.037 12.962 22.554 1.00 86.50 367 PRO A N 1
ATOM 2897 C CA . PRO A 1 367 ? 7.596 11.774 21.925 1.00 86.50 367 PRO A CA 1
ATOM 2898 C C . PRO A 1 367 ? 8.882 12.123 21.164 1.00 86.50 367 PRO A C 1
ATOM 2900 O O . PRO A 1 367 ? 8.909 13.042 20.345 1.00 86.50 367 PRO A O 1
ATOM 2903 N N . SER A 1 368 ? 9.961 11.375 21.403 1.00 89.19 368 SER A N 1
ATOM 2904 C CA . SER A 1 368 ? 11.251 11.574 20.734 1.00 89.19 368 SER A CA 1
ATOM 2905 C C . SER A 1 368 ? 11.935 10.245 20.415 1.00 89.19 368 SER A C 1
ATOM 2907 O O . SER A 1 368 ? 11.554 9.190 20.918 1.00 89.19 368 SER A O 1
ATOM 2909 N N . ILE A 1 369 ? 12.969 10.279 19.570 1.00 87.38 369 ILE A N 1
ATOM 2910 C CA . ILE A 1 369 ? 13.827 9.101 19.354 1.00 87.38 369 ILE A CA 1
ATOM 2911 C C . ILE A 1 369 ? 14.624 8.805 20.636 1.00 87.38 369 ILE A C 1
ATOM 2913 O O . ILE A 1 369 ? 14.783 7.652 21.022 1.00 87.38 369 ILE A O 1
ATOM 2917 N N . SER A 1 370 ? 15.075 9.846 21.348 1.00 86.62 370 SER A N 1
ATOM 2918 C CA . SER A 1 370 ? 15.887 9.710 22.565 1.00 86.62 370 SER A CA 1
ATOM 2919 C C . SER A 1 370 ? 15.163 9.044 23.733 1.00 86.62 370 SER A C 1
ATOM 2921 O O . SER A 1 370 ? 15.815 8.371 24.526 1.00 86.62 370 SER A O 1
ATOM 2923 N N . ASN A 1 371 ? 13.840 9.211 23.848 1.00 86.38 371 ASN A N 1
ATOM 2924 C CA . ASN A 1 371 ? 13.037 8.539 24.876 1.00 86.38 371 ASN A CA 1
ATOM 2925 C C . ASN A 1 371 ? 12.396 7.225 24.389 1.00 86.38 371 ASN A C 1
ATOM 2927 O O . ASN A 1 371 ? 11.624 6.619 25.126 1.00 86.38 371 ASN A O 1
ATOM 2931 N N . GLY A 1 372 ? 12.711 6.774 23.168 1.00 84.06 372 GLY A N 1
ATOM 2932 C CA . GLY A 1 372 ? 12.262 5.489 22.624 1.00 84.06 372 GLY A CA 1
ATOM 2933 C C . GLY A 1 372 ? 10.798 5.436 22.171 1.00 84.06 372 GLY A C 1
ATOM 2934 O O . GLY A 1 372 ? 10.323 4.366 21.783 1.00 84.06 372 GLY A O 1
ATOM 2935 N N . ILE A 1 373 ? 10.069 6.558 22.198 1.00 88.19 373 ILE A N 1
ATOM 2936 C CA . ILE A 1 373 ? 8.670 6.609 21.748 1.00 88.19 373 ILE A CA 1
ATOM 2937 C C . ILE A 1 373 ? 8.589 6.719 20.226 1.00 88.19 373 ILE A C 1
ATOM 2939 O O . ILE A 1 373 ? 7.817 5.984 19.602 1.00 88.19 373 ILE A O 1
ATOM 2943 N N . LEU A 1 374 ? 9.392 7.593 19.612 1.00 89.56 374 LEU A N 1
ATOM 2944 C CA . LEU A 1 374 ? 9.524 7.637 18.156 1.00 89.56 374 LEU A CA 1
ATOM 2945 C C . LEU A 1 374 ? 10.566 6.627 17.698 1.00 89.56 374 LEU A C 1
ATOM 2947 O O . LEU A 1 374 ? 11.608 6.449 18.327 1.00 89.56 374 LEU A O 1
ATOM 2951 N N . LEU A 1 375 ? 10.283 5.989 16.571 1.00 86.94 375 LEU A N 1
ATOM 2952 C CA . LEU A 1 375 ? 11.217 5.086 15.919 1.00 86.94 375 LEU A CA 1
ATOM 2953 C C . LEU A 1 375 ? 11.952 5.861 14.823 1.00 86.94 375 LEU A C 1
ATOM 2955 O O . LEU A 1 375 ? 11.343 6.657 14.105 1.00 86.94 375 LEU A O 1
ATOM 2959 N N . ASP A 1 376 ? 13.252 5.619 14.675 1.00 76.50 376 ASP A N 1
ATOM 2960 C CA . ASP A 1 376 ? 14.052 6.217 13.604 1.00 76.50 376 ASP A CA 1
ATOM 2961 C C . ASP A 1 376 ? 13.800 5.500 12.265 1.00 76.50 376 ASP A C 1
ATOM 2963 O O . ASP A 1 376 ? 14.637 4.771 11.740 1.00 76.50 376 ASP A O 1
ATOM 2967 N N . ILE A 1 377 ? 12.583 5.662 11.743 1.00 73.56 377 ILE A N 1
ATOM 2968 C CA . ILE A 1 377 ? 12.123 5.041 10.491 1.00 73.56 377 ILE A CA 1
ATOM 2969 C C . ILE A 1 377 ? 12.585 5.857 9.269 1.00 73.56 377 ILE A C 1
ATOM 2971 O O . ILE A 1 377 ? 12.574 5.356 8.150 1.00 73.56 377 ILE A O 1
ATOM 2975 N N . GLN A 1 378 ? 12.966 7.126 9.462 1.00 61.66 378 GLN A N 1
ATOM 2976 C CA . GLN A 1 378 ? 13.222 8.070 8.368 1.00 61.66 378 GLN A CA 1
ATOM 2977 C C . GLN A 1 378 ? 14.654 8.609 8.297 1.00 61.66 378 GLN A C 1
ATOM 2979 O O . GLN A 1 378 ? 15.078 8.966 7.201 1.00 61.66 378 GLN A O 1
ATOM 2984 N N . GLN A 1 379 ? 15.398 8.715 9.407 1.00 52.69 379 GLN A N 1
ATOM 2985 C CA . GLN A 1 379 ? 16.718 9.367 9.404 1.00 52.69 379 GLN A CA 1
ATOM 2986 C C . GLN A 1 379 ? 17.877 8.371 9.273 1.00 52.69 379 GLN A C 1
ATOM 2988 O O . GLN A 1 379 ? 18.918 8.735 8.727 1.00 52.69 379 GLN A O 1
ATOM 2993 N N . GLN A 1 380 ? 17.701 7.120 9.710 1.00 47.38 380 GLN A N 1
ATOM 2994 C CA . GLN A 1 380 ? 18.709 6.053 9.576 1.00 47.38 380 GLN A CA 1
ATOM 2995 C C . GLN A 1 380 ? 18.363 4.958 8.560 1.00 47.38 380 GLN A C 1
ATOM 2997 O O . GLN A 1 380 ? 19.197 4.090 8.293 1.00 47.38 380 GLN A O 1
ATOM 3002 N N . ASP A 1 381 ? 17.166 4.980 7.976 1.00 54.91 381 ASP A N 1
ATOM 3003 C CA . ASP A 1 381 ? 16.743 3.943 7.040 1.00 54.91 381 ASP A CA 1
ATOM 3004 C C . ASP A 1 381 ? 17.221 4.260 5.611 1.00 54.91 381 ASP A C 1
ATOM 3006 O O . ASP A 1 381 ? 16.833 5.292 5.057 1.00 54.91 381 ASP A O 1
ATOM 3010 N N . PRO A 1 382 ? 18.044 3.404 4.972 1.00 55.09 382 PRO A N 1
ATOM 3011 C CA . PRO A 1 382 ? 18.487 3.628 3.595 1.00 55.09 382 PRO A CA 1
ATOM 3012 C C . PRO A 1 382 ? 17.326 3.640 2.587 1.00 55.09 382 PRO A C 1
ATOM 3014 O O . PRO A 1 382 ? 17.496 4.162 1.487 1.00 55.09 382 PRO A O 1
ATOM 3017 N N . ASN A 1 383 ? 16.162 3.090 2.961 1.00 66.06 383 ASN A N 1
ATOM 3018 C CA . ASN A 1 383 ? 14.971 2.981 2.126 1.00 66.06 383 ASN A CA 1
ATOM 3019 C C . ASN A 1 383 ? 13.734 3.477 2.906 1.00 66.06 383 ASN A C 1
ATOM 3021 O O . ASN A 1 383 ? 13.097 2.674 3.607 1.00 66.06 383 ASN A O 1
ATOM 3025 N N . PRO A 1 384 ? 13.379 4.776 2.814 1.00 80.31 384 PRO A N 1
ATOM 3026 C CA . PRO A 1 384 ? 12.203 5.306 3.493 1.00 80.31 384 PRO A CA 1
ATOM 3027 C C . PRO A 1 384 ? 10.931 4.584 3.015 1.00 80.31 384 PRO A C 1
ATOM 3029 O O . PRO A 1 384 ? 10.819 4.261 1.827 1.00 80.31 384 PRO A O 1
ATOM 3032 N N . PRO A 1 385 ? 9.953 4.319 3.902 1.00 90.31 385 PRO A N 1
ATOM 3033 C CA . PRO A 1 385 ? 8.732 3.628 3.510 1.00 90.31 385 PRO A CA 1
ATOM 3034 C C . PRO A 1 385 ? 7.950 4.396 2.442 1.00 90.31 385 PRO A C 1
ATOM 3036 O O . PRO A 1 385 ? 7.692 5.590 2.580 1.00 90.31 385 PRO A O 1
ATOM 3039 N N . LEU A 1 386 ? 7.485 3.684 1.416 1.00 93.19 386 LEU A N 1
ATOM 3040 C CA . LEU A 1 386 ? 6.580 4.216 0.397 1.00 93.19 386 LEU A CA 1
ATOM 3041 C C . LEU A 1 386 ? 5.234 4.633 0.999 1.00 93.19 386 LEU A C 1
ATOM 3043 O O . LEU A 1 386 ? 4.591 5.555 0.492 1.00 93.19 386 LEU A O 1
ATOM 3047 N N . ALA A 1 387 ? 4.792 3.923 2.045 1.00 96.38 387 ALA A N 1
ATOM 3048 C CA . ALA A 1 387 ? 3.545 4.184 2.748 1.00 96.38 387 ALA A CA 1
ATOM 3049 C C . ALA A 1 387 ? 3.465 3.521 4.133 1.00 96.38 387 ALA A C 1
ATOM 3051 O O . ALA A 1 387 ? 4.142 2.527 4.412 1.00 96.38 387 ALA A O 1
ATOM 3052 N N . TYR A 1 388 ? 2.535 4.036 4.939 1.00 97.81 388 TYR A N 1
ATOM 3053 C CA . TYR A 1 388 ? 2.084 3.492 6.218 1.00 97.81 388 TYR A CA 1
ATOM 3054 C C . TYR A 1 388 ? 0.640 3.000 6.070 1.00 97.81 388 TYR A C 1
ATOM 3056 O O . TYR A 1 388 ? -0.231 3.758 5.641 1.00 97.81 388 TYR A O 1
ATOM 3064 N N . ILE A 1 389 ? 0.367 1.739 6.402 1.00 98.56 389 ILE A N 1
ATOM 3065 C CA . ILE A 1 389 ? -0.950 1.115 6.250 1.00 98.56 389 ILE A CA 1
ATOM 3066 C C . ILE A 1 389 ? -1.501 0.786 7.632 1.00 98.56 389 ILE A C 1
ATOM 3068 O O . ILE A 1 389 ? -0.984 -0.081 8.332 1.00 98.56 389 ILE A O 1
ATOM 3072 N N . LEU A 1 390 ? -2.569 1.480 8.005 1.00 98.38 390 LEU A N 1
ATOM 3073 C CA . LEU A 1 390 ? -3.234 1.344 9.290 1.00 98.38 390 LEU A CA 1
ATOM 3074 C C . LEU A 1 390 ? -4.229 0.182 9.271 1.00 98.38 390 LEU A C 1
ATOM 3076 O O . LEU A 1 390 ? -5.118 0.148 8.416 1.00 98.38 390 LEU A O 1
ATOM 3080 N N . SER A 1 391 ? -4.139 -0.716 10.248 1.00 98.12 391 SER A N 1
ATOM 3081 C CA . SER A 1 391 ? -5.084 -1.811 10.487 1.00 98.12 391 SER A CA 1
ATOM 3082 C C . SER A 1 391 ? -6.403 -1.305 11.077 1.00 98.12 391 SER A C 1
ATOM 3084 O O . SER A 1 391 ? -7.482 -1.664 10.592 1.00 98.12 391 SER A O 1
ATOM 3086 N N . HIS A 1 392 ? -6.349 -0.448 12.106 1.00 96.12 392 HIS A N 1
ATOM 3087 C CA . HIS A 1 392 ? -7.535 0.077 12.784 1.00 96.12 392 HIS A CA 1
ATOM 3088 C C . HIS A 1 392 ? -7.285 1.344 13.622 1.00 96.12 392 HIS A C 1
ATOM 3090 O O . HIS A 1 392 ? -6.157 1.736 13.884 1.00 96.12 392 HIS A O 1
ATOM 3096 N N . ALA A 1 393 ? -8.366 2.002 14.055 1.00 93.94 393 ALA A N 1
ATOM 3097 C CA . ALA A 1 393 ? -8.325 3.306 14.724 1.00 93.94 393 ALA A CA 1
ATOM 3098 C C . ALA A 1 393 ? -8.223 3.240 16.266 1.00 93.94 393 ALA A C 1
ATOM 3100 O O . ALA A 1 393 ? -8.963 3.948 16.957 1.00 93.94 393 ALA A O 1
ATOM 3101 N N . HIS A 1 394 ? -7.330 2.411 16.817 1.00 91.88 394 HIS A N 1
ATOM 3102 C CA . HIS A 1 394 ? -6.906 2.549 18.217 1.00 91.88 394 HIS A CA 1
ATOM 3103 C C . HIS A 1 394 ? -5.535 3.251 18.317 1.00 91.88 394 HIS A C 1
ATOM 3105 O O . HIS A 1 394 ? -4.691 3.058 17.437 1.00 91.88 394 HIS A O 1
ATOM 3111 N N . PRO A 1 395 ? -5.302 4.112 19.332 1.00 90.50 395 PRO A N 1
ATOM 3112 C CA . PRO A 1 395 ? -4.087 4.937 19.417 1.00 90.50 395 PRO A CA 1
ATOM 3113 C C . PRO A 1 395 ? -2.779 4.142 19.439 1.00 90.50 395 PRO A C 1
ATOM 3115 O O . PRO A 1 395 ? -1.745 4.612 18.977 1.00 90.50 395 PRO A O 1
ATOM 3118 N N . ASP A 1 396 ? -2.816 2.912 19.911 1.00 91.88 396 ASP A N 1
ATOM 3119 C CA . ASP A 1 396 ? -1.699 1.980 19.915 1.00 91.88 396 ASP A CA 1
ATOM 3120 C C . ASP A 1 396 ? -1.384 1.359 18.544 1.00 91.88 396 ASP A C 1
ATOM 3122 O O . ASP A 1 396 ? -0.425 0.596 18.437 1.00 91.88 396 ASP A O 1
ATOM 3126 N N . HIS A 1 397 ? -2.105 1.771 17.491 1.00 95.50 397 HIS A N 1
ATOM 3127 C CA . HIS A 1 397 ? -1.848 1.457 16.077 1.00 95.50 397 HIS A CA 1
ATOM 3128 C C . HIS A 1 397 ? -1.653 2.700 15.192 1.00 95.50 397 HIS A C 1
ATOM 3130 O O . HIS A 1 397 ? -0.945 2.626 14.190 1.00 95.50 397 HIS A O 1
ATOM 3136 N N . TYR A 1 398 ? -2.231 3.857 15.544 1.00 94.12 398 TYR A N 1
ATOM 3137 C CA . TYR A 1 398 ? -2.099 5.094 14.748 1.00 94.12 398 TYR A CA 1
ATOM 3138 C C . TYR A 1 398 ? -1.421 6.262 15.471 1.00 94.12 398 TYR A C 1
ATOM 3140 O O . TYR A 1 398 ? -1.143 7.280 14.844 1.00 94.12 398 TYR A O 1
ATOM 3148 N N . GLY A 1 399 ? -1.226 6.174 16.787 1.00 91.75 399 GLY A N 1
ATOM 3149 C CA . GLY A 1 399 ? -0.988 7.323 17.665 1.00 91.75 399 GLY A CA 1
ATOM 3150 C C . GLY A 1 399 ? 0.282 8.123 17.387 1.00 91.75 399 GLY A C 1
ATOM 3151 O O . GLY A 1 399 ? 0.386 9.239 17.881 1.00 91.75 399 GLY A O 1
ATOM 3152 N N . LEU A 1 400 ? 1.210 7.599 16.581 1.00 92.44 400 LEU A N 1
ATOM 3153 C CA . LEU A 1 400 ? 2.412 8.314 16.145 1.00 92.44 400 LEU A CA 1
ATOM 3154 C C . LEU A 1 400 ? 2.359 8.753 14.675 1.00 92.44 400 LEU A C 1
ATOM 3156 O O . LEU A 1 400 ? 3.287 9.393 14.197 1.00 92.44 400 LEU A O 1
ATOM 3160 N N . LEU A 1 401 ? 1.284 8.464 13.936 1.00 92.81 401 LEU A N 1
ATOM 3161 C CA . LEU A 1 401 ? 1.164 8.877 12.533 1.00 92.81 401 LEU A CA 1
ATOM 3162 C C . LEU A 1 401 ? 1.196 10.401 12.355 1.00 92.81 401 LEU A C 1
ATOM 3164 O O . LEU A 1 401 ? 1.716 10.865 11.349 1.00 92.81 401 LEU A O 1
ATOM 3168 N N . ASP A 1 402 ? 0.682 11.187 13.312 1.00 90.44 402 ASP A N 1
ATOM 3169 C CA . ASP A 1 402 ? 0.673 12.661 13.205 1.00 90.44 402 ASP A CA 1
ATOM 3170 C C . ASP A 1 402 ? 2.081 13.269 13.342 1.00 90.44 402 ASP A C 1
ATOM 3172 O O . ASP A 1 402 ? 2.268 14.438 13.014 1.00 90.44 402 ASP A O 1
ATOM 3176 N N . THR A 1 403 ? 3.073 12.487 13.798 1.00 90.19 403 THR A N 1
ATOM 3177 C CA . THR A 1 403 ? 4.479 12.918 13.891 1.00 90.19 403 THR A CA 1
ATOM 3178 C C . THR A 1 403 ? 5.247 12.711 12.587 1.00 90.19 403 THR A C 1
ATOM 3180 O O . THR A 1 403 ? 6.421 13.071 12.512 1.00 90.19 403 THR A O 1
ATOM 3183 N N . LEU A 1 404 ? 4.636 12.070 11.586 1.00 90.12 404 LEU A N 1
ATOM 3184 C CA . LEU A 1 404 ? 5.243 11.883 10.273 1.00 90.12 404 LEU A CA 1
ATOM 3185 C C . LEU A 1 404 ? 5.227 13.200 9.477 1.00 90.12 404 LEU A C 1
ATOM 3187 O O . LEU A 1 404 ? 4.340 14.030 9.694 1.00 90.12 404 LEU A O 1
ATOM 3191 N N . PRO A 1 405 ? 6.166 13.390 8.533 1.00 87.25 405 PRO A N 1
ATOM 3192 C CA . PRO A 1 405 ? 6.146 14.507 7.599 1.00 87.25 405 PRO A CA 1
ATOM 3193 C C . PRO A 1 405 ? 4.841 14.595 6.805 1.00 87.25 405 PRO A C 1
ATOM 3195 O O . PRO A 1 405 ? 4.202 13.591 6.498 1.00 87.25 405 PRO A O 1
ATOM 3198 N N . ASP A 1 406 ? 4.510 15.818 6.404 1.00 85.56 406 ASP A N 1
ATOM 3199 C CA . ASP A 1 406 ? 3.296 16.187 5.672 1.00 85.56 406 ASP A CA 1
ATOM 3200 C C . ASP A 1 406 ? 3.064 15.444 4.342 1.00 85.56 406 ASP A C 1
ATOM 3202 O O . ASP A 1 406 ? 1.933 15.414 3.847 1.00 85.56 406 ASP A O 1
ATOM 3206 N N . ASP A 1 407 ? 4.124 14.913 3.733 1.00 85.25 407 ASP A N 1
ATOM 3207 C CA . ASP A 1 407 ? 4.116 14.175 2.467 1.00 85.25 407 ASP A CA 1
ATOM 3208 C C . ASP A 1 407 ? 4.104 12.646 2.650 1.00 85.25 407 ASP A C 1
ATOM 3210 O O . ASP A 1 407 ? 4.139 11.907 1.664 1.00 85.25 407 ASP A O 1
ATOM 3214 N N . ALA A 1 408 ? 4.005 12.153 3.890 1.00 90.31 408 ALA A N 1
ATOM 3215 C CA . ALA A 1 408 ? 3.893 10.728 4.169 1.00 90.31 408 ALA A CA 1
ATOM 3216 C C . ALA A 1 408 ? 2.577 10.145 3.621 1.00 90.31 408 ALA A C 1
ATOM 3218 O O . ALA A 1 408 ? 1.474 10.605 3.927 1.00 90.31 408 ALA A O 1
ATOM 3219 N N . ASN A 1 409 ? 2.679 9.061 2.847 1.00 94.88 409 ASN A N 1
ATOM 3220 C CA . ASN A 1 409 ? 1.504 8.361 2.334 1.00 94.88 409 ASN A CA 1
ATOM 3221 C C . ASN A 1 409 ? 0.912 7.452 3.415 1.00 94.88 409 ASN A C 1
ATOM 3223 O O . ASN A 1 409 ? 1.495 6.426 3.767 1.00 94.88 409 ASN A O 1
ATOM 3227 N N . ILE A 1 410 ? -0.274 7.796 3.908 1.00 97.44 410 ILE A N 1
ATOM 3228 C CA . ILE A 1 410 ? -0.972 7.033 4.948 1.00 97.44 410 ILE A CA 1
ATOM 3229 C C . ILE A 1 410 ? -2.246 6.426 4.363 1.00 97.44 410 ILE A C 1
ATOM 3231 O O . ILE A 1 410 ? -3.055 7.131 3.758 1.00 97.44 410 ILE A O 1
ATOM 3235 N N . TYR A 1 411 ? -2.435 5.124 4.567 1.00 98.44 411 TYR A N 1
ATOM 3236 C CA . TYR A 1 411 ? -3.589 4.356 4.112 1.00 98.44 411 TYR A CA 1
ATOM 3237 C C . TYR A 1 411 ? -4.379 3.814 5.300 1.00 98.44 411 TYR A C 1
ATOM 3239 O O . TYR A 1 411 ? -3.808 3.206 6.198 1.00 98.44 411 TYR A O 1
ATOM 3247 N N . LEU A 1 412 ? -5.702 3.963 5.290 1.00 98.12 412 LEU A N 1
ATOM 3248 C CA . LEU A 1 412 ? -6.584 3.414 6.325 1.00 98.12 412 LEU A CA 1
ATOM 3249 C C . LEU A 1 412 ? -7.930 2.970 5.756 1.00 98.12 412 LEU A C 1
ATOM 3251 O O . LEU A 1 412 ? -8.341 3.404 4.682 1.00 98.12 412 LEU A O 1
ATOM 3255 N N . SER A 1 413 ? -8.653 2.118 6.483 1.00 97.75 413 SER A N 1
ATOM 3256 C CA . SER A 1 413 ? -9.985 1.707 6.043 1.00 97.75 413 SER A CA 1
ATOM 3257 C C . SER A 1 413 ? -10.964 2.885 6.073 1.00 97.75 413 SER A C 1
ATOM 3259 O O . SER A 1 413 ? -10.886 3.772 6.927 1.00 97.75 413 SER A O 1
ATOM 3261 N N . ASN A 1 414 ? -11.947 2.875 5.176 1.00 96.31 414 ASN A N 1
ATOM 3262 C CA . ASN A 1 414 ? -13.068 3.820 5.193 1.00 96.31 414 ASN A CA 1
ATOM 3263 C C . ASN A 1 414 ? -13.809 3.864 6.556 1.00 96.31 414 ASN A C 1
ATOM 3265 O O . ASN A 1 414 ? -14.310 4.915 6.977 1.00 96.31 414 ASN A O 1
ATOM 3269 N N . GLY A 1 415 ? -13.854 2.735 7.273 1.00 95.25 415 GLY A N 1
ATOM 3270 C CA . GLY A 1 415 ? -14.370 2.635 8.639 1.00 95.25 415 GLY A CA 1
ATOM 3271 C C . GLY A 1 415 ? -13.484 3.349 9.663 1.00 95.25 415 GLY A C 1
ATOM 3272 O O . GLY A 1 415 ? -13.989 4.191 10.409 1.00 95.25 415 GLY A O 1
ATOM 3273 N N . SER A 1 416 ? -12.174 3.089 9.644 1.00 96.06 416 SER A N 1
ATOM 3274 C CA . SER A 1 416 ? -11.190 3.762 10.505 1.00 96.06 416 SER A CA 1
ATOM 3275 C C . SER A 1 416 ? -11.166 5.268 10.253 1.00 96.06 416 SER A C 1
ATOM 3277 O O . SER A 1 416 ? -11.193 6.038 11.209 1.00 96.06 416 SER A O 1
ATOM 3279 N N . TYR A 1 417 ? -11.254 5.700 8.989 1.00 97.06 417 TYR A N 1
ATOM 3280 C CA . TYR A 1 417 ? -11.355 7.118 8.626 1.00 97.06 417 TYR A CA 1
ATOM 3281 C C . TYR A 1 417 ? -12.533 7.785 9.322 1.00 97.06 417 TYR A C 1
ATOM 3283 O O . TYR A 1 417 ? -12.416 8.863 9.894 1.00 97.06 417 TYR A O 1
ATOM 3291 N N . SER A 1 418 ? -13.680 7.109 9.321 1.00 95.75 418 SER A N 1
ATOM 3292 C CA . SER A 1 418 ? -14.893 7.639 9.940 1.00 95.75 418 SER A CA 1
ATOM 3293 C C . SER A 1 418 ? -14.750 7.716 11.455 1.00 95.75 418 SER A C 1
ATOM 3295 O O . SER A 1 418 ? -15.171 8.703 12.052 1.00 95.75 418 SER A O 1
ATOM 3297 N N . MET A 1 419 ? -14.099 6.728 12.076 1.00 94.31 419 MET A N 1
ATOM 3298 C CA . MET A 1 419 ? -13.803 6.778 13.506 1.00 94.31 419 MET A CA 1
ATOM 3299 C C . MET A 1 419 ? -12.858 7.918 13.882 1.00 94.31 419 MET A C 1
ATOM 3301 O O . MET A 1 419 ? -13.138 8.664 14.821 1.00 94.31 419 MET A O 1
ATOM 3305 N N . MET A 1 420 ? -11.771 8.097 13.139 1.00 94.44 420 MET A N 1
ATOM 3306 C CA . MET A 1 420 ? -10.823 9.184 13.386 1.00 94.44 420 MET A CA 1
ATOM 3307 C C . MET A 1 420 ? -11.470 10.548 13.127 1.00 94.44 420 MET A C 1
ATOM 3309 O O . MET A 1 420 ? -11.266 11.482 13.899 1.00 94.44 420 MET A O 1
ATOM 3313 N N . HIS A 1 421 ? -12.343 10.648 12.121 1.00 94.12 421 HIS A N 1
ATOM 3314 C CA . HIS A 1 421 ? -13.121 11.855 11.853 1.00 94.12 421 HIS A CA 1
ATOM 3315 C C . HIS A 1 421 ? -14.049 12.204 13.023 1.00 94.12 421 HIS A C 1
ATOM 3317 O O . HIS A 1 421 ? -14.076 13.353 13.458 1.00 94.12 421 HIS A O 1
ATOM 3323 N N . ILE A 1 422 ? -14.768 11.221 13.580 1.00 93.12 422 ILE A N 1
ATOM 3324 C CA . ILE A 1 422 ? -15.570 11.409 14.800 1.00 93.12 422 ILE A CA 1
ATOM 3325 C C . ILE A 1 422 ? -14.675 11.907 15.948 1.00 93.12 422 ILE A C 1
ATOM 3327 O O . ILE A 1 422 ? -15.038 12.862 16.636 1.00 93.12 422 ILE A O 1
ATOM 3331 N N . GLY A 1 423 ? -13.495 11.307 16.135 1.00 91.75 423 GLY A N 1
ATOM 3332 C CA . GLY A 1 423 ? -12.506 11.759 17.118 1.00 91.75 423 GLY A CA 1
ATOM 3333 C C . GLY A 1 423 ? -12.124 13.230 16.934 1.00 91.75 423 GLY A C 1
ATOM 3334 O O . GLY A 1 423 ? -12.208 14.007 17.882 1.00 91.75 423 GLY A O 1
ATOM 3335 N N . ASN A 1 424 ? -11.827 13.656 15.705 1.00 92.88 424 ASN A N 1
ATOM 3336 C CA . ASN A 1 424 ? -11.464 15.041 15.387 1.00 92.88 424 ASN A CA 1
ATOM 3337 C C . ASN A 1 424 ? -12.564 16.071 15.689 1.00 92.88 424 ASN A C 1
ATOM 3339 O O . ASN A 1 424 ? -12.258 17.247 15.883 1.00 92.88 424 ASN A O 1
ATOM 3343 N N . VAL A 1 425 ? -13.831 15.653 15.756 1.00 91.88 425 VAL A N 1
ATOM 3344 C CA . VAL A 1 425 ? -14.941 16.532 16.150 1.00 91.88 425 VAL A CA 1
ATOM 3345 C C . VAL A 1 425 ? -15.014 16.690 17.669 1.00 91.88 425 VAL A C 1
ATOM 3347 O O . VAL A 1 425 ? -15.156 17.807 18.164 1.00 91.88 425 VAL A O 1
ATOM 3350 N N . PHE A 1 426 ? -14.922 15.589 18.420 1.00 90.38 426 PHE A N 1
ATOM 3351 C CA . PHE A 1 426 ? -15.271 15.583 19.848 1.00 90.38 426 PHE A CA 1
ATOM 3352 C C . PHE A 1 426 ? -14.084 15.556 20.808 1.00 90.38 426 PHE A C 1
ATOM 3354 O O . PHE A 1 426 ? -14.247 15.926 21.971 1.00 90.38 426 PHE A O 1
ATOM 3361 N N . TYR A 1 427 ? -12.913 15.098 20.373 1.00 88.50 427 TYR A N 1
ATOM 3362 C CA . TYR A 1 427 ? -11.758 14.962 21.253 1.00 88.50 427 TYR A CA 1
ATOM 3363 C C . TYR A 1 427 ? -11.021 16.300 21.422 1.00 88.50 427 TYR A C 1
ATOM 3365 O O . TYR A 1 427 ? -11.073 17.159 20.527 1.00 88.50 427 TYR A O 1
ATOM 3373 N N . PRO A 1 428 ? -10.334 16.497 22.565 1.00 85.88 428 PRO A N 1
ATOM 3374 C CA . PRO A 1 428 ? -9.390 17.596 22.752 1.00 85.88 428 PRO A CA 1
ATOM 3375 C C . PRO A 1 428 ? -8.351 17.641 21.630 1.00 85.88 428 PRO A C 1
ATOM 3377 O O . PRO A 1 428 ? -7.982 16.596 21.102 1.00 85.88 428 PRO A O 1
ATOM 3380 N N . GLN A 1 429 ? -7.849 18.835 21.304 1.00 85.00 429 GLN A N 1
ATOM 3381 C CA . GLN A 1 429 ? -6.923 19.051 20.184 1.00 85.00 429 GLN A CA 1
ATOM 3382 C C . GLN A 1 429 ? -5.696 18.125 20.217 1.00 85.00 429 GLN A C 1
ATOM 3384 O O . GLN A 1 429 ? -5.331 17.590 19.180 1.00 85.00 429 GLN A O 1
ATOM 3389 N N . ALA A 1 430 ? -5.129 17.874 21.401 1.00 81.19 430 ALA A N 1
ATOM 3390 C CA . ALA A 1 430 ? -3.969 16.997 21.585 1.00 81.19 430 ALA A CA 1
ATOM 3391 C C . ALA A 1 430 ? -4.215 15.516 21.222 1.00 81.19 430 ALA A C 1
ATOM 3393 O O . ALA A 1 430 ? -3.264 14.768 21.059 1.00 81.19 430 ALA A O 1
ATOM 3394 N N . LEU A 1 431 ? -5.477 15.083 21.114 1.00 81.56 431 LEU A N 1
ATOM 3395 C CA . LEU A 1 431 ? -5.856 13.707 20.760 1.00 81.56 431 LEU A CA 1
ATOM 3396 C C . LEU A 1 431 ? -6.413 13.593 19.332 1.00 81.56 431 LEU A C 1
ATOM 3398 O O . LEU A 1 431 ? -6.906 12.532 18.940 1.00 81.56 431 LEU A O 1
ATOM 3402 N N . ARG A 1 432 ? -6.409 14.695 18.574 1.00 89.62 432 ARG A N 1
ATOM 3403 C CA . ARG A 1 432 ? -6.865 14.723 17.181 1.00 89.62 432 ARG A CA 1
ATOM 3404 C C . ARG A 1 432 ? -5.747 14.267 16.260 1.00 89.62 432 ARG A C 1
ATOM 3406 O O . ARG A 1 432 ? -4.577 14.478 16.547 1.00 89.62 432 ARG A O 1
ATOM 3413 N N . PHE A 1 433 ? -6.134 13.689 15.132 1.00 92.31 433 PHE A N 1
ATOM 3414 C CA . PHE A 1 433 ? -5.221 13.350 14.051 1.00 92.31 433 PHE A CA 1
ATOM 3415 C C . PHE A 1 433 ? -5.379 14.380 12.933 1.00 92.31 433 PHE A C 1
ATOM 3417 O O . PHE A 1 433 ? -6.381 14.372 12.209 1.00 92.31 433 PHE A O 1
ATOM 3424 N N . ASN A 1 434 ? -4.436 15.312 12.828 1.00 90.69 434 ASN A N 1
ATOM 3425 C CA . ASN A 1 434 ? -4.576 16.494 11.979 1.00 90.69 434 ASN A CA 1
ATOM 3426 C C . ASN A 1 434 ? -4.373 16.172 10.494 1.00 90.69 434 ASN A C 1
ATOM 3428 O O . ASN A 1 434 ? -4.952 16.841 9.637 1.00 90.69 434 ASN A O 1
ATOM 3432 N N . GLN A 1 435 ? -3.628 15.110 10.185 1.00 91.75 435 GLN A N 1
ATOM 3433 C CA . GLN A 1 435 ? -3.343 14.698 8.808 1.00 91.75 435 GLN A CA 1
ATOM 3434 C C . GLN A 1 435 ? -4.468 13.880 8.137 1.00 91.75 435 GLN A C 1
ATOM 3436 O O . GLN A 1 435 ? -4.336 13.511 6.972 1.00 91.75 435 GLN A O 1
ATOM 3441 N N . LEU A 1 436 ? -5.600 13.632 8.815 1.00 94.94 436 LEU A N 1
ATOM 3442 C CA . LEU A 1 436 ? -6.653 12.709 8.355 1.00 94.94 436 LEU A CA 1
ATOM 3443 C C . LEU A 1 436 ? -7.128 12.936 6.912 1.00 94.94 436 LEU A C 1
ATOM 3445 O O . LEU A 1 436 ? -7.285 11.976 6.163 1.00 94.94 436 LEU A O 1
ATOM 3449 N N . GLU A 1 437 ? -7.355 14.190 6.517 1.00 93.50 437 GLU A N 1
ATOM 3450 C CA . GLU A 1 437 ? -7.887 14.536 5.187 1.00 93.50 437 GLU A CA 1
ATOM 3451 C C . GLU A 1 437 ? -6.883 14.259 4.048 1.00 93.50 437 GLU A C 1
ATOM 3453 O O . GLU A 1 437 ? -7.275 14.197 2.884 1.00 93.50 437 GLU A O 1
ATOM 3458 N N . ARG A 1 438 ? -5.590 14.079 4.362 1.00 92.94 438 ARG A N 1
ATOM 3459 C CA . ARG A 1 438 ? -4.545 13.698 3.394 1.00 92.94 438 ARG A CA 1
ATOM 3460 C C . ARG A 1 438 ? -4.427 12.189 3.207 1.00 92.94 438 ARG A C 1
ATOM 3462 O O . ARG A 1 438 ? -3.781 11.739 2.264 1.00 92.94 438 ARG A O 1
ATOM 3469 N N . CYS A 1 439 ? -5.015 11.400 4.099 1.00 96.31 439 CYS A N 1
ATOM 3470 C CA . CYS A 1 439 ? -4.863 9.959 4.051 1.00 96.31 439 CYS A CA 1
ATOM 3471 C C . CYS A 1 439 ? -5.695 9.332 2.928 1.00 96.31 439 CYS A C 1
ATOM 3473 O O . CYS A 1 439 ? -6.847 9.692 2.677 1.00 96.31 439 CYS A O 1
ATOM 3475 N N . SER A 1 440 ? -5.125 8.312 2.297 1.00 97.56 440 SER A N 1
ATOM 3476 C CA . SER A 1 440 ? -5.813 7.478 1.320 1.00 97.56 440 SER A CA 1
ATOM 3477 C C . SER A 1 440 ? -6.695 6.444 2.018 1.00 97.56 440 SER A C 1
ATOM 3479 O O . SER A 1 440 ? -6.318 5.850 3.027 1.00 97.56 440 SER A O 1
ATOM 3481 N N . GLN A 1 441 ? -7.885 6.199 1.473 1.00 97.50 441 GLN A N 1
ATOM 3482 C CA . GLN A 1 441 ? -8.815 5.220 2.032 1.00 97.50 441 GLN A CA 1
ATOM 3483 C C . GLN A 1 441 ? -8.803 3.925 1.221 1.00 97.50 441 GLN A C 1
ATOM 3485 O O . GLN A 1 441 ? -8.958 3.958 0.000 1.00 97.50 441 GLN A O 1
ATOM 3490 N N . TYR A 1 442 ? -8.707 2.780 1.896 1.00 97.56 442 TYR A N 1
ATOM 3491 C CA . TYR A 1 442 ? -8.964 1.472 1.295 1.00 97.56 442 TYR A CA 1
ATOM 3492 C C . TYR A 1 442 ? -10.320 0.914 1.748 1.00 97.56 442 TYR A C 1
ATOM 3494 O O . TYR A 1 442 ? -10.893 1.304 2.769 1.00 97.56 442 TYR A O 1
ATOM 3502 N N . SER A 1 443 ? -10.858 -0.018 0.963 1.00 95.62 443 SER A N 1
ATOM 3503 C CA . SER A 1 443 ? -12.094 -0.737 1.284 1.00 95.62 443 SER A CA 1
ATOM 3504 C C . SER A 1 443 ? -11.791 -2.223 1.479 1.00 95.62 443 SER A C 1
ATOM 3506 O O . SER A 1 443 ? -11.177 -2.810 0.586 1.00 95.62 443 SER A O 1
ATOM 3508 N N . PRO A 1 444 ? -12.228 -2.854 2.584 1.00 94.19 444 PRO A N 1
ATOM 3509 C CA . PRO A 1 444 ? -12.034 -4.287 2.788 1.00 94.19 444 PRO A CA 1
ATOM 3510 C C . PRO A 1 444 ? -12.555 -5.123 1.608 1.00 94.19 444 PRO A C 1
ATOM 3512 O O . PRO A 1 444 ? -13.615 -4.833 1.051 1.00 94.19 444 PRO A O 1
ATOM 3515 N N . GLY A 1 445 ? -11.800 -6.151 1.221 1.00 93.94 445 GLY A N 1
ATOM 3516 C CA . GLY A 1 445 ? -12.076 -7.036 0.089 1.00 93.94 445 GLY A CA 1
ATOM 3517 C C . GLY A 1 445 ? -11.648 -6.497 -1.281 1.00 93.94 445 GLY A C 1
ATOM 3518 O O . GLY A 1 445 ? -11.777 -7.222 -2.264 1.00 93.94 445 GLY A O 1
ATOM 3519 N N . LYS A 1 446 ? -11.140 -5.259 -1.379 1.00 95.44 446 LYS A N 1
ATOM 3520 C CA . LYS A 1 446 ? -10.613 -4.694 -2.632 1.00 95.44 446 LYS A CA 1
ATOM 3521 C C . LYS A 1 446 ? -9.087 -4.550 -2.562 1.00 95.44 446 LYS A C 1
ATOM 3523 O O . LYS A 1 446 ? -8.609 -3.883 -1.643 1.00 95.44 446 LYS A O 1
ATOM 3528 N N . PRO A 1 447 ? -8.329 -5.131 -3.511 1.00 95.88 447 PRO A N 1
ATOM 3529 C CA . PRO A 1 447 ? -6.883 -4.966 -3.552 1.00 95.88 447 PRO A CA 1
ATOM 3530 C C . PRO A 1 447 ? -6.490 -3.550 -3.997 1.00 95.88 447 PRO A C 1
ATOM 3532 O O . PRO A 1 447 ? -7.190 -2.926 -4.798 1.00 95.88 447 PRO A O 1
ATOM 3535 N N . PHE A 1 448 ? -5.348 -3.068 -3.516 1.00 96.06 448 PHE A N 1
ATOM 3536 C CA . PHE A 1 448 ? -4.696 -1.830 -3.948 1.00 96.06 448 PHE A CA 1
ATOM 3537 C C . PHE A 1 448 ? -3.174 -2.024 -4.018 1.00 96.06 448 PHE A C 1
ATOM 3539 O O . PHE A 1 448 ? -2.641 -2.959 -3.423 1.00 96.06 448 PHE A O 1
ATOM 3546 N N . GLN A 1 449 ? -2.480 -1.176 -4.780 1.00 94.25 449 GLN A N 1
ATOM 3547 C CA . GLN A 1 449 ? -1.052 -1.326 -5.083 1.00 94.25 449 GLN A CA 1
ATOM 3548 C C . GLN A 1 449 ? -0.240 -0.172 -4.481 1.00 94.25 449 GLN A C 1
ATOM 3550 O O . GLN A 1 449 ? -0.626 0.987 -4.632 1.00 94.25 449 GLN A O 1
ATOM 3555 N N . ILE A 1 450 ? 0.894 -0.485 -3.849 1.00 91.81 450 ILE A N 1
ATOM 3556 C CA . ILE A 1 450 ? 1.904 0.480 -3.391 1.00 91.81 450 ILE A CA 1
ATOM 3557 C C . ILE A 1 450 ? 3.275 -0.043 -3.818 1.00 91.81 450 ILE A C 1
ATOM 3559 O O . ILE A 1 450 ? 3.759 -1.026 -3.260 1.00 91.81 450 ILE A O 1
ATOM 3563 N N . GLY A 1 451 ? 3.903 0.581 -4.818 1.00 88.56 451 GLY A N 1
ATOM 3564 C CA . GLY A 1 451 ? 5.152 0.066 -5.390 1.00 88.56 451 GLY A CA 1
ATOM 3565 C C . GLY A 1 451 ? 5.015 -1.420 -5.778 1.00 88.56 451 GLY A C 1
ATOM 3566 O O . GLY A 1 451 ? 4.052 -1.768 -6.467 1.00 88.56 451 GLY A O 1
ATOM 3567 N N . PRO A 1 452 ? 5.906 -2.323 -5.326 1.00 84.62 452 PRO A N 1
ATOM 3568 C CA . PRO A 1 452 ? 5.820 -3.755 -5.624 1.00 84.62 452 PRO A CA 1
ATOM 3569 C C . PRO A 1 452 ? 4.786 -4.512 -4.767 1.00 84.62 452 PRO A C 1
ATOM 3571 O O . PRO A 1 452 ? 4.510 -5.680 -5.042 1.00 84.62 452 PRO A O 1
ATOM 3574 N N . PHE A 1 453 ? 4.200 -3.877 -3.749 1.00 94.88 453 PHE A N 1
ATOM 3575 C CA . PHE A 1 453 ? 3.293 -4.512 -2.795 1.00 94.88 453 PHE A CA 1
ATOM 3576 C C . PHE A 1 453 ? 1.837 -4.405 -3.251 1.00 94.88 453 PHE A C 1
ATOM 3578 O O . PHE A 1 453 ? 1.289 -3.306 -3.377 1.00 94.88 453 PHE A O 1
ATOM 3585 N N . LYS A 1 454 ? 1.182 -5.549 -3.446 1.00 97.75 454 LYS A N 1
ATOM 3586 C CA . LYS A 1 454 ? -0.274 -5.634 -3.593 1.00 97.75 454 LYS A CA 1
ATOM 3587 C C . LYS A 1 454 ? -0.880 -5.917 -2.222 1.00 97.75 454 LYS A C 1
ATOM 3589 O O . LYS A 1 454 ? -0.562 -6.930 -1.609 1.00 97.75 454 LYS A O 1
ATOM 3594 N N . ILE A 1 455 ? -1.759 -5.046 -1.738 1.00 98.62 455 ILE A N 1
ATOM 3595 C CA . ILE A 1 455 ? -2.374 -5.165 -0.413 1.00 98.62 455 ILE A CA 1
ATOM 3596 C C . ILE A 1 455 ? -3.872 -5.418 -0.551 1.00 98.62 455 ILE A C 1
ATOM 3598 O O . ILE A 1 455 ? -4.566 -4.704 -1.272 1.00 98.62 455 ILE A O 1
ATOM 3602 N N . THR A 1 456 ? -4.387 -6.409 0.176 1.00 98.50 456 THR A N 1
ATOM 3603 C CA . THR A 1 456 ? -5.826 -6.650 0.340 1.00 98.50 456 THR A CA 1
ATOM 3604 C C . THR A 1 456 ? -6.175 -6.644 1.821 1.00 98.50 456 THR A C 1
ATOM 3606 O O . THR A 1 456 ? -5.675 -7.462 2.591 1.00 98.50 456 THR A O 1
ATOM 3609 N N . ALA A 1 457 ? -7.051 -5.727 2.226 1.00 98.06 457 ALA A N 1
ATOM 3610 C CA . ALA A 1 457 ? -7.551 -5.665 3.594 1.00 98.06 457 ALA A CA 1
ATOM 3611 C C . ALA A 1 457 ? -8.777 -6.569 3.779 1.00 98.06 457 ALA A C 1
ATOM 3613 O O . ALA A 1 457 ? -9.661 -6.604 2.922 1.00 98.06 457 ALA A O 1
ATOM 3614 N N . TYR A 1 458 ? -8.880 -7.238 4.921 1.00 97.00 458 TYR A N 1
ATOM 3615 C CA . TYR A 1 458 ? -10.012 -8.078 5.300 1.00 97.00 458 TYR A CA 1
ATOM 3616 C C . TYR A 1 458 ? -10.591 -7.592 6.619 1.00 97.00 458 TYR A C 1
ATOM 3618 O O . TYR A 1 458 ? -9.861 -7.399 7.583 1.00 97.00 458 TYR A O 1
ATOM 3626 N N . MET A 1 459 ? -11.906 -7.386 6.663 1.00 95.62 459 MET A N 1
ATOM 3627 C CA . MET A 1 459 ? -12.579 -6.897 7.864 1.00 95.62 459 MET A CA 1
ATOM 3628 C C . MET A 1 459 ? -12.436 -7.898 9.014 1.00 95.62 459 MET A C 1
ATOM 3630 O O . MET A 1 459 ? -12.721 -9.080 8.835 1.00 95.62 459 MET A O 1
ATOM 3634 N N . MET A 1 460 ? -12.071 -7.399 10.194 1.00 95.00 460 MET A N 1
ATOM 3635 C CA . MET A 1 460 ? -11.889 -8.194 11.407 1.00 95.00 460 MET A CA 1
ATOM 3636 C C . MET A 1 460 ? -12.996 -7.918 12.422 1.00 95.00 460 MET A C 1
ATOM 3638 O O . MET A 1 460 ? -13.526 -6.805 12.561 1.00 95.00 460 MET A O 1
ATOM 3642 N N . ASP A 1 461 ? -13.354 -8.958 13.169 1.00 93.25 461 ASP A N 1
ATOM 3643 C CA . ASP A 1 461 ? -14.197 -8.814 14.346 1.00 93.25 461 ASP A CA 1
ATOM 3644 C C . ASP A 1 461 ? -13.365 -8.278 15.510 1.00 93.25 461 ASP A C 1
ATOM 3646 O O . ASP A 1 461 ? -12.727 -9.045 16.221 1.00 93.25 461 ASP A O 1
ATOM 3650 N N . HIS A 1 462 ? -13.376 -6.960 15.689 1.00 92.69 462 HIS A N 1
ATOM 3651 C CA . HIS A 1 462 ? -12.715 -6.256 16.785 1.00 92.69 462 HIS A CA 1
ATOM 3652 C C . HIS A 1 462 ? -13.613 -5.142 17.350 1.00 92.69 462 HIS A C 1
ATOM 3654 O O . HIS A 1 462 ? -14.621 -4.761 16.730 1.00 92.69 462 HIS A O 1
ATOM 3660 N N . SER A 1 463 ? -13.260 -4.626 18.533 1.00 85.69 463 SER A N 1
ATOM 3661 C CA . SER A 1 463 ? -13.978 -3.531 19.198 1.00 85.69 463 SER A CA 1
ATOM 3662 C C . SER A 1 463 ? -13.812 -2.181 18.500 1.00 85.69 463 SER A C 1
ATOM 3664 O O . SER A 1 463 ? -14.724 -1.358 18.592 1.00 85.69 463 SER A O 1
ATOM 3666 N N . ALA A 1 464 ? -12.715 -1.966 17.766 1.00 89.19 464 ALA A N 1
ATOM 3667 C CA . ALA A 1 464 ? -12.592 -0.826 16.863 1.00 89.19 464 ALA A CA 1
ATOM 3668 C C . ALA A 1 464 ? -13.416 -1.050 15.587 1.00 89.19 464 ALA A C 1
ATOM 3670 O O . ALA A 1 464 ? -13.303 -2.073 14.902 1.00 89.19 464 ALA A O 1
ATOM 3671 N N . PHE A 1 465 ? -14.257 -0.077 15.237 1.00 91.44 465 PHE A N 1
ATOM 3672 C CA . PHE A 1 465 ? -14.998 -0.127 13.981 1.00 91.44 465 PHE A CA 1
ATOM 3673 C C . PHE A 1 465 ? -14.054 0.081 12.789 1.00 91.44 465 PHE A C 1
ATOM 3675 O O . PHE A 1 465 ? -13.244 1.001 12.794 1.00 91.44 465 PHE A O 1
ATOM 3682 N N . GLY A 1 466 ? -14.192 -0.749 11.751 1.00 92.69 466 GLY A N 1
ATOM 3683 C CA . GLY A 1 466 ? -13.333 -0.689 10.564 1.00 92.69 466 GLY A CA 1
ATOM 3684 C C . GLY A 1 466 ? -11.993 -1.415 10.697 1.00 92.69 466 GLY A C 1
ATOM 3685 O O . GLY A 1 466 ? -11.162 -1.261 9.804 1.00 92.69 466 GLY A O 1
ATOM 3686 N N . ALA A 1 467 ? -11.788 -2.198 11.762 1.00 95.81 467 ALA A N 1
ATOM 3687 C CA . ALA A 1 467 ? -10.575 -2.988 11.935 1.00 95.81 467 ALA A CA 1
ATOM 3688 C C . ALA A 1 467 ? -10.372 -4.005 10.810 1.00 95.81 467 ALA A C 1
ATOM 3690 O O . ALA A 1 467 ? -11.331 -4.655 10.376 1.00 95.81 467 ALA A O 1
ATOM 3691 N N . CYS A 1 468 ? -9.128 -4.121 10.350 1.00 97.75 468 CYS A N 1
ATOM 3692 C CA . CYS A 1 468 ? -8.749 -4.975 9.237 1.00 97.75 468 CYS A CA 1
ATOM 3693 C C . CYS A 1 468 ? -7.460 -5.755 9.510 1.00 97.75 468 CYS A C 1
ATOM 3695 O O . CYS A 1 468 ? -6.502 -5.201 10.040 1.00 97.75 468 CYS A O 1
ATOM 3697 N N . GLY A 1 469 ? -7.428 -7.001 9.043 1.00 98.00 469 GLY A N 1
ATOM 3698 C CA . GLY A 1 469 ? -6.203 -7.739 8.775 1.00 98.00 469 GLY A CA 1
ATOM 3699 C C . GLY A 1 469 ? -5.736 -7.427 7.356 1.00 98.00 469 GLY A C 1
ATOM 3700 O O . GLY A 1 469 ? -6.551 -7.109 6.483 1.00 98.00 469 GLY A O 1
ATOM 3701 N N . LEU A 1 470 ? -4.434 -7.486 7.112 1.00 98.69 470 LEU A N 1
ATOM 3702 C CA . LEU A 1 470 ? -3.808 -7.052 5.866 1.00 98.69 470 LEU A CA 1
ATOM 3703 C C . LEU A 1 470 ? -3.052 -8.221 5.233 1.00 98.69 470 LEU A C 1
ATOM 3705 O O . LEU A 1 470 ? -2.103 -8.736 5.817 1.00 98.69 470 LEU A O 1
ATOM 3709 N N . LEU A 1 471 ? -3.460 -8.625 4.029 1.00 98.69 471 LEU A N 1
ATOM 3710 C CA . LEU A 1 471 ? -2.685 -9.524 3.177 1.00 98.69 471 LEU A CA 1
ATOM 3711 C C . LEU A 1 471 ? -1.807 -8.686 2.250 1.00 98.69 471 LEU A C 1
ATOM 3713 O O . LEU A 1 471 ? -2.330 -7.928 1.433 1.00 98.69 471 LEU A O 1
ATOM 3717 N N . VAL A 1 472 ? -0.495 -8.847 2.363 1.00 98.69 472 VAL A N 1
ATOM 3718 C CA . VAL A 1 472 ? 0.511 -8.222 1.504 1.00 98.69 472 VAL A CA 1
ATOM 3719 C C . VAL A 1 472 ? 1.099 -9.289 0.592 1.00 98.69 472 VAL A C 1
ATOM 3721 O O . VAL A 1 472 ? 1.672 -10.272 1.058 1.00 98.69 472 VAL A O 1
ATOM 3724 N N . GLU A 1 473 ? 0.960 -9.088 -0.712 1.00 97.62 473 GLU A N 1
ATOM 3725 C CA . GLU A 1 473 ? 1.487 -9.962 -1.754 1.00 97.62 473 GLU A CA 1
ATOM 3726 C C . GLU A 1 473 ? 2.617 -9.238 -2.498 1.00 97.62 473 GLU A C 1
ATOM 3728 O O . GLU A 1 473 ? 2.427 -8.129 -3.006 1.00 97.62 473 GLU A O 1
ATOM 3733 N N . VAL A 1 474 ? 3.800 -9.851 -2.558 1.00 93.56 474 VAL A N 1
ATOM 3734 C CA . VAL A 1 474 ? 4.980 -9.288 -3.232 1.00 93.56 474 VAL A CA 1
ATOM 3735 C C . VAL A 1 474 ? 5.909 -10.407 -3.704 1.00 93.56 474 VAL A C 1
ATOM 3737 O O . VAL A 1 474 ? 6.240 -11.301 -2.934 1.00 93.56 474 VAL A O 1
ATOM 3740 N N . ASN A 1 475 ? 6.319 -10.390 -4.977 1.00 84.88 475 ASN A N 1
ATOM 3741 C CA . ASN A 1 475 ? 7.192 -11.408 -5.590 1.00 84.88 475 ASN A CA 1
ATOM 3742 C C . ASN A 1 475 ? 6.785 -12.868 -5.282 1.00 84.88 475 ASN A C 1
ATOM 3744 O O . ASN A 1 475 ? 7.587 -13.672 -4.809 1.00 84.88 475 ASN A O 1
ATOM 3748 N N . ASN A 1 476 ? 5.506 -13.199 -5.498 1.00 84.50 476 ASN A N 1
ATOM 3749 C CA . ASN A 1 476 ? 4.909 -14.507 -5.179 1.00 84.50 476 ASN A CA 1
ATOM 3750 C C . ASN A 1 476 ? 4.993 -14.925 -3.696 1.00 84.50 476 ASN A C 1
ATOM 3752 O O . ASN A 1 476 ? 4.724 -16.083 -3.380 1.00 84.50 476 ASN A O 1
ATOM 3756 N N . LYS A 1 477 ? 5.345 -14.005 -2.791 1.00 93.38 477 LYS A N 1
ATOM 3757 C CA . LYS A 1 477 ? 5.267 -14.187 -1.341 1.00 93.38 477 LYS A CA 1
ATOM 3758 C C . LYS A 1 477 ? 3.992 -13.567 -0.799 1.00 93.38 477 LYS A C 1
ATOM 3760 O O . LYS A 1 477 ? 3.550 -12.525 -1.289 1.00 93.38 477 LYS A O 1
ATOM 3765 N N . GLN A 1 478 ? 3.439 -14.183 0.235 1.00 97.62 478 GLN A N 1
ATOM 3766 C CA . GLN A 1 478 ? 2.263 -13.698 0.947 1.00 97.62 478 GLN A CA 1
ATOM 3767 C C . GLN A 1 478 ? 2.569 -13.519 2.434 1.00 97.62 478 GLN A C 1
ATOM 3769 O O . GLN A 1 478 ? 2.986 -14.455 3.116 1.00 97.62 478 GLN A O 1
ATOM 3774 N N . ILE A 1 479 ? 2.331 -12.313 2.941 1.00 98.69 479 ILE A N 1
ATOM 3775 C CA . ILE A 1 479 ? 2.486 -11.949 4.350 1.00 98.69 479 ILE A CA 1
ATOM 3776 C C . ILE A 1 479 ? 1.120 -11.505 4.854 1.00 98.69 479 ILE A C 1
ATOM 3778 O O . ILE A 1 479 ? 0.537 -10.569 4.311 1.00 98.69 479 ILE A O 1
ATOM 3782 N N . PHE A 1 480 ? 0.600 -12.162 5.882 1.00 98.62 480 PHE A N 1
ATOM 3783 C CA . PHE A 1 480 ? -0.673 -11.798 6.487 1.00 98.62 480 PHE A CA 1
ATOM 3784 C C . PHE A 1 480 ? -0.462 -11.204 7.879 1.00 98.62 480 PHE A C 1
ATOM 3786 O O . PHE A 1 480 ? 0.080 -11.859 8.762 1.00 98.62 480 PHE A O 1
ATOM 3793 N N . TYR A 1 481 ? -0.906 -9.973 8.094 1.00 98.62 481 TYR A N 1
ATOM 3794 C CA . TYR A 1 481 ? -0.928 -9.333 9.406 1.00 98.62 481 TYR A CA 1
ATOM 3795 C C . TYR A 1 481 ? -2.353 -9.319 9.942 1.00 98.62 481 TYR A C 1
ATOM 3797 O O . TYR A 1 481 ? -3.246 -8.775 9.292 1.00 98.62 481 TYR A O 1
ATOM 3805 N N . SER A 1 482 ? -2.585 -9.913 11.113 1.00 97.81 482 SER A N 1
ATOM 3806 C CA . SER A 1 482 ? -3.939 -10.014 11.667 1.00 97.81 482 SER A CA 1
ATOM 3807 C C . SER A 1 482 ? -4.527 -8.662 12.069 1.00 97.81 482 SER A C 1
ATOM 3809 O O . SER A 1 482 ? -5.751 -8.527 12.076 1.00 97.81 482 SER A O 1
ATOM 3811 N N . GLY A 1 483 ? -3.677 -7.690 12.426 1.00 96.50 483 GLY A N 1
ATOM 3812 C CA . GLY A 1 483 ? -4.088 -6.620 13.335 1.00 96.50 483 GLY A CA 1
ATOM 3813 C C . GLY A 1 483 ? -4.660 -7.221 14.623 1.00 96.50 483 GLY A C 1
ATOM 3814 O O . GLY A 1 483 ? -4.335 -8.359 14.977 1.00 96.50 483 GLY A O 1
ATOM 3815 N N . ASP A 1 484 ? -5.584 -6.504 15.252 1.00 94.94 484 ASP A N 1
ATOM 3816 C CA . ASP A 1 484 ? -6.288 -6.986 16.440 1.00 94.94 484 ASP A CA 1
ATOM 3817 C C . ASP A 1 484 ? -7.641 -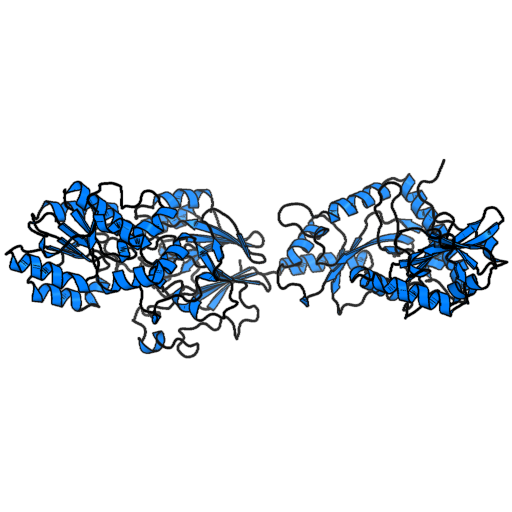7.599 16.086 1.00 94.94 484 ASP A C 1
ATOM 3819 O O . ASP A 1 484 ? -8.368 -7.109 15.209 1.00 94.94 484 ASP A O 1
ATOM 3823 N N . PHE A 1 485 ? -8.026 -8.659 16.799 1.00 94.31 485 PHE A N 1
ATOM 3824 C CA . PHE A 1 485 ? -9.319 -9.311 16.600 1.00 94.31 485 PHE A CA 1
ATOM 3825 C C . PHE A 1 485 ? -9.755 -10.139 17.808 1.00 94.31 485 PHE A C 1
ATOM 3827 O O . PHE A 1 485 ? -8.940 -10.576 18.601 1.00 94.31 485 PHE A O 1
ATOM 3834 N N . ARG A 1 486 ? -11.058 -10.422 17.924 1.00 87.69 486 ARG A N 1
ATOM 3835 C CA . ARG A 1 486 ? -11.649 -11.263 18.980 1.00 87.69 486 ARG A CA 1
ATOM 3836 C C . ARG A 1 486 ? -12.331 -12.542 18.529 1.00 87.69 486 ARG A C 1
ATOM 3838 O O . ARG A 1 486 ? -12.293 -13.535 19.248 1.00 87.69 486 ARG A O 1
ATOM 3845 N N . GLY A 1 487 ? -12.991 -12.541 17.374 1.00 86.75 487 GLY A N 1
ATOM 3846 C CA . GLY A 1 487 ? -13.742 -13.704 16.879 1.00 86.75 487 GLY A CA 1
ATOM 3847 C C . GLY A 1 487 ? -14.978 -14.106 17.707 1.00 86.75 487 GLY A C 1
ATOM 3848 O O . GLY A 1 487 ? -15.594 -15.121 17.393 1.00 86.75 487 GLY A O 1
ATOM 3849 N N . HIS A 1 488 ? -15.353 -13.330 18.732 1.00 90.06 488 HIS A N 1
ATOM 3850 C CA . HIS A 1 488 ? -16.504 -13.561 19.627 1.00 90.06 488 HIS A CA 1
ATOM 3851 C C . HIS A 1 488 ? -17.402 -12.320 19.821 1.00 90.06 488 HIS A C 1
ATOM 3853 O O . HIS A 1 488 ? -18.294 -12.289 20.678 1.00 90.06 488 HIS A O 1
ATOM 3859 N N . GLY A 1 489 ? -17.188 -11.291 19.000 1.00 90.56 489 GLY A N 1
ATOM 3860 C CA . GLY A 1 489 ? -18.042 -10.118 18.870 1.00 90.56 489 GLY A CA 1
ATOM 3861 C C . GLY A 1 489 ? -19.247 -10.359 17.960 1.00 90.56 489 GLY A C 1
ATOM 3862 O O . GLY A 1 489 ? -19.548 -11.479 17.538 1.00 90.56 489 GLY A O 1
ATOM 3863 N N . ARG A 1 490 ? -19.965 -9.285 17.613 1.00 90.19 490 ARG A N 1
ATOM 3864 C CA . ARG A 1 490 ? -21.162 -9.388 16.752 1.00 90.19 490 ARG A CA 1
ATOM 3865 C C . ARG A 1 490 ? -20.824 -9.707 15.303 1.00 90.19 490 ARG A C 1
ATOM 3867 O O . ARG A 1 490 ? -21.703 -10.121 14.547 1.00 90.19 490 ARG A O 1
ATOM 3874 N N . LYS A 1 491 ? -19.564 -9.501 14.921 1.00 89.25 491 LYS A N 1
ATOM 3875 C CA . LYS A 1 491 ? -19.066 -9.664 13.559 1.00 89.25 491 LYS A CA 1
ATOM 3876 C C . LYS A 1 491 ? -18.267 -10.952 13.375 1.00 89.25 491 LYS A C 1
ATOM 3878 O O . LYS A 1 491 ? -17.697 -11.110 12.312 1.00 89.25 491 LYS A O 1
ATOM 3883 N N . ALA A 1 492 ? -18.251 -11.890 14.324 1.00 86.81 492 ALA A N 1
ATOM 3884 C CA . ALA A 1 492 ? -17.409 -13.096 14.270 1.00 86.81 492 ALA A CA 1
ATOM 3885 C C . ALA A 1 492 ? -17.414 -13.857 12.918 1.00 86.81 492 ALA A C 1
ATOM 3887 O O . ALA A 1 492 ? -16.393 -14.403 12.512 1.00 86.81 492 ALA A O 1
ATOM 3888 N N . LYS A 1 493 ? -18.537 -13.841 12.182 1.00 88.31 493 LYS A N 1
ATOM 3889 C CA . LYS A 1 493 ? -18.678 -14.463 10.849 1.00 88.31 493 LYS A CA 1
ATOM 3890 C C . LYS A 1 493 ? -17.828 -13.830 9.739 1.00 88.31 493 LYS A C 1
ATOM 3892 O O . LYS A 1 493 ? -17.662 -14.445 8.693 1.00 88.31 493 LYS A O 1
ATOM 3897 N N . VAL A 1 494 ? -17.293 -12.619 9.922 1.00 88.56 494 VAL A N 1
ATOM 3898 C CA . VAL A 1 494 ? -16.418 -11.979 8.915 1.00 88.56 494 VAL A CA 1
ATOM 3899 C C . VAL A 1 494 ? -15.154 -12.797 8.665 1.00 88.56 494 VAL A C 1
ATOM 3901 O O . VAL A 1 494 ? -14.635 -12.802 7.550 1.00 88.56 494 VAL A O 1
ATOM 3904 N N . ASN A 1 495 ? -14.722 -13.558 9.672 1.00 87.44 495 ASN A N 1
ATOM 3905 C CA . ASN A 1 495 ? -13.576 -14.445 9.574 1.00 87.44 495 ASN A CA 1
ATOM 3906 C C . ASN A 1 495 ? -13.798 -15.565 8.542 1.00 87.44 495 ASN A C 1
ATOM 3908 O O . ASN A 1 495 ? -12.836 -15.995 7.921 1.00 87.44 495 ASN A O 1
ATOM 3912 N N . ASP A 1 496 ? -15.040 -15.995 8.285 1.00 89.12 496 ASP A N 1
ATOM 3913 C CA . ASP A 1 496 ? -15.319 -17.038 7.287 1.00 89.12 496 ASP A CA 1
ATOM 3914 C C . ASP A 1 496 ? -14.955 -16.565 5.867 1.00 89.12 496 ASP A C 1
ATOM 3916 O O . ASP A 1 496 ? -14.406 -17.326 5.071 1.00 89.12 496 ASP A O 1
ATOM 3920 N N . TYR A 1 497 ? -15.201 -15.284 5.559 1.00 90.88 497 TYR A N 1
ATOM 3921 C CA . TYR A 1 497 ? -14.776 -14.680 4.293 1.00 90.88 497 TYR A CA 1
ATOM 3922 C C . TYR A 1 497 ? -13.251 -14.571 4.208 1.00 90.88 497 TYR A C 1
ATOM 3924 O O . TYR A 1 497 ? -12.680 -14.836 3.154 1.00 90.88 497 TYR A O 1
ATOM 3932 N N . LEU A 1 498 ? -12.583 -14.221 5.311 1.00 93.81 498 LEU A N 1
ATOM 3933 C CA . LEU A 1 498 ? -11.122 -14.214 5.377 1.00 93.81 498 LEU A CA 1
ATOM 3934 C C . LEU A 1 498 ? -10.554 -15.614 5.088 1.00 93.81 498 LEU A C 1
ATOM 3936 O O . LEU A 1 498 ? -9.718 -15.744 4.200 1.00 93.81 498 LEU A O 1
ATOM 3940 N N . TYR A 1 499 ? -11.034 -16.655 5.775 1.00 93.25 499 TYR A N 1
ATOM 3941 C CA . TYR A 1 499 ? -10.539 -18.030 5.615 1.00 93.25 499 TYR A CA 1
ATOM 3942 C C . TYR A 1 499 ? -10.726 -18.573 4.193 1.00 93.25 499 TYR A C 1
ATOM 3944 O O . TYR A 1 499 ? -9.938 -19.391 3.733 1.00 93.25 499 TYR A O 1
ATOM 3952 N N . ALA A 1 500 ? -11.749 -18.106 3.474 1.00 92.19 500 ALA A N 1
ATOM 3953 C CA . ALA A 1 500 ? -11.974 -18.486 2.082 1.00 92.19 500 ALA A CA 1
ATOM 3954 C C . ALA A 1 500 ? -11.000 -17.821 1.090 1.00 92.19 500 ALA A C 1
ATOM 3956 O O . ALA A 1 500 ? -10.864 -18.306 -0.032 1.00 92.19 500 ALA A O 1
ATOM 3957 N N . ASN A 1 501 ? -10.353 -16.714 1.469 1.00 93.50 501 ASN A N 1
ATOM 3958 C CA . ASN A 1 501 ? -9.532 -15.899 0.565 1.00 93.50 501 ASN A CA 1
ATOM 3959 C C . ASN A 1 501 ? -8.055 -15.797 0.983 1.00 93.50 501 ASN A C 1
ATOM 3961 O O . ASN A 1 501 ? -7.221 -15.408 0.169 1.00 93.50 501 ASN A O 1
ATOM 3965 N N . VAL A 1 502 ? -7.719 -16.141 2.227 1.00 94.38 502 VAL A N 1
ATOM 3966 C CA . VAL A 1 502 ? -6.347 -16.172 2.746 1.00 94.38 502 VAL A CA 1
ATOM 3967 C C . VAL A 1 502 ? -6.050 -17.583 3.224 1.00 94.38 502 VAL A C 1
ATOM 3969 O O . VAL A 1 502 ? -6.595 -18.026 4.232 1.00 94.38 502 VAL A O 1
ATOM 3972 N N . ASN A 1 503 ? -5.184 -18.286 2.499 1.00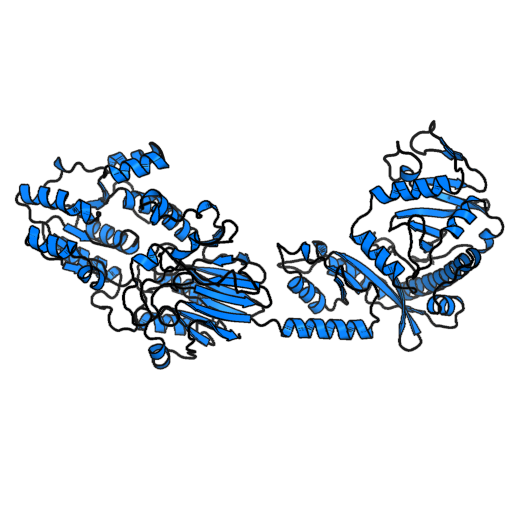 88.38 503 ASN A N 1
ATOM 3973 C CA . ASN A 1 503 ? -4.824 -19.665 2.802 1.00 88.38 503 ASN A CA 1
ATOM 3974 C C . ASN A 1 503 ? -3.327 -19.881 2.577 1.00 88.38 503 ASN A C 1
ATOM 3976 O O . ASN A 1 503 ? -2.817 -19.594 1.497 1.00 88.38 503 ASN A O 1
ATOM 3980 N N . GLN A 1 504 ? -2.649 -20.412 3.591 1.00 95.19 504 GLN A N 1
ATOM 3981 C CA . GLN A 1 504 ? -1.220 -20.735 3.591 1.00 95.19 504 GLN A CA 1
ATOM 3982 C C . GLN A 1 504 ? -0.273 -19.589 3.185 1.00 95.19 504 GLN A C 1
ATOM 3984 O O . GLN A 1 504 ? 0.627 -19.815 2.366 1.00 95.19 504 GLN A O 1
ATOM 3989 N N . PRO A 1 505 ? -0.402 -18.378 3.771 1.00 97.50 505 PRO A N 1
ATOM 3990 C CA . PRO A 1 505 ? 0.601 -17.341 3.559 1.00 97.50 505 PRO A CA 1
ATOM 3991 C C . PRO A 1 505 ? 1.980 -17.824 4.036 1.00 97.50 505 PRO A C 1
ATOM 3993 O O . PRO A 1 505 ? 2.087 -18.667 4.936 1.00 97.50 505 PRO A O 1
ATOM 3996 N N . ASP A 1 506 ? 3.048 -17.286 3.446 1.00 98.25 506 ASP A N 1
ATOM 3997 C CA . ASP A 1 506 ? 4.420 -17.620 3.838 1.00 98.25 506 ASP A CA 1
ATOM 3998 C C . ASP A 1 506 ? 4.701 -17.198 5.282 1.00 98.25 506 ASP A C 1
ATOM 4000 O O . ASP A 1 506 ? 5.301 -17.957 6.042 1.00 98.25 506 ASP A O 1
ATOM 4004 N N . VAL A 1 507 ? 4.206 -16.022 5.676 1.00 98.31 507 VAL A N 1
ATOM 4005 C CA . VAL A 1 507 ? 4.298 -15.513 7.047 1.00 98.31 507 VAL A CA 1
ATOM 4006 C C . VAL A 1 507 ? 2.942 -14.998 7.505 1.00 98.31 507 VAL A C 1
ATOM 4008 O O . VAL A 1 507 ? 2.260 -14.282 6.774 1.00 98.31 507 VAL A O 1
ATOM 4011 N N . MET A 1 508 ? 2.571 -15.314 8.742 1.00 98.44 508 MET A N 1
ATOM 4012 C CA . MET A 1 508 ? 1.469 -14.674 9.447 1.00 98.44 508 MET A CA 1
ATOM 4013 C C . MET A 1 508 ? 1.964 -14.017 10.733 1.00 98.44 508 MET A C 1
ATOM 4015 O O . MET A 1 508 ? 2.533 -14.691 11.584 1.00 98.44 508 MET A O 1
ATOM 4019 N N . LEU A 1 509 ? 1.699 -12.723 10.878 1.00 98.44 509 LEU A N 1
ATOM 4020 C CA . LEU A 1 509 ? 1.911 -11.938 12.091 1.00 98.44 509 LEU A CA 1
ATOM 4021 C C . LEU A 1 509 ? 0.598 -11.946 12.881 1.00 98.44 509 LEU A C 1
ATOM 4023 O O . LEU A 1 509 ? -0.395 -11.391 12.400 1.00 98.44 509 LEU A O 1
ATOM 4027 N N . LEU A 1 510 ? 0.578 -12.619 14.033 1.00 97.56 510 LEU A N 1
ATOM 4028 C CA . LEU A 1 510 ? -0.642 -12.877 14.806 1.00 97.56 510 LEU A CA 1
ATOM 4029 C C . LEU A 1 510 ? -0.594 -12.197 16.180 1.00 97.56 510 LEU A C 1
ATOM 4031 O O . LEU A 1 510 ? 0.361 -12.409 16.926 1.00 97.56 510 LEU A O 1
ATOM 4035 N N . GLU A 1 511 ? -1.642 -11.437 16.518 1.00 95.50 511 GLU A N 1
ATOM 4036 C CA . GLU A 1 511 ? -1.809 -10.856 17.859 1.00 95.50 511 GLU A CA 1
ATOM 4037 C C . GLU A 1 511 ? -1.949 -11.930 18.955 1.00 95.50 511 GLU A C 1
ATOM 4039 O O . GLU A 1 511 ? -2.426 -13.039 18.699 1.00 95.50 511 GLU A O 1
ATOM 4044 N N . GLY A 1 512 ? -1.551 -11.612 20.189 1.00 92.88 512 GLY A N 1
ATOM 4045 C CA . GLY A 1 512 ? -1.556 -12.569 21.300 1.00 92.88 512 GLY A CA 1
ATOM 4046 C C . GLY A 1 512 ? -1.933 -11.964 22.645 1.00 92.88 512 GLY A C 1
ATOM 4047 O O . GLY A 1 512 ? -1.415 -12.404 23.674 1.00 92.88 512 GLY A O 1
ATOM 4048 N N . THR A 1 513 ? -2.809 -10.959 22.652 1.00 87.88 513 THR A N 1
ATOM 4049 C CA . THR A 1 513 ? -3.060 -10.100 23.823 1.00 87.88 513 THR A CA 1
ATOM 4050 C C . THR A 1 513 ? -3.597 -10.869 25.037 1.00 87.88 513 THR A C 1
ATOM 4052 O O . THR A 1 513 ? -3.291 -10.523 26.172 1.00 87.88 513 THR A O 1
ATOM 4055 N N . THR A 1 514 ? -4.397 -11.924 24.826 1.00 84.94 514 THR A N 1
ATOM 4056 C CA . THR A 1 514 ? -5.106 -12.630 25.918 1.00 84.94 514 THR A CA 1
ATOM 4057 C C . THR A 1 514 ? -4.415 -13.892 26.443 1.00 84.94 514 THR A C 1
ATOM 4059 O O . THR A 1 514 ? -4.982 -14.583 27.290 1.00 84.94 514 THR A O 1
ATOM 4062 N N . LEU A 1 515 ? -3.201 -14.211 25.981 1.00 84.25 515 LEU A N 1
ATOM 4063 C CA . LEU A 1 515 ? -2.454 -15.399 26.434 1.00 84.25 515 LEU A CA 1
ATOM 4064 C C . LEU A 1 515 ? -1.859 -15.252 27.850 1.00 84.25 515 LEU A C 1
ATOM 4066 O O . LEU A 1 515 ? -1.152 -16.134 28.326 1.00 84.25 515 LEU A O 1
ATOM 4070 N N . ASP A 1 516 ? -2.146 -14.157 28.545 1.00 71.81 516 ASP A N 1
ATOM 4071 C CA . ASP A 1 516 ? -1.631 -13.816 29.875 1.00 71.81 516 ASP A CA 1
ATOM 4072 C C . ASP A 1 516 ? -2.524 -14.270 31.048 1.00 71.81 516 ASP A C 1
ATOM 4074 O O . ASP A 1 516 ? -2.232 -13.945 32.195 1.00 71.81 516 ASP A O 1
ATOM 4078 N N . ASP A 1 517 ? -3.619 -14.993 30.783 1.00 69.50 517 ASP A N 1
ATOM 4079 C CA . ASP A 1 517 ? -4.626 -15.438 31.767 1.00 69.50 517 ASP A CA 1
ATOM 4080 C C . ASP A 1 517 ? -5.317 -14.300 32.561 1.00 69.50 517 ASP A C 1
ATOM 4082 O O . ASP A 1 517 ? -6.163 -14.556 33.422 1.00 69.50 517 ASP A O 1
ATOM 4086 N N . ARG A 1 518 ? -5.053 -13.021 32.240 1.00 70.75 518 ARG A N 1
ATOM 4087 C CA . ARG A 1 518 ? -5.622 -11.837 32.927 1.00 70.75 518 ARG A CA 1
ATOM 4088 C C . ARG A 1 518 ? -7.045 -11.494 32.473 1.00 70.75 518 ARG A C 1
ATOM 4090 O O . ARG A 1 518 ? -7.669 -10.553 32.971 1.00 70.75 518 ARG A O 1
ATOM 4097 N N . HIS A 1 519 ? -7.573 -12.242 31.510 1.00 71.75 519 HIS A N 1
ATOM 4098 C CA . HIS A 1 519 ? -8.840 -11.958 30.853 1.00 71.75 519 HIS A CA 1
ATOM 4099 C C . HIS A 1 519 ? -9.930 -12.932 31.309 1.00 71.75 519 HIS A C 1
ATOM 4101 O O . HIS A 1 519 ? -9.999 -14.074 30.857 1.00 71.75 519 HIS A O 1
ATOM 4107 N N . SER A 1 520 ? -10.833 -12.456 32.175 1.00 73.50 520 SER A N 1
ATOM 4108 C CA . SER A 1 520 ? -11.997 -13.239 32.606 1.00 73.50 520 SER A CA 1
ATOM 4109 C C . SER A 1 520 ? -12.851 -13.676 31.410 1.00 73.50 520 SER A C 1
ATOM 4111 O O . SER A 1 520 ? -13.202 -12.869 30.543 1.00 73.50 520 SER A O 1
ATOM 4113 N N . GLN A 1 521 ? -13.225 -14.955 31.403 1.00 81.25 521 GLN A N 1
ATOM 4114 C CA . GLN A 1 521 ? -14.172 -15.542 30.452 1.00 81.25 521 GLN A CA 1
ATOM 4115 C C . GLN A 1 521 ? -15.580 -15.692 31.051 1.00 81.25 521 GLN A C 1
ATOM 4117 O O . GLN A 1 521 ? -16.390 -16.452 30.528 1.00 81.25 521 GLN A O 1
ATOM 4122 N N . GLN A 1 522 ? -15.898 -14.963 32.132 1.00 85.94 522 GLN A N 1
ATOM 4123 C CA . GLN A 1 522 ? -17.246 -14.958 32.721 1.00 85.94 522 GLN A CA 1
ATOM 4124 C C . GLN A 1 522 ? -18.326 -14.618 31.678 1.00 85.94 522 GLN A C 1
ATOM 4126 O O . GLN A 1 522 ? -19.409 -15.196 31.704 1.00 85.94 522 GLN A O 1
ATOM 4131 N N . PHE A 1 523 ? -18.007 -13.718 30.741 1.00 90.62 523 PHE A N 1
ATOM 4132 C CA . PHE A 1 523 ? -18.838 -13.387 29.584 1.00 90.62 523 PHE A CA 1
ATOM 4133 C C . PHE A 1 523 ? -18.012 -13.606 28.304 1.00 90.62 523 PHE A C 1
ATOM 4135 O O . PHE A 1 523 ? -17.317 -12.693 27.851 1.00 90.62 523 PHE A O 1
ATOM 4142 N N . PRO A 1 524 ? -18.023 -14.820 27.725 1.00 88.12 524 PRO A N 1
ATOM 4143 C CA . PRO A 1 524 ? -17.095 -15.200 26.657 1.00 88.12 524 PRO A CA 1
ATOM 4144 C C . PRO A 1 524 ? -17.453 -14.614 25.284 1.00 88.12 524 PRO A C 1
ATOM 4146 O O . PRO A 1 524 ? -16.676 -14.752 24.346 1.00 88.12 524 PRO A O 1
ATOM 4149 N N . 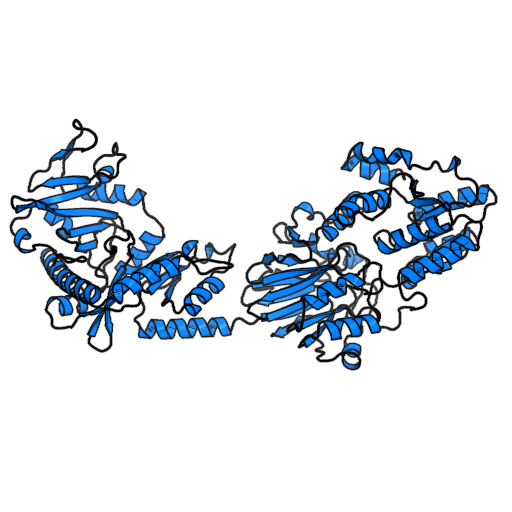THR A 1 525 ? -18.631 -14.000 25.137 1.00 92.88 525 THR A N 1
ATOM 4150 C CA . THR A 1 525 ? -19.090 -13.414 23.868 1.00 92.88 525 THR A CA 1
ATOM 4151 C C . THR A 1 525 ? -19.846 -12.112 24.087 1.00 92.88 525 THR A C 1
ATOM 4153 O O . THR A 1 525 ? -20.425 -11.869 25.150 1.00 92.88 525 THR A O 1
ATOM 4156 N N . GLU A 1 526 ? -19.951 -11.295 23.044 1.00 93.88 526 GLU A N 1
ATOM 4157 C CA . GLU A 1 526 ? -20.758 -10.075 23.107 1.00 93.88 526 GLU A CA 1
ATOM 4158 C C . GLU A 1 526 ? -22.262 -10.373 23.301 1.00 93.88 526 GLU A C 1
ATOM 4160 O O . GLU A 1 526 ? -22.979 -9.586 23.917 1.00 93.88 526 GLU A O 1
ATOM 4165 N N . SER A 1 527 ? -22.730 -11.546 22.860 1.00 94.75 527 SER A N 1
ATOM 4166 C CA . SER A 1 527 ? -24.095 -12.023 23.125 1.00 94.75 527 SER A CA 1
ATOM 4167 C C . SER A 1 527 ? -24.321 -12.323 24.610 1.00 94.75 527 SER A C 1
ATOM 4169 O O . SER A 1 527 ? -25.349 -11.929 25.152 1.00 94.75 527 SER A O 1
ATOM 4171 N N . SER A 1 528 ? -23.343 -12.928 25.296 1.00 95.88 528 SER A N 1
ATOM 4172 C CA . SER A 1 528 ? -23.438 -13.171 26.747 1.00 95.88 528 SER A CA 1
ATOM 4173 C C . SER A 1 528 ? -23.464 -11.872 27.565 1.00 95.88 528 SER A C 1
ATOM 4175 O O . SER A 1 528 ? -24.127 -11.803 28.596 1.00 95.88 528 SER A O 1
ATOM 4177 N N . VAL A 1 529 ? -22.817 -10.804 27.075 1.00 96.62 529 VAL A N 1
ATOM 4178 C CA . VAL A 1 529 ? -22.929 -9.467 27.683 1.00 96.62 529 VAL A CA 1
ATOM 4179 C C . VAL A 1 529 ? -24.322 -8.866 27.459 1.00 96.62 529 VAL A C 1
ATOM 4181 O O . VAL A 1 529 ? -24.874 -8.261 28.376 1.00 96.62 529 VAL A O 1
ATOM 4184 N N . GLU A 1 530 ? -24.925 -9.040 26.273 1.00 97.94 530 GLU A N 1
ATOM 4185 C CA . GLU A 1 530 ? -26.322 -8.633 26.035 1.00 97.94 530 GLU A CA 1
ATOM 4186 C C . GLU A 1 530 ? -27.284 -9.359 26.989 1.00 97.94 530 GLU A C 1
ATOM 4188 O O . GLU A 1 530 ? -28.159 -8.721 27.574 1.00 97.94 530 GLU A O 1
ATOM 4193 N N . GLU A 1 531 ? -27.120 -10.670 27.170 1.00 97.69 531 GLU A N 1
ATOM 4194 C CA . GLU A 1 531 ? -27.935 -11.476 28.088 1.00 97.69 531 GLU A CA 1
ATOM 4195 C C . GLU A 1 531 ? -27.802 -11.010 29.538 1.00 97.69 531 GLU A C 1
ATOM 4197 O O . GLU A 1 531 ? -28.812 -10.855 30.231 1.00 97.69 531 GLU A O 1
ATOM 4202 N N . GLU A 1 532 ? -26.584 -10.695 29.978 1.00 97.12 532 GLU A N 1
ATOM 4203 C CA . GLU A 1 532 ? -26.360 -10.142 31.310 1.00 97.12 532 GLU A CA 1
ATOM 4204 C C . GLU A 1 532 ? -27.005 -8.763 31.469 1.00 97.12 532 GLU A C 1
ATOM 4206 O O . GLU A 1 532 ? -27.689 -8.514 32.461 1.00 97.12 532 GLU A O 1
ATOM 4211 N N . PHE A 1 533 ? -26.896 -7.878 30.472 1.00 97.56 533 PHE A N 1
ATOM 4212 C CA . PHE A 1 533 ? -27.635 -6.616 30.497 1.00 97.56 533 PHE A CA 1
ATOM 4213 C C . PHE A 1 533 ? -29.144 -6.843 30.602 1.00 97.56 533 PHE A C 1
ATOM 4215 O O . PHE A 1 533 ? -29.800 -6.164 31.388 1.00 97.56 533 PHE A O 1
ATOM 4222 N N . ILE A 1 534 ? -29.718 -7.797 29.864 1.00 97.50 534 ILE A N 1
ATOM 4223 C CA . ILE A 1 534 ? -31.149 -8.124 29.976 1.00 97.50 534 ILE A CA 1
ATOM 4224 C C . ILE A 1 534 ? -31.481 -8.568 31.401 1.00 97.50 534 ILE A C 1
ATOM 4226 O O . ILE A 1 534 ? -32.468 -8.092 31.966 1.00 97.50 534 ILE A O 1
ATOM 4230 N N . ARG A 1 535 ? -30.659 -9.438 31.998 1.00 96.44 535 ARG A N 1
ATOM 4231 C CA . ARG A 1 535 ? -30.847 -9.928 33.367 1.00 96.44 535 ARG A CA 1
ATOM 4232 C C . ARG A 1 535 ? -30.837 -8.778 34.376 1.00 96.44 535 ARG A C 1
ATOM 4234 O O . ARG A 1 535 ? -31.811 -8.620 35.112 1.00 96.44 535 ARG A O 1
ATOM 4241 N N . LEU A 1 536 ? -29.791 -7.950 34.368 1.00 95.31 536 LEU A N 1
ATOM 4242 C CA . LEU A 1 536 ? -29.624 -6.816 35.289 1.00 95.31 536 LEU A CA 1
ATOM 4243 C C . LEU A 1 536 ? -30.738 -5.771 35.135 1.00 95.31 536 LEU A C 1
ATOM 4245 O O . LEU A 1 536 ? -31.286 -5.264 36.114 1.00 95.31 536 LEU A O 1
ATOM 4249 N N . LEU A 1 537 ? -31.135 -5.480 33.896 1.00 95.69 537 LEU A N 1
ATOM 4250 C CA . LEU A 1 537 ? -32.190 -4.510 33.610 1.00 95.69 537 LEU A CA 1
ATOM 4251 C C . LEU A 1 537 ? -33.602 -5.036 33.917 1.00 95.69 537 LEU A C 1
ATOM 4253 O O . LEU A 1 537 ? -34.504 -4.223 34.120 1.00 95.69 537 LEU A O 1
ATOM 4257 N N . SER A 1 538 ? -33.808 -6.357 33.951 1.00 92.56 538 SER A N 1
ATOM 4258 C CA . SER A 1 538 ? -35.111 -6.973 34.258 1.00 92.56 538 SER A CA 1
ATOM 4259 C C . SER A 1 538 ? -35.339 -7.188 35.754 1.00 92.56 538 SER A C 1
ATOM 4261 O O . SER A 1 538 ? -36.479 -7.119 36.207 1.00 92.56 538 SER A O 1
ATOM 4263 N N . GLN A 1 539 ? -34.278 -7.472 36.517 1.00 82.44 539 GLN A N 1
ATOM 4264 C CA . GLN A 1 539 ? -34.375 -7.753 37.954 1.00 82.44 539 GLN A CA 1
ATOM 4265 C C . GLN A 1 539 ? -34.753 -6.514 38.768 1.00 82.44 539 GLN A C 1
ATOM 4267 O O . GLN A 1 539 ? -35.553 -6.601 39.697 1.00 82.44 539 GLN A O 1
ATOM 4272 N N . GLU A 1 540 ? -34.211 -5.356 38.399 1.00 73.06 540 GLU A N 1
ATOM 4273 C CA . GLU A 1 540 ? -34.358 -4.126 39.166 1.00 73.06 540 GLU A CA 1
ATOM 4274 C C . GLU A 1 540 ? -35.238 -3.117 38.415 1.00 73.06 540 GLU A C 1
ATOM 4276 O O . GLU A 1 540 ? -34.908 -2.640 37.323 1.00 73.06 540 GLU A O 1
ATOM 4281 N N . LYS A 1 541 ? -36.358 -2.715 39.027 1.00 84.50 541 LYS A N 1
ATOM 4282 C CA . LYS A 1 541 ? -37.184 -1.589 38.551 1.00 84.50 541 LYS A CA 1
ATOM 4283 C C . LYS A 1 541 ? -36.522 -0.255 38.907 1.00 84.50 541 LYS A C 1
ATOM 4285 O O . LYS A 1 541 ? -37.068 0.549 39.654 1.00 84.50 541 LYS A O 1
ATOM 4290 N N . ARG A 1 542 ? -35.313 -0.040 38.384 1.00 92.38 542 ARG A N 1
ATOM 4291 C CA . ARG A 1 542 ? -34.459 1.126 38.647 1.00 92.38 542 ARG A CA 1
ATOM 4292 C C . ARG A 1 542 ? -33.862 1.672 37.347 1.00 92.38 542 ARG A C 1
ATOM 4294 O O . ARG A 1 542 ? -33.646 0.890 36.412 1.00 92.38 542 ARG A O 1
ATOM 4301 N N . PRO A 1 543 ? -33.579 2.985 37.266 1.00 96.00 543 PRO A N 1
ATOM 4302 C CA . PRO A 1 543 ? -32.757 3.515 36.191 1.00 96.00 543 PRO A CA 1
ATOM 4303 C C . PRO A 1 543 ? -31.331 2.957 36.299 1.00 96.00 543 PRO A C 1
ATOM 4305 O O . PRO A 1 543 ? -30.813 2.772 37.400 1.00 96.00 543 PRO A O 1
ATOM 4308 N N . ALA A 1 544 ? -30.693 2.679 35.165 1.00 97.19 544 ALA A N 1
ATOM 4309 C CA . ALA A 1 544 ? -29.347 2.105 35.126 1.00 97.19 544 ALA A CA 1
ATOM 4310 C C . ALA A 1 544 ? -28.342 3.058 34.478 1.00 97.19 544 ALA A C 1
ATOM 4312 O O . ALA A 1 544 ? -28.666 3.702 33.483 1.00 97.19 544 ALA A O 1
ATOM 4313 N N . PHE A 1 545 ? -27.118 3.106 34.994 1.00 97.56 545 PHE A N 1
ATOM 4314 C CA . PHE A 1 545 ? -25.998 3.842 34.413 1.00 97.56 545 PHE A CA 1
ATOM 4315 C C . PHE A 1 545 ? -24.911 2.857 34.004 1.00 97.56 545 PHE A C 1
ATOM 4317 O O . PHE A 1 545 ? -24.346 2.157 34.840 1.00 97.56 545 PHE A O 1
ATOM 4324 N N . VAL A 1 546 ? -24.636 2.792 32.705 1.00 97.31 546 VAL A N 1
ATOM 4325 C CA . VAL A 1 546 ? -23.695 1.843 32.115 1.00 97.31 546 VAL A CA 1
ATOM 4326 C C . VAL A 1 546 ? -22.422 2.573 31.717 1.00 97.31 546 VAL A C 1
ATOM 4328 O O . VAL A 1 546 ? -22.458 3.483 30.886 1.00 97.31 546 VAL A O 1
ATOM 4331 N N . SER A 1 547 ? -21.291 2.156 32.280 1.00 95.38 547 SER A N 1
ATOM 4332 C CA . SER A 1 547 ? -19.967 2.598 31.848 1.00 95.38 547 SER A CA 1
ATOM 4333 C C . SER A 1 547 ? -19.374 1.576 30.881 1.00 95.38 547 SER A C 1
ATOM 4335 O O . SER A 1 547 ? -19.208 0.407 31.216 1.00 95.38 547 SER A O 1
ATOM 4337 N N . ALA A 1 548 ? -19.090 2.008 29.657 1.00 93.50 548 ALA A N 1
ATOM 4338 C CA . ALA A 1 548 ? -18.523 1.204 28.573 1.00 93.50 548 ALA A CA 1
ATOM 4339 C C . ALA A 1 548 ? -17.627 2.103 27.711 1.00 93.50 548 ALA A C 1
ATOM 4341 O O . ALA A 1 548 ? -17.830 3.318 27.723 1.00 93.50 548 ALA A O 1
ATOM 4342 N N . SER A 1 549 ? -16.713 1.549 26.909 1.00 89.31 549 SER A N 1
ATOM 4343 C CA . SER A 1 549 ? -15.952 2.356 25.938 1.00 89.31 549 SER A CA 1
ATOM 4344 C C . SER A 1 549 ? -16.891 3.063 24.947 1.00 89.31 549 SER A C 1
ATOM 4346 O O . SER A 1 549 ? -17.883 2.485 24.501 1.00 89.31 549 SER A O 1
ATOM 4348 N N . GLY A 1 550 ? -16.600 4.329 24.626 1.00 85.69 550 GLY A N 1
ATOM 4349 C CA . GLY A 1 550 ? -17.409 5.141 23.705 1.00 85.69 550 GLY A CA 1
ATOM 4350 C C . GLY A 1 550 ? -17.306 4.716 22.247 1.00 85.69 550 GLY A C 1
ATOM 4351 O O . GLY A 1 550 ? -18.263 4.904 21.500 1.00 85.69 550 GLY A O 1
ATOM 4352 N N . SER A 1 551 ? -16.188 4.096 21.878 1.00 84.75 551 SER A N 1
ATOM 4353 C CA . SER A 1 551 ? -15.901 3.615 20.527 1.00 84.75 551 SER A CA 1
ATOM 4354 C C . SER A 1 551 ? -16.323 2.159 20.295 1.00 84.75 551 SER A C 1
ATOM 4356 O O . SER A 1 551 ? -16.312 1.701 19.155 1.00 84.75 551 SER A O 1
ATOM 4358 N N . ASN A 1 552 ? -16.740 1.423 21.335 1.00 90.00 552 ASN A N 1
ATOM 4359 C CA . ASN A 1 552 ? -17.173 0.030 21.197 1.00 90.00 552 ASN A CA 1
ATOM 4360 C C . ASN A 1 552 ? -18.635 -0.053 20.714 1.00 90.00 552 ASN A C 1
ATOM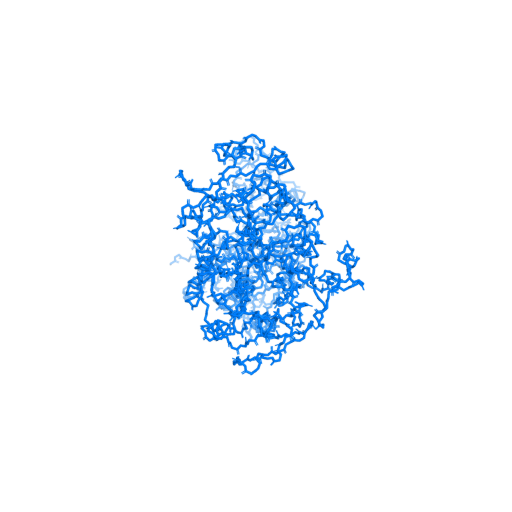 4362 O O . ASN A 1 552 ? -19.584 -0.085 21.505 1.00 90.00 552 ASN A O 1
ATOM 4366 N N . ILE A 1 553 ? -18.804 -0.093 19.391 1.00 92.88 553 ILE A N 1
ATOM 4367 C CA . ILE A 1 553 ? -20.117 -0.103 18.723 1.00 92.88 553 ILE A CA 1
ATOM 4368 C C . ILE A 1 553 ? -20.917 -1.355 19.065 1.00 92.88 553 ILE A C 1
ATOM 4370 O O . ILE A 1 553 ? -22.115 -1.276 19.330 1.00 92.88 553 ILE A O 1
ATOM 4374 N N . ASP A 1 554 ? -20.250 -2.505 19.109 1.00 93.00 554 ASP A N 1
ATOM 4375 C CA . ASP A 1 554 ? -20.871 -3.785 19.426 1.00 93.00 554 ASP A CA 1
ATOM 4376 C C . ASP A 1 554 ? -21.515 -3.756 20.819 1.00 93.00 554 ASP A C 1
ATOM 4378 O O . ASP A 1 554 ? -22.663 -4.185 20.968 1.00 93.00 554 ASP A O 1
ATOM 4382 N N . ARG A 1 555 ? -20.830 -3.156 21.805 1.00 95.06 555 ARG A N 1
ATOM 4383 C CA . ARG A 1 555 ? -21.351 -2.970 23.166 1.00 95.06 555 ARG A CA 1
ATOM 4384 C C . ARG A 1 555 ? -22.546 -2.028 23.212 1.00 95.06 555 ARG A C 1
ATOM 4386 O O . ARG A 1 555 ? -23.515 -2.294 23.925 1.00 95.06 555 ARG A O 1
ATOM 4393 N N . LEU A 1 556 ? -22.503 -0.944 22.438 1.00 95.56 556 LEU A N 1
ATOM 4394 C CA . LEU A 1 556 ? -23.626 -0.015 22.318 1.00 95.56 556 LEU A CA 1
ATOM 4395 C C . LEU A 1 556 ? -24.855 -0.694 21.694 1.00 95.56 556 LEU A C 1
ATOM 4397 O O . LEU A 1 556 ? -25.974 -0.475 22.159 1.00 95.56 556 LEU A O 1
ATOM 4401 N N . VAL A 1 557 ? -24.655 -1.558 20.696 1.00 96.06 557 VAL A N 1
ATOM 4402 C CA . VAL A 1 557 ? -25.724 -2.365 20.088 1.00 96.06 557 VAL A CA 1
ATOM 4403 C C . VAL A 1 557 ? -26.272 -3.396 21.078 1.00 96.06 557 VAL A C 1
ATOM 4405 O O . VAL A 1 557 ? -27.490 -3.530 21.185 1.00 96.06 557 VAL A O 1
ATOM 4408 N N . SER A 1 558 ? -25.419 -4.071 21.854 1.00 96.69 558 SER A N 1
ATOM 4409 C CA . SER A 1 558 ? -25.857 -4.978 22.929 1.00 96.69 558 SER A CA 1
ATOM 4410 C C . SER A 1 558 ? -26.749 -4.264 23.936 1.00 96.69 558 SER A C 1
ATOM 4412 O O . SER A 1 558 ? -27.833 -4.742 24.264 1.00 96.69 558 SER A O 1
ATOM 4414 N N . LEU A 1 559 ? -26.354 -3.066 24.369 1.00 97.50 559 LEU A N 1
ATOM 4415 C CA . LEU A 1 559 ? -27.162 -2.277 25.290 1.00 97.50 559 LEU A CA 1
ATOM 4416 C C . LEU A 1 559 ? -28.468 -1.775 24.650 1.00 97.50 559 LEU A C 1
ATOM 4418 O O . LEU A 1 559 ? -29.521 -1.778 25.292 1.00 97.50 559 LEU A O 1
ATOM 4422 N N . TYR A 1 560 ? -28.436 -1.381 23.375 1.00 97.94 560 TYR A N 1
ATOM 4423 C CA . TYR A 1 560 ? -29.631 -1.014 22.612 1.00 97.94 560 TYR A CA 1
ATOM 4424 C C . TYR A 1 560 ? -30.633 -2.174 22.526 1.00 97.94 560 TYR A C 1
ATOM 4426 O O . TYR A 1 560 ? -31.826 -1.983 22.768 1.00 97.94 560 TYR A O 1
ATOM 4434 N N . ASN A 1 561 ? -30.165 -3.389 22.245 1.00 97.69 561 ASN A N 1
ATOM 4435 C CA . ASN A 1 561 ? -31.018 -4.573 22.187 1.00 97.69 561 ASN A CA 1
ATOM 4436 C C . ASN A 1 561 ? -31.557 -4.957 23.569 1.00 97.69 561 ASN A C 1
ATOM 4438 O O . ASN A 1 561 ? -32.753 -5.224 23.704 1.00 97.69 561 ASN A O 1
ATOM 4442 N N . ALA A 1 562 ? -30.714 -4.926 24.604 1.00 97.75 562 ALA A N 1
ATOM 4443 C CA . ALA A 1 562 ? -31.125 -5.235 25.970 1.00 97.75 562 ALA A CA 1
ATOM 4444 C C . ALA A 1 562 ? -32.206 -4.265 26.477 1.00 97.75 562 ALA A C 1
ATOM 4446 O O . ALA A 1 562 ? -33.225 -4.687 27.025 1.00 97.75 562 ALA A O 1
ATOM 4447 N N . THR A 1 563 ? -32.045 -2.964 26.224 1.00 97.50 563 THR A N 1
ATOM 4448 C CA . THR A 1 563 ? -33.052 -1.944 26.574 1.00 97.50 563 THR A CA 1
ATOM 4449 C C . THR A 1 563 ? -34.360 -2.138 25.810 1.00 97.50 563 THR A C 1
ATOM 4451 O O . THR A 1 563 ? -35.430 -2.078 26.414 1.00 97.50 563 THR A O 1
ATOM 4454 N N . LYS A 1 564 ? -34.294 -2.494 24.520 1.00 96.88 564 LYS A N 1
ATOM 4455 C CA . LYS A 1 564 ? -35.478 -2.841 23.718 1.00 96.88 564 LYS A CA 1
ATOM 4456 C C . LYS A 1 564 ? -36.254 -4.014 24.318 1.00 96.88 564 LYS A C 1
ATOM 4458 O O . LYS A 1 564 ? -37.472 -3.942 24.448 1.00 96.88 564 LYS A O 1
ATOM 4463 N N . ARG A 1 565 ? -35.551 -5.094 24.678 1.00 96.81 565 ARG A N 1
ATOM 4464 C CA . ARG A 1 565 ? -36.142 -6.340 25.207 1.00 96.81 565 ARG A CA 1
ATOM 4465 C C . ARG A 1 565 ? -36.714 -6.170 26.615 1.00 96.81 565 ARG A C 1
ATOM 4467 O O . ARG A 1 565 ? -37.634 -6.889 26.979 1.00 96.81 565 ARG A O 1
ATOM 4474 N N . THR A 1 566 ? -36.211 -5.196 27.369 1.00 95.94 566 THR A N 1
ATOM 4475 C CA . THR A 1 566 ? -36.683 -4.864 28.723 1.00 95.94 566 THR A CA 1
ATOM 4476 C C . THR A 1 566 ? -37.679 -3.701 28.756 1.00 95.94 566 THR A C 1
ATOM 4478 O O . THR A 1 566 ? -38.110 -3.297 29.832 1.00 95.94 566 THR A O 1
ATOM 4481 N N . GLY A 1 567 ? -38.061 -3.153 27.596 1.00 94.56 567 GLY A N 1
ATOM 4482 C CA . GLY A 1 567 ? -39.012 -2.041 27.496 1.00 94.56 567 GLY A CA 1
ATOM 4483 C C . GLY A 1 567 ? -38.483 -0.699 28.019 1.00 94.56 567 GLY A C 1
ATOM 4484 O O . GLY A 1 567 ? -39.261 0.237 28.192 1.00 94.56 567 GLY A O 1
ATOM 4485 N N . LYS A 1 568 ? -37.172 -0.582 28.263 1.00 95.81 568 LYS A N 1
ATOM 4486 C CA . LYS A 1 568 ? -36.531 0.638 28.769 1.00 95.81 568 LYS A CA 1
ATOM 4487 C C . LYS A 1 568 ? -36.062 1.534 27.621 1.00 95.81 568 LYS A C 1
ATOM 4489 O O . LYS A 1 568 ? -35.702 1.066 26.544 1.00 95.81 568 LYS A O 1
ATOM 4494 N N . LYS A 1 569 ? -36.016 2.844 27.855 1.00 97.19 569 LYS A N 1
ATOM 4495 C CA . LYS A 1 569 ? -35.447 3.841 26.938 1.00 97.19 569 LYS A CA 1
ATOM 4496 C C . LYS A 1 569 ? -33.934 3.914 27.131 1.00 97.19 569 LYS A C 1
ATOM 4498 O O . LYS A 1 569 ? -33.465 4.127 28.250 1.00 97.19 569 LYS A O 1
ATOM 4503 N N . LEU A 1 570 ? -33.182 3.795 26.040 1.00 98.25 570 LEU A N 1
ATOM 4504 C CA . LEU A 1 570 ? -31.736 4.008 26.052 1.00 98.25 570 LEU A CA 1
ATOM 4505 C C . LEU A 1 570 ? -31.444 5.499 25.878 1.00 98.25 570 LEU A C 1
ATOM 4507 O O . LEU A 1 570 ? -31.823 6.084 24.865 1.00 98.25 570 LEU A O 1
ATOM 4511 N N . ILE A 1 571 ? -30.766 6.098 26.850 1.00 97.94 571 ILE A N 1
ATOM 4512 C CA . ILE A 1 571 ? -30.289 7.477 26.821 1.00 97.94 571 ILE A CA 1
ATOM 4513 C C . ILE A 1 571 ? -28.789 7.478 26.508 1.00 97.94 571 ILE A C 1
ATOM 4515 O O . ILE A 1 571 ? -27.998 6.925 27.274 1.00 97.94 571 ILE A O 1
ATOM 4519 N N . ILE A 1 572 ? -28.404 8.119 25.405 1.00 97.44 572 ILE A N 1
ATOM 4520 C CA . ILE A 1 572 ? -27.003 8.343 25.011 1.00 97.44 572 ILE A CA 1
ATOM 4521 C C . ILE A 1 572 ? -26.684 9.834 24.910 1.00 97.44 572 ILE A C 1
ATOM 4523 O O . ILE A 1 572 ? -27.583 10.669 25.009 1.00 97.44 572 ILE A O 1
ATOM 4527 N N . ASP A 1 573 ? -25.418 10.184 24.709 1.00 94.38 573 ASP A N 1
ATOM 4528 C CA . ASP A 1 573 ? -25.008 11.563 24.434 1.00 94.38 573 ASP A CA 1
ATOM 4529 C C . ASP A 1 573 ? -24.874 11.862 22.926 1.00 94.38 573 ASP A C 1
ATOM 4531 O O . ASP A 1 573 ? -25.091 10.998 22.068 1.00 94.38 573 ASP A O 1
ATOM 4535 N N . LEU A 1 574 ? -24.583 13.124 22.593 1.00 92.62 574 LEU A N 1
ATOM 4536 C CA . LEU A 1 574 ? -24.476 13.586 21.208 1.00 92.62 574 LEU A CA 1
ATOM 4537 C C . LEU A 1 574 ? -23.283 12.963 20.479 1.00 92.62 574 LEU A C 1
ATOM 4539 O O . LEU A 1 574 ? -23.413 12.655 19.295 1.00 92.62 574 LEU A O 1
ATOM 4543 N N . TYR A 1 575 ? -22.166 12.731 21.177 1.00 93.19 575 TYR A N 1
ATOM 4544 C CA . TYR A 1 575 ? -21.012 12.013 20.626 1.00 93.19 575 TYR A CA 1
ATOM 4545 C C . TYR A 1 575 ? -21.432 10.642 20.092 1.00 93.19 575 TYR A C 1
ATOM 4547 O O . TYR A 1 575 ? -21.178 10.316 18.933 1.00 93.19 575 TYR A O 1
ATOM 4555 N N . GLN A 1 576 ? -22.147 9.858 20.898 1.00 94.62 576 GLN A N 1
ATOM 4556 C CA . GLN A 1 576 ? -22.582 8.529 20.479 1.00 94.62 576 GLN A CA 1
ATOM 4557 C C . GLN A 1 576 ? -23.653 8.550 19.399 1.00 94.62 576 GLN A C 1
ATOM 4559 O O . GLN A 1 576 ? -23.664 7.668 18.541 1.00 94.62 576 GLN A O 1
ATOM 4564 N N . LEU A 1 577 ? -24.564 9.529 19.434 1.00 94.38 577 LEU A N 1
ATOM 4565 C CA . LEU A 1 577 ? -25.539 9.693 18.362 1.00 94.38 577 LEU A CA 1
ATOM 4566 C C . LEU A 1 577 ? -24.821 9.971 17.038 1.00 94.38 577 LEU A C 1
ATOM 4568 O O . LEU A 1 577 ? -25.144 9.334 16.037 1.00 94.38 577 LEU A O 1
ATOM 4572 N N . TYR A 1 578 ? -23.864 10.901 17.035 1.00 93.88 578 TYR A N 1
ATOM 4573 C CA . TYR A 1 578 ? -23.080 11.239 15.850 1.00 93.88 578 TYR A CA 1
ATOM 4574 C C . TYR A 1 578 ? -22.294 10.032 15.348 1.00 93.88 578 TYR A C 1
ATOM 4576 O O . TYR A 1 578 ? -22.391 9.687 14.177 1.00 93.88 578 TYR A O 1
ATOM 4584 N N . LEU A 1 579 ? -21.614 9.327 16.249 1.00 94.50 579 LEU A N 1
ATOM 4585 C CA . LEU A 1 579 ? -20.890 8.095 15.954 1.00 94.50 579 LEU A CA 1
ATOM 4586 C C . LEU A 1 579 ? -21.788 7.031 15.301 1.00 94.50 579 LEU A C 1
ATOM 4588 O O . LEU A 1 579 ? -21.440 6.482 14.261 1.00 94.50 579 LEU A O 1
ATOM 4592 N N . LEU A 1 580 ? -22.985 6.788 15.834 1.00 94.81 580 LEU A N 1
ATOM 4593 C CA . LEU A 1 580 ? -23.955 5.873 15.228 1.00 94.81 580 LEU A CA 1
ATOM 4594 C C . LEU A 1 580 ? -24.439 6.337 13.844 1.00 94.81 580 LEU A C 1
ATOM 4596 O O . LEU A 1 580 ? -24.553 5.530 12.922 1.00 94.81 580 LEU A O 1
ATOM 4600 N N . VAL A 1 581 ? -24.739 7.629 13.692 1.00 92.56 581 VAL A N 1
ATOM 4601 C CA . VAL A 1 581 ? -25.206 8.215 12.424 1.00 92.56 581 VAL A CA 1
ATOM 4602 C C . VAL A 1 581 ? -24.127 8.138 11.350 1.00 92.56 581 VAL A C 1
ATOM 4604 O O . VAL A 1 581 ? -24.422 7.745 10.224 1.00 92.56 581 VAL A O 1
ATOM 4607 N N . GLU A 1 582 ? -22.891 8.460 11.706 1.00 92.62 582 GLU A N 1
ATOM 4608 C CA . GLU A 1 582 ? -21.754 8.475 10.795 1.00 92.62 582 GLU A CA 1
ATOM 4609 C C . GLU A 1 582 ? -21.388 7.060 10.338 1.00 92.62 582 GLU A C 1
ATOM 4611 O O . GLU A 1 582 ? -21.168 6.818 9.154 1.00 92.62 582 GLU A O 1
ATOM 4616 N N . LEU A 1 583 ? -21.398 6.081 11.248 1.00 94.25 583 LEU A N 1
ATOM 4617 C CA . LEU A 1 583 ? -21.043 4.698 10.920 1.00 94.25 583 LEU A CA 1
ATOM 4618 C C . LEU A 1 583 ? -22.144 3.938 10.161 1.00 94.25 583 LEU A C 1
ATOM 4620 O O . LEU A 1 583 ? -21.852 2.922 9.525 1.00 94.25 583 LEU A O 1
ATOM 4624 N N . LYS A 1 584 ? -23.390 4.434 10.132 1.00 93.81 584 LYS A N 1
ATOM 4625 C CA . LYS A 1 584 ? -24.469 3.852 9.305 1.00 93.81 584 LYS A CA 1
ATOM 4626 C C . LYS A 1 584 ? -24.144 3.821 7.815 1.00 93.81 584 LYS A C 1
ATOM 4628 O O . LYS A 1 584 ? -24.687 2.968 7.117 1.00 93.81 584 LYS A O 1
ATOM 4633 N N . LYS A 1 585 ? -23.269 4.707 7.324 1.00 92.44 585 LYS A N 1
ATOM 4634 C CA . LYS A 1 585 ? -22.821 4.681 5.921 1.00 92.44 585 LYS A CA 1
ATOM 4635 C C . LYS A 1 585 ? -22.073 3.388 5.565 1.00 92.44 585 LYS A C 1
ATOM 4637 O O . LYS A 1 585 ? -22.073 2.987 4.409 1.00 92.44 585 LYS A O 1
ATOM 4642 N N . HIS A 1 586 ? -21.505 2.720 6.572 1.00 91.75 586 HIS A N 1
ATOM 4643 C CA . HIS A 1 586 ? -20.815 1.433 6.448 1.00 91.75 586 HIS A CA 1
ATOM 4644 C C . HIS A 1 586 ? -21.668 0.261 6.940 1.00 91.75 586 HIS A C 1
ATOM 4646 O O . HIS A 1 586 ? -21.576 -0.839 6.408 1.00 91.75 586 HIS A O 1
ATOM 4652 N N . ALA A 1 587 ? -22.507 0.492 7.954 1.00 91.75 587 ALA A N 1
ATOM 4653 C CA . ALA A 1 587 ? -23.378 -0.516 8.551 1.00 91.75 587 ALA A CA 1
ATOM 4654 C C . ALA A 1 587 ? -24.816 0.023 8.720 1.00 91.75 587 ALA A C 1
ATOM 4656 O O . ALA A 1 587 ? -25.192 0.459 9.813 1.00 91.75 587 ALA A O 1
ATOM 4657 N N . PRO A 1 588 ? -25.663 -0.034 7.670 1.00 93.06 588 PRO A N 1
ATOM 4658 C CA . PRO A 1 588 ? -27.004 0.570 7.680 1.00 93.06 588 PRO A CA 1
ATOM 4659 C C . PRO A 1 588 ? -27.935 0.058 8.792 1.00 93.06 588 PRO A C 1
ATOM 4661 O O . PRO A 1 588 ? -28.873 0.751 9.195 1.00 93.06 588 PRO A O 1
ATOM 4664 N N . GLY A 1 589 ? -27.663 -1.149 9.301 1.00 92.88 589 GLY A N 1
ATOM 4665 C CA . GLY A 1 589 ? -28.403 -1.789 10.388 1.00 92.88 589 GLY A CA 1
ATOM 4666 C C . GLY A 1 589 ? -28.158 -1.206 11.784 1.00 92.88 589 GLY A C 1
ATOM 4667 O O . GLY A 1 589 ? -28.873 -1.584 12.705 1.00 92.88 589 GLY A O 1
ATOM 4668 N N . LEU A 1 590 ? -27.196 -0.295 11.971 1.00 95.25 590 LEU A N 1
ATOM 4669 C CA . LEU A 1 590 ? -26.978 0.356 13.269 1.00 95.25 590 LEU A CA 1
ATOM 4670 C C . LEU A 1 590 ? -28.182 1.235 13.672 1.00 95.25 590 LEU A C 1
ATOM 4672 O O . LEU A 1 590 ? -28.825 1.818 12.792 1.00 95.25 590 LEU A O 1
ATOM 4676 N N . PRO A 1 591 ? -28.488 1.397 14.977 1.00 94.62 591 PRO A N 1
ATOM 4677 C CA . PRO A 1 591 ? -29.418 2.425 15.447 1.00 94.62 591 PRO A CA 1
ATOM 4678 C C . PRO A 1 591 ? -28.837 3.829 15.188 1.00 94.62 591 PRO A C 1
ATOM 4680 O O . PRO A 1 591 ? -27.660 3.946 14.868 1.00 94.62 591 PRO A O 1
ATOM 4683 N N . PRO A 1 592 ? -29.615 4.919 15.290 1.00 93.50 592 PRO A N 1
ATOM 4684 C CA . PRO A 1 592 ? -31.044 4.951 15.588 1.00 93.50 592 PRO A CA 1
ATOM 4685 C C . PRO A 1 592 ? -31.931 4.508 14.413 1.00 93.50 592 PRO A C 1
ATOM 4687 O O . PRO A 1 592 ? -31.620 4.760 13.247 1.00 93.50 592 PRO A O 1
ATOM 4690 N N . HIS A 1 593 ? -33.081 3.914 14.714 1.00 94.12 593 HIS A N 1
ATOM 4691 C CA . HIS A 1 593 ? -34.148 3.608 13.754 1.00 94.12 593 HIS A CA 1
ATOM 4692 C C . HIS A 1 593 ? -35.346 4.551 13.939 1.00 94.12 593 HIS A C 1
ATOM 4694 O O . HIS A 1 593 ? -35.498 5.210 14.970 1.00 94.12 593 HIS A O 1
ATOM 4700 N N . LYS A 1 594 ? -36.209 4.664 12.922 1.00 91.38 594 LYS A N 1
ATOM 4701 C CA . LYS A 1 594 ? -37.401 5.522 12.996 1.00 91.38 594 LYS A CA 1
ATOM 4702 C C . LYS A 1 594 ? -38.339 5.021 14.104 1.00 91.38 594 LYS A C 1
ATOM 4704 O O . LYS A 1 594 ? -38.754 3.871 14.069 1.00 91.38 594 LYS A O 1
ATOM 4709 N N . GLY A 1 595 ? -38.685 5.900 15.049 1.00 89.62 595 GLY A N 1
ATOM 4710 C CA . GLY A 1 595 ? -39.634 5.597 16.129 1.00 89.62 595 GLY A CA 1
ATOM 4711 C C . GLY A 1 595 ? -39.114 4.644 17.210 1.00 89.62 595 GLY A C 1
ATOM 4712 O O . GLY A 1 595 ? -39.919 4.065 17.931 1.00 89.62 595 GLY A O 1
ATOM 4713 N N . ASP A 1 596 ? -37.799 4.456 17.321 1.00 95.88 596 ASP A N 1
ATOM 4714 C CA . ASP A 1 596 ? -37.218 3.558 18.317 1.00 95.88 596 ASP A CA 1
ATOM 4715 C C . ASP A 1 596 ? -37.132 4.150 19.738 1.00 95.88 596 ASP A C 1
ATOM 4717 O O . ASP A 1 596 ? -37.487 5.303 20.005 1.00 95.88 596 ASP A O 1
ATOM 4721 N N . HIS A 1 597 ? -36.660 3.328 20.680 1.00 96.25 597 HIS A N 1
ATOM 4722 C CA . HIS A 1 597 ? -36.557 3.643 22.108 1.00 96.25 597 HIS A CA 1
ATOM 4723 C C . HIS A 1 597 ? -35.295 4.440 22.486 1.00 96.25 597 HIS A C 1
ATOM 4725 O O . HIS A 1 597 ? -35.052 4.662 23.674 1.00 96.25 597 HIS A O 1
ATOM 4731 N N . LEU A 1 598 ? -34.503 4.891 21.504 1.00 97.56 598 LEU A N 1
ATOM 4732 C CA . LEU A 1 598 ? -33.273 5.650 21.730 1.00 97.56 598 LEU A CA 1
ATOM 4733 C C . LEU A 1 598 ? -33.553 7.149 21.867 1.00 97.56 598 LEU A C 1
ATOM 4735 O O . LEU A 1 598 ? -34.174 7.791 21.012 1.00 97.56 598 LEU A O 1
ATOM 4739 N N . LYS A 1 599 ? -33.030 7.719 22.945 1.00 97.25 599 LYS A N 1
ATOM 4740 C CA . LYS A 1 599 ? -33.126 9.124 23.328 1.00 97.25 599 LYS A CA 1
ATOM 4741 C C . LYS A 1 599 ? -31.739 9.690 23.601 1.00 97.25 599 LYS A C 1
ATOM 4743 O O . LYS A 1 599 ? -30.787 8.942 23.811 1.00 97.25 599 LYS A O 1
ATOM 4748 N N . VAL A 1 600 ? -31.622 11.013 23.558 1.00 96.00 600 VAL A N 1
ATOM 4749 C CA . VAL A 1 600 ? -30.315 11.674 23.513 1.00 96.00 600 VAL A CA 1
ATOM 4750 C C . VAL A 1 600 ? -30.281 12.870 24.456 1.00 96.00 600 VAL A C 1
ATOM 4752 O O . VAL A 1 600 ? -31.206 13.680 24.464 1.00 96.00 600 VAL A O 1
ATOM 4755 N N . ILE A 1 601 ? -29.223 12.990 25.253 1.00 95.19 601 ILE A N 1
ATOM 4756 C CA . ILE A 1 601 ? -28.913 14.215 25.998 1.00 95.19 601 ILE A CA 1
ATOM 4757 C C . ILE A 1 601 ? -28.011 15.104 25.150 1.00 95.19 601 ILE A C 1
ATOM 4759 O O . ILE A 1 601 ? -27.217 14.603 24.357 1.00 95.19 601 ILE A O 1
ATOM 4763 N N . PHE A 1 602 ? -28.141 16.421 25.305 1.00 93.25 602 PHE A N 1
ATOM 4764 C CA . PHE A 1 602 ? -27.396 17.405 24.517 1.00 93.25 602 PHE A CA 1
ATOM 4765 C C . PHE A 1 602 ? -26.446 18.193 25.439 1.00 93.25 602 PHE A C 1
ATOM 4767 O O . PHE A 1 602 ? -26.766 19.323 25.822 1.00 93.25 602 PHE A O 1
ATOM 4774 N N . PRO A 1 603 ? -25.307 17.610 25.877 1.00 92.12 603 PRO A N 1
ATOM 4775 C CA . PRO A 1 603 ? -24.323 18.337 26.673 1.00 92.12 603 PRO A CA 1
ATOM 4776 C C . PRO A 1 603 ? -23.847 19.587 25.935 1.00 92.12 603 PRO A C 1
ATOM 4778 O O . PRO A 1 603 ? -23.566 19.525 24.742 1.00 92.12 603 PRO A O 1
ATOM 4781 N N . HIS A 1 604 ? -23.718 20.708 26.647 1.00 90.50 604 HIS A N 1
ATOM 4782 C CA . HIS A 1 604 ? -23.400 22.002 26.038 1.00 90.50 604 HIS A CA 1
ATOM 4783 C C . HIS A 1 604 ? -22.118 21.969 25.191 1.00 90.50 604 HIS A C 1
ATOM 4785 O O . HIS A 1 604 ? -22.137 22.401 24.043 1.00 90.50 604 HIS A O 1
ATOM 4791 N N . SER A 1 605 ? -21.042 21.373 25.715 1.00 90.25 605 SER A N 1
ATOM 4792 C CA . SER A 1 605 ? -19.765 21.243 25.002 1.00 90.25 605 SER A CA 1
ATOM 4793 C C . SER A 1 605 ? -19.872 20.402 23.725 1.00 90.25 605 SER A C 1
ATOM 4795 O O . SER A 1 605 ? -19.283 20.751 22.707 1.00 90.25 605 SER A O 1
ATOM 4797 N N . GLN A 1 606 ? -20.654 19.318 23.748 1.00 92.19 606 GLN A N 1
ATOM 4798 C CA . GLN A 1 606 ? -20.866 18.470 22.571 1.00 92.19 606 GLN A CA 1
ATOM 4799 C C . GLN A 1 606 ? -21.743 19.173 21.525 1.00 92.19 606 GLN A C 1
ATOM 4801 O O . GLN A 1 606 ? -21.468 19.067 20.333 1.00 92.19 606 GLN A O 1
ATOM 4806 N N . SER A 1 607 ? -22.764 19.921 21.956 1.00 90.94 607 SER A N 1
ATOM 4807 C CA . SER A 1 607 ? -23.599 20.733 21.062 1.00 90.94 607 SER A CA 1
ATOM 4808 C C . SER A 1 607 ? -22.777 21.809 20.350 1.00 90.94 607 SER A C 1
ATOM 4810 O O . SER A 1 607 ? -22.897 21.945 19.137 1.00 90.94 607 SER A O 1
ATOM 4812 N N . GLN A 1 608 ? -21.900 22.515 21.075 1.00 90.62 608 GLN A N 1
ATOM 4813 C CA . GLN A 1 608 ? -20.997 23.511 20.488 1.00 90.62 608 GLN A CA 1
ATOM 4814 C C . GLN A 1 608 ? -20.041 22.891 19.464 1.00 90.62 608 GLN A C 1
ATOM 4816 O O . GLN A 1 608 ? -19.884 23.441 18.379 1.00 90.62 608 GLN A O 1
ATOM 4821 N N . ALA A 1 609 ? -19.438 21.737 19.772 1.00 90.44 609 ALA A N 1
ATOM 4822 C CA . ALA A 1 609 ? -18.533 21.052 18.845 1.00 90.44 609 ALA A CA 1
ATOM 4823 C C . ALA A 1 609 ? -19.235 20.657 17.531 1.00 90.44 609 ALA A C 1
ATOM 4825 O O . ALA A 1 609 ? -18.689 20.843 16.443 1.00 90.44 609 ALA A O 1
ATOM 4826 N N . ILE A 1 610 ? -20.469 20.152 17.626 1.00 88.94 610 ILE A N 1
ATOM 4827 C CA . ILE A 1 610 ? -21.285 19.805 16.457 1.00 88.94 610 ILE A CA 1
ATOM 4828 C C . ILE A 1 610 ? -21.669 21.050 15.656 1.00 88.94 610 ILE A C 1
ATOM 4830 O O . ILE A 1 610 ? -21.534 21.040 14.436 1.00 88.94 610 ILE A O 1
ATOM 4834 N N . GLU A 1 611 ? -22.130 22.112 16.318 1.00 89.56 611 GLU A N 1
ATOM 4835 C CA . GLU A 1 611 ? -22.544 23.352 15.654 1.00 89.56 611 GLU A CA 1
ATOM 4836 C C . GLU A 1 611 ? -21.372 24.026 14.930 1.00 89.56 611 GLU A C 1
ATOM 4838 O O . GLU A 1 611 ? -21.507 24.436 13.780 1.00 89.56 611 GLU A O 1
ATOM 4843 N N . GLN A 1 612 ? -20.191 24.057 15.552 1.00 88.44 612 GLN A N 1
ATOM 4844 C CA . GLN A 1 612 ? -18.972 24.581 14.931 1.00 88.44 612 GLN A CA 1
ATOM 4845 C C . GLN A 1 612 ? -18.572 23.807 13.672 1.00 88.44 612 GLN A C 1
ATOM 4847 O O . GLN A 1 612 ? -18.065 24.402 12.722 1.00 88.44 612 GLN A O 1
ATOM 4852 N N . ARG A 1 613 ? -18.772 22.483 13.656 1.00 85.62 613 ARG A N 1
ATOM 4853 C CA . ARG A 1 613 ? -18.342 21.632 12.539 1.00 85.62 613 ARG A CA 1
ATOM 4854 C C . ARG A 1 613 ? -19.381 21.514 11.424 1.00 85.62 613 ARG A C 1
ATOM 4856 O O . ARG A 1 613 ? -18.998 21.460 10.260 1.00 85.62 613 ARG A O 1
ATOM 4863 N N . PHE A 1 614 ? -20.664 21.440 11.772 1.00 84.50 614 PHE A N 1
ATOM 4864 C CA . PHE A 1 614 ? -21.752 21.078 10.854 1.00 84.50 614 PHE A CA 1
ATOM 4865 C C . PHE A 1 614 ? -22.883 22.115 10.793 1.00 84.50 614 PHE A C 1
ATOM 4867 O O . PHE A 1 614 ? -23.895 21.880 10.133 1.00 84.50 614 PHE A O 1
ATOM 4874 N N . GLY A 1 615 ? -22.768 23.243 11.498 1.00 85.25 615 GLY A N 1
ATOM 4875 C CA . GLY A 1 615 ? -23.846 24.222 11.602 1.00 85.25 615 GLY A CA 1
ATOM 4876 C C . GLY A 1 615 ? -25.102 23.622 12.240 1.00 85.25 615 GLY A C 1
ATOM 4877 O O . GLY A 1 615 ? -25.039 22.917 13.247 1.00 85.25 615 GLY A O 1
ATOM 4878 N N . THR A 1 616 ? -26.270 23.888 11.650 1.00 79.94 616 THR A N 1
ATOM 4879 C CA . THR A 1 616 ? -27.562 23.480 12.232 1.00 79.94 616 THR A CA 1
ATOM 4880 C C . THR A 1 616 ? -28.075 22.113 11.763 1.00 79.94 616 THR A C 1
ATOM 4882 O O . THR A 1 616 ? -29.064 21.610 12.304 1.00 79.94 616 THR A O 1
ATOM 4885 N N . ASP A 1 617 ? -27.389 21.457 10.823 1.00 79.50 617 ASP A N 1
ATOM 4886 C CA . ASP A 1 617 ? -27.857 20.227 10.163 1.00 79.50 617 ASP A CA 1
ATOM 4887 C C . ASP A 1 617 ? -28.100 19.065 11.131 1.00 79.50 617 ASP A C 1
ATOM 4889 O O . ASP A 1 617 ? -28.983 18.221 10.928 1.00 79.50 617 ASP A O 1
ATOM 4893 N N . PHE A 1 618 ? -27.332 19.012 12.218 1.00 79.31 618 PHE A N 1
ATOM 4894 C CA . PHE A 1 618 ? -27.452 17.944 13.201 1.00 79.31 618 PHE A CA 1
ATOM 4895 C C . PHE A 1 618 ? -28.655 18.125 14.148 1.00 79.31 618 PHE A C 1
ATOM 4897 O O . PHE A 1 618 ? -29.117 17.154 14.758 1.00 79.31 618 PHE A O 1
ATOM 4904 N N . PHE A 1 619 ? -29.267 19.318 14.205 1.00 76.06 619 PHE A N 1
ATOM 4905 C CA . PHE A 1 619 ? -30.473 19.568 15.011 1.00 76.06 619 PHE A CA 1
ATOM 4906 C C . PHE A 1 619 ? -31.733 18.882 14.469 1.00 76.06 619 PHE A C 1
ATOM 4908 O O . PHE A 1 619 ? -32.743 18.824 15.176 1.00 76.06 619 PHE A O 1
ATOM 4915 N N . LYS A 1 620 ? -31.687 18.244 13.291 1.00 86.38 620 LYS A N 1
ATOM 4916 C CA . LYS A 1 620 ? -32.757 17.335 12.827 1.00 86.38 620 LYS A CA 1
ATOM 4917 C C . LYS A 1 620 ? -33.051 16.195 13.816 1.00 86.38 620 LYS A C 1
ATOM 4919 O O . LYS A 1 620 ? -34.159 15.654 13.845 1.00 86.38 620 LYS A O 1
ATOM 4924 N N . TYR A 1 621 ? -32.089 15.853 14.678 1.00 89.00 621 TYR A N 1
ATOM 4925 C CA . TYR A 1 621 ? -32.253 14.867 15.750 1.00 89.00 621 TYR A CA 1
ATOM 4926 C C . TYR A 1 621 ? -32.792 15.445 17.070 1.00 89.00 621 TYR A C 1
ATOM 4928 O O . TYR A 1 621 ? -32.943 14.700 18.037 1.00 89.00 621 TYR A O 1
ATOM 4936 N N . SER A 1 622 ? -33.148 16.733 17.125 1.00 89.50 622 SER A N 1
ATOM 4937 C CA . SER A 1 622 ? -33.700 17.403 18.319 1.00 89.50 622 SER A CA 1
ATOM 4938 C C . SER A 1 622 ? -34.960 16.733 18.876 1.00 89.50 622 SER A C 1
ATOM 4940 O O . SER A 1 622 ? -35.152 16.700 20.087 1.00 89.50 622 SER A O 1
ATOM 4942 N N . HIS A 1 623 ? -35.773 16.090 18.032 1.00 92.50 623 HIS A N 1
ATOM 4943 C CA . HIS A 1 623 ? -36.937 15.301 18.460 1.00 92.50 623 HIS A CA 1
ATOM 4944 C C . HIS A 1 623 ? -36.585 14.105 19.376 1.00 92.50 623 HIS A C 1
ATOM 4946 O O . HIS A 1 623 ? -37.469 13.521 20.009 1.00 92.50 623 HIS A O 1
ATOM 4952 N N . ARG A 1 624 ? -35.306 13.708 19.447 1.00 94.88 624 ARG A N 1
ATOM 4953 C CA . ARG A 1 624 ? -34.793 12.660 20.350 1.00 94.88 624 ARG A CA 1
ATOM 4954 C C . ARG A 1 624 ? -34.328 13.202 21.697 1.00 94.88 624 ARG A C 1
ATOM 4956 O O . ARG A 1 624 ? -34.057 12.397 22.590 1.00 94.88 624 ARG A O 1
ATOM 4963 N N . HIS A 1 625 ? -34.222 14.523 21.829 1.00 94.81 625 HIS A N 1
ATOM 4964 C CA . HIS A 1 625 ? -33.710 15.173 23.022 1.00 94.81 625 HIS A CA 1
ATOM 4965 C C . HIS A 1 625 ? -34.575 14.853 24.246 1.00 94.81 625 HIS A C 1
ATOM 4967 O O . HIS A 1 625 ? -35.807 14.888 24.182 1.00 94.81 625 HIS A O 1
ATOM 4973 N N . VAL A 1 626 ? -33.924 14.558 25.370 1.00 93.94 626 VAL A N 1
ATOM 4974 C CA . VAL A 1 626 ? -34.583 14.430 26.673 1.00 93.94 626 VAL A CA 1
ATOM 4975 C C . VAL A 1 626 ? -34.213 15.590 27.582 1.00 93.94 626 VAL A C 1
ATOM 4977 O O . VAL A 1 626 ? -33.041 15.866 27.817 1.00 93.94 626 VAL A O 1
ATOM 4980 N N . ASN A 1 627 ? -35.235 16.243 28.133 1.00 91.81 627 ASN A N 1
ATOM 4981 C CA . ASN A 1 627 ? -35.054 17.199 29.216 1.00 91.81 627 ASN A CA 1
ATOM 4982 C C . ASN A 1 627 ? -34.975 16.429 30.544 1.00 91.81 627 ASN A C 1
ATOM 4984 O O . ASN A 1 627 ? -35.888 15.658 30.849 1.00 91.81 627 ASN A O 1
ATOM 4988 N N . ILE A 1 628 ? -33.903 16.658 31.312 1.00 93.94 628 ILE A N 1
ATOM 4989 C CA . ILE A 1 628 ? -33.663 16.032 32.617 1.00 93.94 628 ILE A CA 1
ATOM 4990 C C . ILE A 1 628 ? -34.841 16.219 33.580 1.00 93.94 628 ILE A C 1
ATOM 4992 O O . ILE A 1 628 ? -35.253 15.250 34.208 1.00 93.94 628 ILE A O 1
ATOM 4996 N N . ASP A 1 629 ? -35.478 17.391 33.590 1.00 92.81 629 ASP A N 1
ATOM 4997 C CA . ASP A 1 629 ? -36.591 17.708 34.498 1.00 92.81 629 ASP A CA 1
ATOM 4998 C C . ASP A 1 629 ? -37.841 16.856 34.226 1.00 92.81 629 ASP A C 1
ATOM 5000 O O . ASP A 1 629 ? -38.720 16.731 35.073 1.00 92.81 629 ASP A O 1
ATOM 5004 N N . LYS A 1 630 ? -37.930 16.245 33.036 1.00 91.94 630 LYS A N 1
ATOM 5005 C CA . LYS A 1 630 ? -39.035 15.356 32.642 1.00 91.94 630 LYS A CA 1
ATOM 5006 C C . LYS A 1 630 ? -38.750 13.881 32.931 1.00 91.94 630 LYS A C 1
ATOM 5008 O O . LYS A 1 630 ? -39.604 13.038 32.658 1.00 91.94 630 LYS A O 1
ATOM 5013 N N . LEU A 1 631 ? -37.559 13.546 33.426 1.00 93.56 631 LEU A N 1
ATOM 5014 C CA . LEU A 1 631 ? -37.168 12.170 33.719 1.00 93.56 631 LEU A CA 1
ATOM 5015 C C . LEU A 1 631 ? -37.685 11.769 35.104 1.00 93.56 631 LEU A C 1
ATOM 5017 O O . LEU A 1 631 ? -37.145 12.195 36.124 1.00 93.56 631 LEU A O 1
ATOM 5021 N N . THR A 1 632 ? -38.725 10.937 35.108 1.00 88.19 632 THR A N 1
ATOM 5022 C CA . THR A 1 632 ? -39.376 10.371 36.299 1.00 88.19 632 THR A CA 1
ATOM 5023 C C . THR A 1 632 ? -39.570 8.860 36.128 1.00 88.19 632 THR A C 1
ATOM 5025 O O . THR A 1 632 ? -39.786 8.383 35.010 1.00 88.19 632 THR A O 1
ATOM 5028 N N . GLY A 1 633 ? -39.480 8.092 37.217 1.00 87.94 633 GLY A N 1
ATOM 5029 C CA . GLY A 1 633 ? -39.623 6.629 37.195 1.00 87.94 633 GLY A CA 1
ATOM 5030 C C . GLY A 1 633 ? -38.327 5.868 36.878 1.00 87.94 633 GLY A C 1
ATOM 5031 O O . GLY A 1 633 ? -37.226 6.373 37.086 1.00 87.94 633 GLY A O 1
ATOM 5032 N N . CYS A 1 634 ? -38.454 4.625 36.398 1.00 87.56 634 CYS A N 1
ATOM 5033 C CA . CYS A 1 634 ? -37.347 3.657 36.330 1.00 87.56 634 CYS A CA 1
ATOM 5034 C C . CYS A 1 634 ? -37.045 3.087 34.930 1.00 87.56 634 CYS A C 1
ATOM 5036 O O . CYS A 1 634 ? -36.248 2.154 34.783 1.00 87.56 634 CYS A O 1
ATOM 5038 N N . ASP A 1 635 ? -37.650 3.657 33.889 1.00 92.69 635 ASP A N 1
ATOM 5039 C CA . ASP A 1 635 ? -37.624 3.112 32.525 1.00 92.69 635 ASP A CA 1
ATOM 5040 C C . ASP A 1 635 ? -36.422 3.586 31.696 1.00 92.69 635 ASP A C 1
ATOM 5042 O O . ASP A 1 635 ? -36.483 3.591 30.467 1.00 92.69 635 ASP A O 1
ATOM 5046 N N . TYR A 1 636 ? -35.333 4.022 32.334 1.00 96.81 636 TYR A N 1
ATOM 5047 C CA . TYR A 1 636 ? -34.202 4.655 31.652 1.00 96.81 636 TYR A CA 1
ATOM 5048 C C . TYR A 1 636 ? -32.900 3.908 31.884 1.00 96.81 636 TYR A C 1
ATOM 5050 O O . TYR A 1 636 ? -32.577 3.511 33.002 1.00 96.81 636 TYR A O 1
ATOM 5058 N N . VAL A 1 637 ? -32.118 3.778 30.821 1.00 97.88 637 VAL A N 1
ATOM 5059 C CA . VAL A 1 637 ? -30.752 3.268 30.880 1.00 97.88 637 VAL A CA 1
ATOM 5060 C C . VAL A 1 637 ? -29.846 4.285 30.222 1.00 97.88 637 VAL A C 1
ATOM 5062 O O . VAL A 1 637 ? -30.040 4.619 29.059 1.00 97.88 637 VAL A O 1
ATOM 5065 N N . PHE A 1 638 ? -28.874 4.794 30.961 1.00 97.81 638 PHE A N 1
ATOM 5066 C CA . PHE A 1 638 ? -27.948 5.820 30.520 1.00 97.81 638 PHE A CA 1
ATOM 5067 C C . PHE A 1 638 ? -26.624 5.176 30.158 1.00 97.81 638 PHE A C 1
ATOM 5069 O O . PHE A 1 638 ? -25.972 4.576 31.009 1.00 97.81 638 PHE A O 1
ATOM 5076 N N . ARG A 1 639 ? -26.185 5.360 28.917 1.00 96.88 639 ARG A N 1
ATOM 5077 C CA . ARG A 1 639 ? -24.777 5.203 28.563 1.00 96.88 639 ARG A CA 1
ATOM 5078 C C . ARG A 1 639 ? -24.310 6.563 28.098 1.00 96.88 639 ARG A C 1
ATOM 5080 O O . ARG A 1 639 ? -24.580 6.953 26.980 1.00 96.88 639 ARG A O 1
ATOM 5087 N N . ILE A 1 640 ? -23.692 7.304 29.001 1.00 94.25 640 ILE A N 1
ATOM 5088 C CA . ILE A 1 640 ? -23.199 8.671 28.804 1.00 94.25 640 ILE A CA 1
ATOM 5089 C C . ILE A 1 640 ? -21.804 8.751 29.425 1.00 94.25 640 ILE A C 1
ATOM 5091 O O . ILE A 1 640 ? -21.421 7.847 30.170 1.00 94.25 640 ILE A O 1
ATOM 5095 N N . SER A 1 641 ? -21.038 9.806 29.139 1.00 89.12 641 SER A N 1
ATOM 5096 C CA . SER A 1 641 ? -19.744 10.015 29.806 1.00 89.12 641 SER A CA 1
ATOM 5097 C C . SER A 1 641 ? -19.865 9.881 31.331 1.00 89.12 641 SER A C 1
ATOM 5099 O O . SER A 1 641 ? -20.783 10.451 31.930 1.00 89.12 641 SER A O 1
ATOM 5101 N N . THR A 1 642 ? -18.908 9.199 31.970 1.00 88.19 642 THR A N 1
ATOM 5102 C CA . THR A 1 642 ? -18.840 9.055 33.436 1.00 88.19 642 THR A CA 1
ATOM 5103 C C . THR A 1 642 ? -18.868 10.417 34.139 1.00 88.19 642 THR A C 1
ATOM 5105 O O . THR A 1 642 ? -19.456 10.541 35.208 1.00 88.19 642 THR A O 1
ATOM 5108 N N . SER A 1 643 ? -18.340 11.475 33.507 1.00 88.25 643 SER A N 1
ATOM 5109 C CA . SER A 1 643 ? -18.398 12.847 34.035 1.00 88.25 643 SER A CA 1
ATOM 5110 C C . SER A 1 643 ? -19.806 13.456 34.063 1.00 88.25 643 SER A C 1
ATOM 5112 O O . SER A 1 643 ? -20.072 14.348 34.862 1.00 88.25 643 SER A O 1
ATOM 5114 N N . GLN A 1 644 ? -20.724 12.986 33.213 1.00 91.88 644 GLN A N 1
ATOM 5115 C CA . GLN A 1 644 ? -22.116 13.444 33.185 1.00 91.88 644 GLN A CA 1
ATOM 5116 C C . GLN A 1 644 ? -23.009 12.652 34.146 1.00 91.88 644 GLN A C 1
ATOM 5118 O O . GLN A 1 644 ? -24.031 13.178 34.582 1.00 91.88 644 GLN A O 1
ATOM 5123 N N . MET A 1 645 ? -22.637 11.414 34.496 1.00 95.00 645 MET A N 1
ATOM 5124 C CA . MET A 1 645 ? -23.454 10.531 35.337 1.00 95.00 645 MET A CA 1
ATOM 5125 C C . MET A 1 645 ? -23.892 11.170 36.668 1.00 95.00 645 MET A C 1
ATOM 5127 O O . MET A 1 645 ? -25.092 11.111 36.941 1.00 95.00 645 MET A O 1
ATOM 5131 N N . PRO A 1 646 ? -23.021 11.849 37.453 1.00 95.62 646 PRO A N 1
ATOM 5132 C CA . PRO A 1 646 ? -23.411 12.433 38.739 1.00 95.62 646 PRO A CA 1
ATOM 5133 C C . PRO A 1 646 ? -24.636 13.346 38.662 1.00 95.62 646 PRO A C 1
ATOM 5135 O O . PRO A 1 646 ? -25.534 13.238 39.488 1.00 95.62 646 PRO A O 1
ATOM 5138 N N . LYS A 1 647 ? -24.733 14.182 37.618 1.00 95.12 647 LYS A N 1
ATOM 5139 C CA . LYS A 1 647 ? -25.865 15.100 37.419 1.00 95.12 647 LYS A CA 1
ATOM 5140 C C . LYS A 1 647 ? -27.205 14.361 37.335 1.00 95.12 647 LYS A C 1
ATOM 5142 O O . LYS A 1 647 ? -28.199 14.818 37.890 1.00 95.12 647 LYS A O 1
ATOM 5147 N N . PHE A 1 648 ? -27.239 13.243 36.614 1.00 95.88 648 PHE A N 1
ATOM 5148 C CA . PHE A 1 648 ? -28.456 12.452 36.423 1.00 95.88 648 PHE A CA 1
ATOM 5149 C C . PHE A 1 648 ? -28.721 11.524 37.612 1.00 95.88 648 PHE A C 1
ATOM 5151 O O . PHE A 1 648 ? -29.876 11.342 37.981 1.00 95.88 648 PHE A O 1
ATOM 5158 N N . ILE A 1 649 ? -27.676 10.982 38.241 1.00 96.31 649 ILE A N 1
ATOM 5159 C CA . ILE A 1 649 ? -27.800 10.199 39.477 1.00 96.31 649 ILE A CA 1
ATOM 5160 C C . ILE A 1 649 ? -28.406 11.069 40.587 1.00 96.31 649 ILE A C 1
ATOM 5162 O O . ILE A 1 649 ? -29.418 10.686 41.170 1.00 96.31 649 ILE A O 1
ATOM 5166 N N . ASP A 1 650 ? -27.866 12.273 40.810 1.00 96.62 650 ASP A N 1
ATOM 5167 C CA . ASP A 1 650 ? -28.375 13.232 41.801 1.00 96.62 650 ASP A CA 1
ATOM 5168 C C . ASP A 1 650 ? -29.858 13.570 41.550 1.00 96.62 650 ASP A C 1
ATOM 5170 O O . ASP A 1 650 ? -30.633 13.731 42.492 1.00 96.62 650 ASP A O 1
ATOM 5174 N N . HIS A 1 651 ? -30.275 13.658 40.281 1.00 96.12 651 HIS A N 1
ATOM 5175 C CA . HIS A 1 651 ? -31.668 13.916 39.892 1.00 96.12 651 HIS A CA 1
ATOM 5176 C C . HIS A 1 651 ? -32.629 12.786 40.283 1.00 96.12 651 HIS A C 1
ATOM 5178 O O . HIS A 1 651 ? -33.734 13.066 40.744 1.00 96.12 651 HIS A O 1
ATOM 5184 N N . PHE A 1 652 ? -32.229 11.520 40.126 1.00 95.81 652 PHE A N 1
ATOM 5185 C CA . PHE A 1 652 ? -33.051 10.383 40.558 1.00 95.81 652 PHE A CA 1
ATOM 5186 C C . PHE A 1 652 ? -33.053 10.219 42.079 1.00 95.81 652 PHE A C 1
ATOM 5188 O O . PHE A 1 652 ? -34.111 9.987 42.658 1.00 95.81 652 PHE A O 1
ATOM 5195 N N . ILE A 1 653 ? -31.914 10.436 42.744 1.00 94.94 653 ILE A N 1
ATOM 5196 C CA . ILE A 1 653 ? -31.826 10.368 44.211 1.00 94.94 653 ILE A CA 1
ATOM 5197 C C . ILE A 1 653 ? -32.715 11.430 44.870 1.00 94.94 653 ILE A C 1
ATOM 5199 O O . ILE A 1 653 ? -33.402 11.130 45.841 1.00 94.94 653 ILE A O 1
ATOM 5203 N N . LYS A 1 654 ? -32.791 12.650 44.316 1.00 95.19 654 LYS A N 1
ATOM 5204 C CA . LYS A 1 654 ? -33.725 13.697 44.787 1.00 95.19 654 LYS A CA 1
ATOM 5205 C C . LYS A 1 654 ? -35.203 13.306 44.678 1.00 95.19 654 LYS A C 1
ATOM 5207 O O . LYS A 1 654 ? -36.033 13.917 45.341 1.00 95.19 654 LYS A O 1
ATOM 5212 N N . GLN A 1 655 ? -35.524 12.326 43.839 1.00 93.56 655 GLN A N 1
ATOM 5213 C CA . GLN A 1 655 ? -36.866 11.763 43.681 1.00 93.56 655 GLN A CA 1
ATOM 5214 C C . GLN A 1 655 ? -37.060 10.467 44.482 1.00 93.56 655 GLN A C 1
ATOM 5216 O O . GLN A 1 655 ? -38.049 9.775 44.261 1.00 93.56 655 GLN A O 1
ATOM 5221 N N . ASP A 1 656 ? -36.124 10.125 45.372 1.00 93.06 656 ASP A N 1
ATOM 5222 C CA . ASP A 1 656 ? -36.115 8.876 46.143 1.00 93.06 656 ASP A CA 1
ATOM 5223 C C . ASP A 1 656 ? -36.043 7.608 45.262 1.00 93.06 656 ASP A C 1
ATOM 5225 O O . ASP A 1 656 ? -36.564 6.542 45.585 1.00 93.06 656 ASP A O 1
ATOM 5229 N N . ILE A 1 657 ? -35.384 7.717 44.101 1.00 93.12 657 ILE A N 1
ATOM 5230 C CA . ILE A 1 657 ? -35.167 6.607 43.166 1.00 93.12 657 ILE A CA 1
ATOM 5231 C C . ILE A 1 657 ? -33.682 6.252 43.160 1.00 93.12 657 ILE A C 1
ATOM 5233 O O . ILE A 1 657 ? -32.848 6.995 42.644 1.00 93.12 657 ILE A O 1
ATOM 5237 N N . GLN A 1 658 ? -33.352 5.074 43.687 1.00 92.62 658 GLN A N 1
ATOM 5238 C CA . GLN A 1 658 ? -31.985 4.555 43.672 1.00 92.62 658 GLN A CA 1
ATOM 5239 C C . GLN A 1 658 ? -31.633 3.978 42.292 1.00 92.62 658 GLN A C 1
ATOM 5241 O O . GLN A 1 658 ? -32.326 3.065 41.832 1.00 92.62 658 GLN A O 1
ATOM 5246 N N . PRO A 1 659 ? -30.578 4.462 41.615 1.00 95.06 659 PRO A N 1
ATOM 5247 C CA . PRO A 1 659 ? -30.129 3.875 40.363 1.00 95.06 659 PRO A CA 1
ATOM 5248 C C . PRO A 1 659 ? -29.274 2.621 40.584 1.00 95.06 659 PRO A C 1
ATOM 5250 O O . PRO A 1 659 ? -28.828 2.328 41.691 1.00 95.06 659 PRO A O 1
ATOM 5253 N N . GLN A 1 660 ? -29.013 1.891 39.503 1.00 95.38 660 GLN A N 1
ATOM 5254 C CA . GLN A 1 660 ? -28.009 0.825 39.463 1.00 95.38 660 GLN A CA 1
ATOM 5255 C C . GLN A 1 660 ? -26.834 1.204 38.557 1.00 95.38 660 GLN A C 1
ATOM 5257 O O . GLN A 1 660 ? -27.015 1.908 37.560 1.00 95.38 660 GLN A O 1
ATOM 5262 N N . LEU A 1 661 ? -25.637 0.724 38.895 1.00 96.31 661 LEU A N 1
ATOM 5263 C CA . LEU A 1 661 ? -24.400 0.993 38.165 1.00 96.31 661 LEU A CA 1
ATOM 5264 C C . LEU A 1 661 ? -23.907 -0.294 37.493 1.00 96.31 661 LEU A C 1
ATOM 5266 O O . LEU A 1 661 ? -23.777 -1.325 38.150 1.00 96.31 661 LEU A O 1
ATOM 5270 N N . ILE A 1 662 ? -23.618 -0.242 36.192 1.00 96.56 662 ILE A N 1
ATOM 5271 C CA . ILE A 1 662 ? -23.142 -1.391 35.408 1.00 96.56 662 ILE A CA 1
ATOM 5272 C C . ILE A 1 662 ? -21.810 -1.038 34.743 1.00 96.56 662 ILE A C 1
ATOM 5274 O O . ILE A 1 662 ? -21.720 -0.090 33.963 1.00 96.56 662 ILE A O 1
ATOM 5278 N N . TYR A 1 663 ? -20.766 -1.800 35.048 1.00 95.75 663 TYR A N 1
ATOM 5279 C CA . TYR A 1 663 ? -19.419 -1.622 34.523 1.00 95.75 663 TYR A CA 1
ATOM 5280 C C . TYR A 1 663 ? -19.150 -2.640 33.420 1.00 95.75 663 TYR A C 1
ATOM 5282 O O . TYR A 1 663 ? -19.255 -3.850 33.616 1.00 95.75 663 TYR A O 1
ATOM 5290 N N . SER A 1 664 ? -18.804 -2.139 32.241 1.00 95.19 664 SER A N 1
ATOM 5291 C CA . SER A 1 664 ? -18.748 -2.912 31.006 1.00 95.19 664 SER A CA 1
ATOM 5292 C C . SER A 1 664 ? -17.441 -2.682 30.237 1.00 95.19 664 SER A C 1
ATOM 5294 O O . SER A 1 664 ? -17.397 -2.631 29.006 1.00 95.19 664 SER A O 1
ATOM 5296 N N . MET A 1 665 ? -16.342 -2.543 30.971 1.00 91.56 665 MET A N 1
ATOM 5297 C CA . MET A 1 665 ? -14.972 -2.417 30.459 1.00 91.56 665 MET A CA 1
ATOM 5298 C C . MET A 1 665 ? -14.070 -3.434 31.166 1.00 91.56 665 MET A C 1
ATOM 5300 O O . MET A 1 665 ? -14.536 -4.118 32.071 1.00 91.56 665 MET A O 1
ATOM 5304 N N . TRP A 1 666 ? -12.809 -3.559 30.758 1.00 87.69 666 TRP A N 1
ATOM 5305 C CA . TRP A 1 666 ? -11.861 -4.440 31.441 1.00 87.69 666 TRP A CA 1
ATOM 5306 C C . TRP A 1 666 ? -11.607 -3.960 32.879 1.00 87.69 666 TRP A C 1
ATOM 5308 O O . TRP A 1 666 ? -11.460 -2.759 33.110 1.00 87.69 666 TRP A O 1
ATOM 5318 N N . LEU A 1 667 ? -11.573 -4.882 33.850 1.00 86.56 667 LEU A N 1
ATOM 5319 C CA . LEU A 1 667 ? -11.484 -4.545 35.281 1.00 86.56 667 LEU A CA 1
ATOM 5320 C C . LEU A 1 667 ? -10.217 -3.763 35.645 1.00 86.56 667 LEU A C 1
ATOM 5322 O O . LEU A 1 667 ? -10.307 -2.855 36.470 1.00 86.56 667 LEU A O 1
ATOM 5326 N N . GLY A 1 668 ? -9.090 -4.019 34.974 1.00 80.94 668 GLY A N 1
ATOM 5327 C CA . GLY A 1 668 ? -7.847 -3.278 35.218 1.00 80.94 668 GLY A CA 1
ATOM 5328 C C . GLY A 1 668 ? -7.979 -1.769 34.970 1.00 80.94 668 GLY A C 1
ATOM 5329 O O . GLY A 1 668 ? -7.329 -0.963 35.632 1.00 80.94 668 GLY A O 1
ATOM 5330 N N . TYR A 1 669 ? -8.897 -1.331 34.096 1.00 81.25 669 TYR A N 1
ATOM 5331 C CA . TYR A 1 669 ? -9.168 0.102 33.928 1.00 81.25 669 TYR A CA 1
ATOM 5332 C C . TYR A 1 669 ? -9.910 0.719 35.119 1.00 81.25 669 TYR A C 1
ATOM 5334 O O . TYR A 1 669 ? -9.761 1.917 35.355 1.00 81.25 669 TYR A O 1
ATOM 5342 N N . LYS A 1 670 ? -10.719 -0.056 35.858 1.00 83.81 670 LYS A N 1
ATOM 5343 C CA . LYS A 1 670 ? -11.399 0.421 37.076 1.00 83.81 670 LYS A CA 1
ATOM 5344 C C . LYS A 1 670 ? -10.378 0.678 38.179 1.00 83.81 670 LYS A C 1
ATOM 5346 O O . LYS A 1 670 ? -10.480 1.689 38.864 1.00 83.81 670 LYS A O 1
ATOM 5351 N N . GLU A 1 671 ? -9.404 -0.217 38.321 1.00 80.44 671 GLU A N 1
ATOM 5352 C CA . GLU A 1 671 ? -8.351 -0.140 39.342 1.00 80.44 671 GLU A CA 1
ATOM 5353 C C . GLU A 1 671 ? -7.509 1.136 39.196 1.00 80.44 671 GLU A C 1
ATOM 5355 O O . GLU A 1 671 ? -7.206 1.793 40.188 1.00 80.44 671 GLU A O 1
ATOM 5360 N N . ASN A 1 672 ? -7.253 1.560 37.955 1.00 75.94 672 ASN A N 1
ATOM 5361 C CA . ASN A 1 672 ? -6.479 2.764 37.638 1.00 75.94 672 ASN A CA 1
ATOM 5362 C C . ASN A 1 672 ? -7.307 4.063 37.581 1.00 75.94 672 ASN A C 1
ATOM 5364 O O . ASN A 1 672 ? -6.768 5.126 37.274 1.00 75.94 672 ASN A O 1
ATOM 5368 N N . GLN A 1 673 ? -8.618 4.015 37.845 1.00 83.00 673 GLN A N 1
ATOM 5369 C CA . GLN A 1 673 ? -9.508 5.179 37.754 1.00 83.00 673 GLN A CA 1
ATOM 5370 C C . GLN A 1 673 ? -10.291 5.392 39.061 1.00 83.00 673 GLN A C 1
ATOM 5372 O O . GLN A 1 673 ? -11.403 4.875 39.215 1.00 83.00 673 GLN A O 1
ATOM 5377 N N . PRO A 1 674 ? -9.780 6.239 39.982 1.00 85.38 674 PRO A N 1
ATOM 5378 C CA . PRO A 1 674 ? -10.404 6.491 41.286 1.00 85.38 674 PRO A CA 1
ATOM 5379 C C . PRO A 1 674 ? -11.853 6.991 41.210 1.00 85.38 674 PRO A C 1
ATOM 5381 O O . PRO A 1 674 ? -12.633 6.793 42.140 1.00 85.38 674 PRO A O 1
ATOM 5384 N N . SER A 1 675 ? -12.239 7.614 40.092 1.00 88.06 675 SER A N 1
ATOM 5385 C CA . SER A 1 675 ? -13.584 8.152 39.861 1.00 88.06 675 SER A CA 1
ATOM 5386 C C . SER A 1 675 ? -14.695 7.106 40.002 1.00 88.06 675 SER A C 1
ATOM 5388 O O . SER A 1 675 ? -15.791 7.452 40.446 1.00 88.06 675 SER A O 1
ATOM 5390 N N . PHE A 1 676 ? -14.430 5.835 39.680 1.00 91.00 676 PHE A N 1
ATOM 5391 C CA . PHE A 1 676 ? -15.410 4.761 39.849 1.00 91.00 676 PHE A CA 1
ATOM 5392 C C . PHE A 1 676 ? -15.659 4.432 41.321 1.00 91.00 676 PHE A C 1
ATOM 5394 O O . PHE A 1 676 ? -16.819 4.276 41.700 1.00 91.00 676 PHE A O 1
ATOM 5401 N N . ASN A 1 677 ? -14.601 4.377 42.138 1.00 90.12 677 ASN A N 1
ATOM 5402 C CA . ASN A 1 677 ? -14.701 4.108 43.576 1.00 90.12 677 ASN A CA 1
ATOM 5403 C C . ASN A 1 677 ? -15.336 5.298 44.310 1.00 90.12 677 ASN A C 1
ATOM 5405 O O . ASN A 1 677 ? -16.260 5.114 45.095 1.00 90.12 677 ASN A O 1
ATOM 5409 N N . LEU A 1 678 ? -14.941 6.529 43.962 1.00 91.69 678 LEU A N 1
ATOM 5410 C CA . LEU A 1 678 ? -15.559 7.750 44.498 1.00 91.69 678 LEU A CA 1
ATOM 5411 C C . LEU A 1 678 ? -17.066 7.815 44.207 1.00 91.69 678 LEU A C 1
ATOM 5413 O O . LEU A 1 678 ? -17.835 8.342 45.009 1.00 91.69 678 LEU A O 1
ATOM 5417 N N . MET A 1 679 ? -17.507 7.282 43.064 1.00 92.88 679 MET A N 1
ATOM 5418 C CA . MET A 1 679 ? -18.929 7.200 42.728 1.00 92.88 679 MET A CA 1
ATOM 5419 C C . MET A 1 679 ? -19.664 6.153 43.577 1.00 92.88 679 MET A C 1
ATOM 5421 O O . MET A 1 679 ? -20.771 6.434 44.037 1.00 92.88 679 MET A O 1
ATOM 5425 N N . GLU A 1 680 ? -19.060 4.983 43.813 1.00 93.75 680 GLU A N 1
ATOM 5426 C CA . GLU A 1 680 ? -19.605 3.966 44.728 1.00 93.75 680 GLU A CA 1
ATOM 5427 C C . GLU A 1 680 ? -19.765 4.535 46.143 1.00 93.75 680 GLU A C 1
ATOM 5429 O O . GLU A 1 680 ? -20.840 4.425 46.730 1.00 93.75 680 GLU A O 1
ATOM 5434 N N . GLU A 1 681 ? -18.741 5.224 46.654 1.00 94.06 681 GLU A N 1
ATOM 5435 C CA . GLU A 1 681 ? -18.740 5.839 47.986 1.00 94.06 681 GLU A CA 1
ATOM 5436 C C . GLU A 1 681 ? -19.749 6.986 48.108 1.00 94.06 681 GLU A C 1
ATOM 5438 O O . GLU A 1 681 ? -20.544 7.015 49.050 1.00 94.06 681 GLU A O 1
ATOM 5443 N N . LYS A 1 682 ? -19.771 7.922 47.150 1.00 94.75 682 LYS A N 1
ATOM 5444 C CA . LYS A 1 682 ? -20.683 9.078 47.188 1.00 94.75 682 LYS A CA 1
ATOM 5445 C C . LYS A 1 682 ? -22.149 8.647 47.224 1.00 94.75 682 LYS A C 1
ATOM 5447 O O . LYS A 1 682 ? -22.951 9.274 47.914 1.00 94.75 682 LYS A O 1
ATOM 5452 N N . TYR A 1 683 ? -22.501 7.616 46.459 1.00 95.06 683 TYR A N 1
ATOM 5453 C CA . TYR A 1 683 ? -23.891 7.197 46.273 1.00 95.06 683 TYR A CA 1
ATOM 5454 C C . TYR A 1 683 ? -24.282 5.947 47.057 1.00 95.06 683 TYR A C 1
ATOM 5456 O O . TYR A 1 683 ? -25.459 5.599 47.064 1.00 95.06 683 TYR A O 1
ATOM 5464 N N . GLN A 1 684 ? -23.330 5.291 47.727 1.00 94.81 684 GLN A N 1
ATOM 5465 C CA . GLN A 1 684 ? -23.533 4.009 48.412 1.00 94.81 684 GLN A CA 1
ATOM 5466 C C . GLN A 1 684 ? -24.091 2.930 47.462 1.00 94.81 684 GLN A C 1
ATOM 5468 O O . GLN A 1 684 ? -24.964 2.136 47.815 1.00 94.81 684 GLN A O 1
ATOM 5473 N N . LEU A 1 685 ? -23.580 2.915 46.226 1.00 93.81 685 LEU A N 1
ATOM 5474 C CA . LEU A 1 685 ? -23.947 1.979 45.159 1.00 93.81 685 LEU A CA 1
ATOM 5475 C C . LEU A 1 685 ? -22.764 1.068 44.820 1.00 93.81 685 LEU A C 1
ATOM 5477 O O . LEU A 1 685 ? -21.627 1.364 45.172 1.00 93.81 685 LEU A O 1
ATOM 5481 N N . LYS A 1 686 ? -23.027 -0.032 44.107 1.00 94.19 686 LYS A N 1
ATOM 5482 C CA . LYS A 1 686 ? -21.988 -0.956 43.627 1.00 94.19 686 LYS A CA 1
ATOM 5483 C C . LYS A 1 686 ? -22.061 -1.144 42.119 1.00 94.19 686 LYS A C 1
ATOM 5485 O O . LYS A 1 686 ? -23.158 -1.283 41.572 1.00 94.19 686 LYS A O 1
ATOM 5490 N N . TRP A 1 687 ? -20.903 -1.204 41.471 1.00 95.25 687 TRP A N 1
ATOM 5491 C CA . TRP A 1 687 ? -20.787 -1.569 40.062 1.00 95.25 687 TRP A CA 1
ATOM 5492 C C . TRP A 1 687 ? -21.025 -3.067 39.862 1.00 95.25 687 TRP A C 1
ATOM 5494 O O . TRP A 1 687 ? -20.347 -3.911 40.444 1.00 95.25 687 TRP A O 1
ATOM 5504 N N . GLN A 1 688 ? -21.969 -3.401 38.988 1.00 95.31 688 GLN A N 1
ATOM 5505 C CA . GLN A 1 688 ? -22.204 -4.763 38.514 1.00 95.31 688 GLN A CA 1
ATOM 5506 C C . GLN A 1 688 ? -21.418 -4.996 37.222 1.00 95.31 688 GLN A C 1
ATOM 5508 O O . GLN A 1 688 ? -21.426 -4.145 36.335 1.00 95.31 688 GLN A O 1
ATOM 5513 N N . TYR A 1 689 ? -20.723 -6.125 37.105 1.00 95.25 689 TYR A N 1
ATOM 5514 C CA . TYR A 1 689 ? -19.791 -6.373 36.005 1.00 95.25 689 TYR A CA 1
ATOM 5515 C C . TYR A 1 689 ? -20.443 -7.115 34.833 1.00 95.25 689 TYR A C 1
ATOM 5517 O O . TYR A 1 689 ? -21.069 -8.150 35.037 1.00 95.25 689 TYR A O 1
ATOM 5525 N N . ALA A 1 690 ? -20.252 -6.616 33.609 1.00 94.81 690 ALA A N 1
ATOM 5526 C CA . ALA A 1 690 ? -20.703 -7.268 32.379 1.00 94.81 690 ALA A CA 1
ATOM 5527 C C . ALA A 1 690 ? -19.790 -6.892 31.201 1.00 94.81 690 ALA A C 1
ATOM 5529 O O . ALA A 1 690 ? -20.015 -5.880 30.536 1.00 94.81 690 ALA A O 1
ATOM 5530 N N . HIS A 1 691 ? -18.733 -7.664 30.935 1.00 93.00 691 HIS A N 1
ATOM 5531 C CA . HIS A 1 691 ? -17.759 -7.333 29.891 1.00 93.00 691 HIS A CA 1
ATOM 5532 C C . HIS A 1 691 ? -17.113 -8.569 29.254 1.00 93.00 691 HIS A C 1
ATOM 5534 O O . HIS A 1 691 ? -16.758 -9.518 29.944 1.00 93.00 691 HIS A O 1
ATOM 5540 N N . THR A 1 692 ? -16.902 -8.479 27.939 1.00 91.06 692 THR A N 1
ATOM 5541 C CA . THR A 1 692 ? -16.046 -9.364 27.140 1.00 91.06 692 THR A CA 1
ATOM 5542 C C . THR A 1 692 ? -14.958 -8.557 26.425 1.00 91.06 692 THR A C 1
ATOM 5544 O O . THR A 1 692 ? -15.201 -7.386 26.090 1.00 91.06 692 THR A O 1
ATOM 5547 N N . SER A 1 693 ? -13.799 -9.183 26.189 1.00 86.94 693 SER A N 1
ATOM 5548 C CA . SER A 1 693 ? -12.589 -8.547 25.643 1.00 86.94 693 SER A CA 1
ATOM 5549 C C . SER A 1 693 ? -12.757 -8.042 24.197 1.00 86.94 693 SER A C 1
ATOM 5551 O O . SER A 1 693 ? -13.641 -8.469 23.448 1.00 86.94 693 SER A O 1
ATOM 5553 N N . GLY A 1 694 ? -11.895 -7.104 23.799 1.00 85.06 694 GLY A N 1
ATOM 5554 C CA . GLY A 1 694 ? -11.686 -6.709 22.401 1.00 85.06 694 GLY A CA 1
ATOM 5555 C C . GLY A 1 694 ? -10.848 -7.717 21.605 1.00 85.06 694 GLY A C 1
ATOM 5556 O O . GLY A 1 694 ? -10.935 -7.721 20.379 1.00 85.06 694 GLY A O 1
ATOM 5557 N N . HIS A 1 695 ? -10.119 -8.597 22.297 1.00 87.81 695 HIS A N 1
ATOM 5558 C CA . HIS A 1 695 ? -9.123 -9.512 21.733 1.00 87.81 695 HIS A CA 1
ATOM 5559 C C . HIS A 1 695 ? -9.542 -10.983 21.826 1.00 87.81 695 HIS A C 1
ATOM 5561 O O . HIS A 1 695 ? -10.434 -11.363 22.600 1.00 87.81 695 HIS A O 1
ATOM 5567 N N . ALA A 1 696 ? -8.907 -11.817 21.009 1.00 88.25 696 ALA A N 1
ATOM 5568 C CA . ALA A 1 696 ? -9.281 -13.206 20.804 1.00 88.25 696 ALA A CA 1
ATOM 5569 C C . ALA A 1 696 ? -8.795 -14.048 21.966 1.00 88.25 696 ALA A C 1
ATOM 5571 O O . ALA A 1 696 ? -7.613 -14.039 22.288 1.00 88.25 696 ALA A O 1
ATOM 5572 N N . TYR A 1 697 ? -9.711 -14.803 22.577 1.00 90.38 697 TYR A N 1
ATOM 5573 C CA . TYR A 1 697 ? -9.347 -15.838 23.542 1.00 90.38 697 TYR A CA 1
ATOM 5574 C C . TYR A 1 697 ? -8.596 -16.976 22.847 1.00 90.38 697 TYR A C 1
ATOM 5576 O O . TYR A 1 697 ? -8.793 -17.207 21.652 1.00 90.38 697 TYR A O 1
ATOM 5584 N N . TYR A 1 698 ? -7.827 -17.746 23.618 1.00 89.31 698 TYR A N 1
ATOM 5585 C CA . TYR A 1 698 ? -7.020 -18.874 23.140 1.00 89.31 698 TYR A CA 1
ATOM 5586 C C . TYR A 1 698 ? -7.706 -19.745 22.068 1.00 89.31 698 TYR A C 1
ATOM 5588 O O . TYR A 1 698 ? -7.171 -19.921 20.977 1.00 89.31 698 TYR A O 1
ATOM 5596 N N . ALA A 1 699 ? -8.935 -20.214 22.318 1.00 89.38 699 ALA A N 1
ATOM 5597 C CA . ALA A 1 699 ? -9.665 -21.060 21.368 1.00 89.38 699 ALA A CA 1
ATOM 5598 C C . ALA A 1 699 ? -9.929 -20.376 20.006 1.00 89.38 699 ALA A C 1
ATOM 5600 O O . ALA A 1 699 ? -9.924 -21.033 18.963 1.00 89.38 699 ALA A O 1
ATOM 5601 N N . HIS A 1 700 ? -10.142 -19.056 19.998 1.00 91.06 700 HIS A N 1
ATOM 5602 C CA . HIS A 1 700 ? -10.342 -18.278 18.774 1.00 91.06 700 HIS A CA 1
ATOM 5603 C C . HIS A 1 700 ? -9.020 -18.042 18.043 1.00 91.06 700 HIS A C 1
ATOM 5605 O O . HIS A 1 700 ? -8.994 -18.192 16.823 1.00 91.06 700 HIS A O 1
ATOM 5611 N N . LEU A 1 701 ? -7.933 -17.751 18.770 1.00 93.56 701 LEU A N 1
ATOM 5612 C CA . LEU A 1 701 ? -6.585 -17.671 18.196 1.00 93.56 701 LEU A CA 1
ATOM 5613 C C . LEU A 1 701 ? -6.208 -18.999 17.527 1.00 93.56 701 LEU A C 1
ATOM 5615 O O . LEU A 1 701 ? -5.778 -19.009 16.377 1.00 93.56 701 LEU A O 1
ATOM 5619 N N . GLN A 1 702 ? -6.440 -20.128 18.203 1.00 93.19 702 GLN A N 1
ATOM 5620 C CA . GLN A 1 702 ? -6.131 -21.462 17.684 1.00 93.19 702 GLN A CA 1
ATOM 5621 C C . GLN A 1 702 ? -6.952 -21.790 16.433 1.00 93.19 702 GLN A C 1
ATOM 5623 O O . GLN A 1 702 ? -6.397 -22.224 15.423 1.00 93.19 702 GLN A O 1
ATOM 5628 N N . LYS A 1 703 ? -8.268 -21.531 16.454 1.00 93.38 703 LYS A N 1
ATOM 5629 C CA . LYS A 1 703 ? -9.120 -21.699 15.266 1.00 93.38 703 LYS A CA 1
ATOM 5630 C C . LYS A 1 703 ? -8.634 -20.825 14.109 1.00 93.38 703 LYS A C 1
ATOM 5632 O O . LYS A 1 703 ? -8.577 -21.302 12.977 1.00 93.38 703 LYS A O 1
ATOM 5637 N N . PHE A 1 704 ? -8.298 -19.568 14.387 1.00 94.62 704 PHE A N 1
ATOM 5638 C CA . PHE A 1 704 ? -7.830 -18.618 13.386 1.00 94.62 704 PHE A CA 1
ATOM 5639 C C . PHE A 1 704 ? -6.517 -19.079 12.752 1.00 94.62 704 PHE A C 1
ATOM 5641 O O . PHE A 1 704 ? -6.453 -19.225 11.533 1.00 94.62 704 PHE A O 1
ATOM 5648 N N . ALA A 1 705 ? -5.516 -19.403 13.572 1.00 95.44 705 ALA A N 1
ATOM 5649 C CA . ALA A 1 705 ? -4.216 -19.860 13.105 1.00 95.44 705 ALA A CA 1
ATOM 5650 C C . ALA A 1 705 ? -4.316 -21.145 12.272 1.00 95.44 705 ALA A C 1
ATOM 5652 O O . ALA A 1 705 ? -3.727 -21.224 11.196 1.00 95.44 705 ALA A O 1
ATOM 5653 N N . ASN A 1 706 ? -5.128 -22.110 12.715 1.00 94.62 706 ASN A N 1
ATOM 5654 C CA . ASN A 1 706 ? -5.347 -23.363 11.991 1.00 94.62 706 ASN A CA 1
ATOM 5655 C C . ASN A 1 706 ? -6.099 -23.169 10.667 1.00 94.62 706 ASN A C 1
ATOM 5657 O O . ASN A 1 706 ? -5.853 -23.908 9.719 1.00 94.62 706 ASN A O 1
ATOM 5661 N N . SER A 1 707 ? -7.020 -22.203 10.599 1.00 94.81 707 SER A N 1
ATOM 5662 C CA . SER A 1 707 ? -7.803 -21.943 9.381 1.00 94.81 707 SER A CA 1
ATOM 5663 C C . SER A 1 707 ? -6.979 -21.213 8.319 1.00 94.81 707 SER A C 1
ATOM 5665 O O . SER A 1 707 ? -7.123 -21.512 7.140 1.00 94.81 707 SER A O 1
ATOM 5667 N N . ILE A 1 708 ? -6.102 -20.289 8.729 1.00 95.69 708 ILE A N 1
ATOM 5668 C CA . ILE A 1 708 ? -5.173 -19.593 7.822 1.00 95.69 708 ILE A CA 1
ATOM 5669 C C . ILE A 1 708 ? -4.001 -20.500 7.423 1.00 95.69 708 ILE A C 1
ATOM 5671 O O . ILE A 1 708 ? -3.547 -20.448 6.281 1.00 95.69 708 ILE A O 1
ATOM 5675 N N . ASN A 1 709 ? -3.526 -21.343 8.348 1.00 95.25 709 ASN A N 1
ATOM 5676 C CA . ASN A 1 709 ? -2.509 -22.373 8.124 1.00 95.25 709 ASN A CA 1
ATOM 5677 C C . ASN A 1 709 ? -1.197 -21.837 7.514 1.00 95.25 709 ASN A C 1
ATOM 5679 O O . ASN A 1 709 ? -0.697 -22.355 6.516 1.00 95.25 709 ASN A O 1
ATOM 5683 N N . ALA A 1 710 ? -0.657 -20.759 8.087 1.00 97.62 710 ALA A N 1
ATOM 5684 C CA . ALA A 1 710 ? 0.565 -20.127 7.595 1.00 97.62 710 ALA A CA 1
ATOM 5685 C C . ALA A 1 710 ? 1.791 -21.057 7.666 1.00 97.62 710 ALA A C 1
ATOM 5687 O O . ALA A 1 710 ? 1.933 -21.863 8.593 1.00 97.62 710 ALA A O 1
ATOM 5688 N N . LYS A 1 711 ? 2.720 -20.901 6.714 1.00 97.69 711 LYS A N 1
ATOM 5689 C CA . LYS A 1 711 ? 3.986 -21.657 6.703 1.00 97.69 711 LYS A CA 1
ATOM 5690 C C . LYS A 1 711 ? 4.899 -21.262 7.864 1.00 97.69 711 LYS A C 1
ATOM 5692 O O . LYS A 1 711 ? 5.642 -22.101 8.359 1.00 97.69 711 LYS A O 1
ATOM 5697 N N . CYS A 1 712 ? 4.824 -20.005 8.296 1.00 98.06 712 CYS A N 1
ATOM 5698 C CA . CYS A 1 712 ? 5.499 -19.463 9.469 1.00 98.06 712 CYS A CA 1
ATOM 5699 C C . CYS A 1 712 ? 4.536 -18.539 10.225 1.00 98.06 712 CYS A C 1
ATOM 5701 O O . CYS A 1 712 ? 3.942 -17.639 9.630 1.00 98.06 712 CYS A O 1
ATOM 5703 N N . LEU A 1 713 ? 4.402 -18.730 11.534 1.00 98.19 713 LEU A N 1
ATOM 5704 C CA . LEU A 1 713 ? 3.628 -17.865 12.423 1.00 98.19 713 LEU A CA 1
ATOM 5705 C C . LEU A 1 713 ? 4.592 -17.065 13.296 1.00 98.19 713 LEU A C 1
ATOM 5707 O O . LEU A 1 713 ? 5.439 -17.635 13.975 1.00 98.19 713 LEU A O 1
ATOM 5711 N N . VAL A 1 714 ? 4.458 -15.746 13.290 1.00 98.25 714 VAL A N 1
ATOM 5712 C CA . VAL A 1 714 ? 5.243 -14.830 14.114 1.00 98.25 714 VAL A CA 1
ATOM 5713 C C . VAL A 1 714 ? 4.302 -14.147 15.114 1.00 98.25 714 VAL A C 1
ATOM 5715 O O . VAL A 1 714 ? 3.365 -13.468 14.683 1.00 98.25 714 VAL A O 1
ATOM 5718 N N . PRO A 1 715 ? 4.494 -14.336 16.430 1.00 97.12 715 PRO A N 1
ATOM 5719 C CA . PRO A 1 715 ? 3.702 -13.640 17.432 1.00 97.12 715 PRO A CA 1
ATOM 5720 C C . PRO A 1 715 ? 4.049 -12.151 17.447 1.00 97.12 715 PRO A C 1
ATOM 5722 O O . PRO A 1 715 ? 5.218 -11.774 17.375 1.00 97.12 715 PRO A O 1
ATOM 5725 N N . VAL A 1 716 ? 3.020 -11.319 17.551 1.00 96.69 716 VAL A N 1
ATOM 5726 C CA . VAL A 1 716 ? 3.117 -9.874 17.782 1.00 96.69 716 VAL A CA 1
ATOM 5727 C C . VAL A 1 716 ? 2.049 -9.467 18.795 1.00 96.69 716 VAL A C 1
ATOM 5729 O O . VAL A 1 716 ? 1.154 -10.251 19.108 1.00 96.69 716 VAL A O 1
ATOM 5732 N N . HIS A 1 717 ? 2.120 -8.243 19.305 1.00 94.69 717 HIS A N 1
ATOM 5733 C CA . HIS A 1 717 ? 1.112 -7.666 20.189 1.00 94.69 717 HIS A CA 1
ATOM 5734 C C . HIS A 1 717 ? 0.800 -8.566 21.401 1.00 94.69 717 HIS A C 1
ATOM 5736 O O . HIS A 1 717 ? -0.342 -8.955 21.662 1.00 94.69 717 HIS A O 1
ATOM 5742 N N . THR A 1 718 ? 1.849 -8.998 22.100 1.00 91.62 718 THR A N 1
ATOM 5743 C CA . THR A 1 718 ? 1.758 -9.925 23.232 1.00 91.62 718 THR A CA 1
ATOM 5744 C C . THR A 1 718 ? 2.911 -9.702 24.204 1.00 91.62 718 THR A C 1
ATOM 5746 O O . THR A 1 718 ? 4.008 -9.343 23.794 1.00 91.62 718 THR A O 1
ATOM 5749 N N . LEU A 1 719 ? 2.665 -9.945 25.494 1.00 90.19 719 LEU A N 1
ATOM 5750 C CA . LEU A 1 719 ? 3.718 -10.008 26.519 1.00 90.19 719 LEU A CA 1
ATOM 5751 C C . LEU A 1 719 ? 4.319 -11.414 26.660 1.00 90.19 719 LEU A C 1
ATOM 5753 O O . LEU A 1 719 ? 5.298 -11.585 27.376 1.00 90.19 719 LEU A O 1
ATOM 5757 N N . HIS A 1 720 ? 3.711 -12.417 26.017 1.00 90.62 720 HIS A N 1
ATOM 5758 C CA . HIS A 1 720 ? 4.076 -13.825 26.176 1.00 90.62 720 HIS A CA 1
ATOM 5759 C C . HIS A 1 720 ? 4.302 -14.518 24.826 1.00 90.62 720 HIS A C 1
ATOM 5761 O O . HIS A 1 720 ? 3.599 -15.487 24.504 1.00 90.62 720 HIS A O 1
ATOM 5767 N N . PRO A 1 721 ? 5.246 -14.038 23.994 1.00 92.50 721 PRO A N 1
ATOM 5768 C CA . PRO A 1 721 ? 5.542 -14.680 22.716 1.00 92.50 721 PRO A CA 1
ATOM 5769 C C . PRO A 1 721 ? 5.999 -16.139 22.890 1.00 92.50 721 PRO A C 1
ATOM 5771 O O . PRO A 1 721 ? 5.739 -16.966 22.017 1.00 92.50 721 PRO A O 1
ATOM 5774 N N . GLU A 1 722 ? 6.605 -16.494 24.027 1.00 92.62 722 GLU A N 1
ATOM 5775 C CA . GLU A 1 722 ? 7.000 -17.861 24.377 1.00 92.62 722 GLU A CA 1
ATOM 5776 C C . GLU A 1 722 ? 5.812 -18.821 24.469 1.00 92.62 722 GLU A C 1
ATOM 5778 O O . GLU A 1 722 ? 5.921 -19.967 24.046 1.00 92.62 722 GLU A O 1
ATOM 5783 N N . LYS A 1 723 ? 4.638 -18.360 24.919 1.00 91.62 723 LYS A N 1
ATOM 5784 C CA . LYS A 1 723 ? 3.451 -19.225 25.006 1.00 91.62 723 LYS A CA 1
ATOM 5785 C C . LYS A 1 723 ? 2.938 -19.654 23.632 1.00 91.62 723 LYS A C 1
ATOM 5787 O O . LYS A 1 723 ? 2.196 -20.629 23.537 1.00 91.62 723 LYS A O 1
ATOM 5792 N N . PHE A 1 724 ? 3.318 -18.976 22.545 1.00 94.25 724 PHE A N 1
ATOM 5793 C CA . PHE A 1 724 ? 2.891 -19.395 21.211 1.00 94.25 724 PHE A CA 1
ATOM 5794 C C . PHE A 1 724 ? 3.480 -20.751 20.813 1.00 94.25 724 PHE A C 1
ATOM 5796 O O . PHE A 1 724 ? 2.783 -21.531 20.163 1.00 94.25 724 PHE A O 1
ATOM 5803 N N . THR A 1 725 ? 4.717 -21.072 21.209 1.00 92.62 725 THR A N 1
ATOM 5804 C CA . THR A 1 725 ? 5.341 -22.356 20.840 1.00 92.62 725 THR A CA 1
ATOM 5805 C C . THR A 1 725 ? 4.633 -23.555 21.465 1.00 92.62 725 THR A C 1
ATOM 5807 O O . THR A 1 725 ? 4.651 -24.638 20.886 1.00 92.62 725 THR A O 1
ATOM 5810 N N . ASP A 1 726 ? 3.954 -23.353 22.595 1.00 90.31 726 ASP A N 1
ATOM 5811 C CA . ASP A 1 726 ? 3.178 -24.391 23.284 1.00 90.31 726 ASP A CA 1
ATOM 5812 C C . ASP A 1 726 ? 1.796 -24.617 22.646 1.00 90.31 726 ASP A C 1
ATOM 5814 O O . ASP A 1 726 ? 1.100 -25.594 22.934 1.00 90.31 726 ASP A O 1
ATOM 5818 N N . HIS A 1 727 ? 1.365 -23.691 21.792 1.00 88.75 727 HIS A N 1
ATOM 5819 C CA . HIS A 1 727 ? -0.034 -23.519 21.418 1.00 88.75 727 HIS A CA 1
ATOM 5820 C C . HIS A 1 727 ? -0.297 -23.551 19.913 1.00 88.75 727 HIS A C 1
ATOM 5822 O O . HIS A 1 727 ? -1.416 -23.875 19.501 1.00 88.75 727 HIS A O 1
ATOM 5828 N N . PHE A 1 728 ? 0.708 -23.238 19.096 1.00 94.50 728 PHE A N 1
ATOM 5829 C CA . PHE A 1 728 ? 0.589 -23.134 17.647 1.00 94.50 728 PHE A CA 1
ATOM 5830 C C . PHE A 1 728 ? 1.739 -23.857 16.939 1.00 94.50 728 PHE A C 1
ATOM 5832 O O . PHE A 1 728 ? 2.827 -24.032 17.481 1.00 94.50 728 PHE A O 1
ATOM 5839 N N . ALA A 1 729 ? 1.498 -24.266 15.694 1.00 91.12 729 ALA A N 1
ATOM 5840 C CA . ALA A 1 729 ? 2.524 -24.844 14.833 1.00 91.12 729 ALA A CA 1
ATOM 5841 C C . ALA A 1 729 ? 3.322 -23.753 14.094 1.00 91.12 729 ALA A C 1
ATOM 5843 O O . ALA A 1 729 ? 2.837 -22.639 13.901 1.00 91.12 729 ALA A O 1
ATOM 5844 N N . ASN A 1 730 ? 4.526 -24.107 13.630 1.00 94.19 730 ASN A N 1
ATOM 5845 C CA . ASN A 1 730 ? 5.381 -23.269 12.776 1.00 94.19 730 ASN A CA 1
ATOM 5846 C C . ASN A 1 730 ? 5.725 -21.889 13.367 1.00 94.19 730 ASN A C 1
ATOM 5848 O O . ASN A 1 730 ? 5.868 -20.910 12.633 1.00 94.19 730 ASN A O 1
ATOM 5852 N N . VAL A 1 731 ? 5.832 -21.802 14.694 1.00 97.12 731 VAL A N 1
ATOM 5853 C CA . VAL A 1 731 ? 6.082 -20.539 15.393 1.00 97.12 731 VAL A CA 1
ATOM 5854 C C . VAL A 1 731 ? 7.544 -20.127 15.268 1.00 97.12 731 VAL A C 1
ATOM 5856 O O . VAL A 1 731 ? 8.452 -20.914 15.541 1.00 97.12 731 VAL A O 1
ATOM 5859 N N . LYS A 1 732 ? 7.770 -18.862 14.917 1.00 97.31 732 LYS A N 1
ATOM 5860 C CA . LYS A 1 732 ? 9.070 -18.201 14.956 1.00 97.31 732 LYS A CA 1
ATOM 5861 C C . LYS A 1 732 ? 8.961 -16.922 15.774 1.00 97.31 732 LYS A C 1
ATOM 5863 O O . LYS A 1 732 ? 8.368 -15.944 15.332 1.00 97.31 732 LYS A O 1
ATOM 5868 N N . ILE A 1 733 ? 9.557 -16.939 16.961 1.00 96.50 733 ILE A N 1
ATOM 5869 C CA . ILE A 1 733 ? 9.656 -15.760 17.822 1.00 96.50 733 ILE A CA 1
ATOM 5870 C C . ILE A 1 733 ? 10.737 -14.838 17.253 1.00 96.50 733 ILE A C 1
ATOM 5872 O O . ILE A 1 733 ? 11.839 -15.289 16.929 1.00 96.50 733 ILE A O 1
ATOM 5876 N N . LEU A 1 734 ? 10.406 -13.557 17.118 1.00 95.12 734 LEU A N 1
ATOM 5877 C CA . LEU A 1 734 ? 11.319 -12.498 16.704 1.00 95.12 734 LEU A CA 1
ATOM 5878 C C . LEU A 1 734 ? 11.357 -11.436 17.800 1.00 95.12 734 LEU A C 1
ATOM 5880 O O . LEU A 1 734 ? 10.323 -11.142 18.387 1.00 95.12 734 LEU A O 1
ATOM 5884 N N . ASN A 1 735 ? 12.520 -10.841 18.037 1.00 93.69 735 ASN A N 1
ATOM 5885 C CA . ASN A 1 735 ? 12.644 -9.655 18.884 1.00 93.69 735 ASN A CA 1
ATOM 5886 C C . ASN A 1 735 ? 12.396 -8.375 18.070 1.00 93.69 735 ASN A C 1
ATOM 5888 O O . ASN A 1 735 ? 12.509 -8.380 16.839 1.00 93.69 735 ASN A O 1
ATOM 5892 N N . ASN A 1 736 ? 12.137 -7.251 18.747 1.00 91.44 736 ASN A N 1
ATOM 5893 C CA . ASN A 1 736 ? 12.126 -5.945 18.083 1.00 91.44 736 ASN A CA 1
ATOM 5894 C C . ASN A 1 736 ? 13.465 -5.712 17.348 1.00 91.44 736 ASN A C 1
ATOM 5896 O O . ASN A 1 736 ? 14.540 -6.052 17.847 1.00 91.44 736 ASN A O 1
ATOM 5900 N N . ASN A 1 737 ? 13.388 -5.136 16.152 1.00 90.06 737 ASN A N 1
ATOM 5901 C CA . ASN A 1 737 ? 14.455 -4.938 15.167 1.00 90.06 737 ASN A CA 1
ATOM 5902 C C . ASN A 1 737 ? 15.048 -6.217 14.550 1.00 90.06 737 ASN A C 1
ATOM 5904 O O . ASN A 1 737 ? 15.971 -6.132 13.736 1.00 90.06 737 ASN A O 1
ATOM 5908 N N . GLN A 1 738 ? 14.519 -7.403 14.863 1.00 90.31 738 GLN A N 1
ATOM 5909 C CA . GLN A 1 738 ? 14.951 -8.636 14.214 1.00 90.31 738 GLN A CA 1
ATOM 5910 C C . GLN A 1 738 ? 14.278 -8.807 12.847 1.00 90.31 738 GLN A C 1
ATOM 5912 O O . GLN A 1 738 ? 13.060 -8.686 12.704 1.00 90.31 738 GLN A O 1
ATOM 5917 N N . LYS A 1 739 ? 15.096 -9.127 11.842 1.00 90.62 739 LYS A N 1
ATOM 5918 C CA . LYS A 1 739 ? 14.675 -9.357 10.459 1.00 90.62 739 LYS A CA 1
ATOM 5919 C C . LYS A 1 739 ? 14.356 -10.836 10.208 1.00 90.62 739 LYS A C 1
ATOM 5921 O O . LYS A 1 739 ? 15.092 -11.723 10.646 1.00 90.62 739 LYS A O 1
ATOM 5926 N N . LEU A 1 740 ? 13.294 -11.087 9.450 1.00 94.00 740 LEU A N 1
ATOM 5927 C CA . LEU A 1 740 ? 12.911 -12.384 8.900 1.00 94.00 740 LEU A CA 1
ATOM 5928 C C . LEU A 1 740 ? 12.880 -12.305 7.372 1.00 94.00 740 LEU A C 1
ATOM 5930 O O . LEU A 1 740 ? 12.009 -11.640 6.819 1.00 94.00 740 LEU A O 1
ATOM 5934 N N . ASP A 1 741 ? 13.799 -12.992 6.698 1.00 92.12 741 ASP A N 1
ATOM 5935 C CA . ASP A 1 741 ? 13.764 -13.158 5.239 1.00 92.12 741 ASP A CA 1
ATOM 5936 C C . ASP A 1 741 ? 12.725 -14.225 4.835 1.00 92.12 741 ASP A C 1
ATOM 5938 O O . ASP A 1 741 ? 12.551 -15.215 5.558 1.00 92.12 741 ASP A O 1
ATOM 5942 N N . ILE A 1 742 ? 12.024 -14.005 3.712 1.00 87.50 742 ILE A N 1
ATOM 5943 C CA . ILE A 1 742 ? 10.834 -14.774 3.281 1.00 87.50 742 ILE A CA 1
ATOM 5944 C C . ILE A 1 742 ? 11.031 -15.467 1.936 1.00 87.50 742 ILE A C 1
ATOM 5946 O O . ILE A 1 742 ? 11.452 -14.808 0.960 1.00 87.50 742 ILE A O 1
#